Protein AF-A0AA38RCG8-F1 (afdb_monomer)

Structure (mmCIF, N/CA/C/O backbone):
data_AF-A0AA38RCG8-F1
#
_entry.id   AF-A0AA38RCG8-F1
#
loop_
_atom_site.group_PDB
_atom_site.id
_atom_site.type_symbol
_atom_site.label_atom_id
_atom_site.label_alt_id
_atom_site.label_comp_id
_atom_site.label_asym_id
_atom_site.label_entity_id
_atom_site.label_seq_id
_atom_site.pdbx_PDB_ins_code
_atom_site.Cartn_x
_atom_site.Cartn_y
_atom_site.Cartn_z
_atom_site.occupancy
_atom_site.B_iso_or_equiv
_atom_site.auth_seq_id
_atom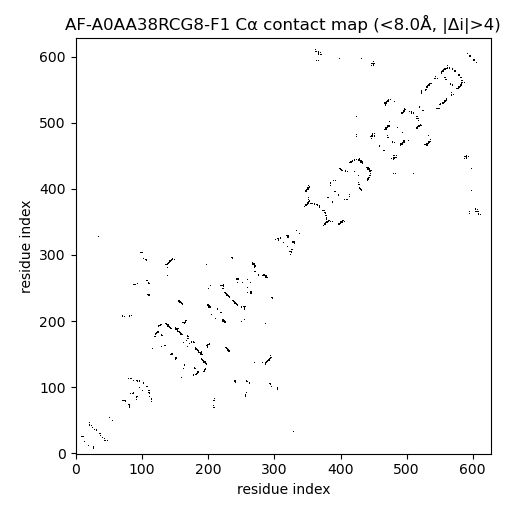_site.auth_comp_id
_atom_site.auth_asym_id
_atom_site.auth_atom_id
_atom_site.pdbx_PDB_model_num
ATOM 1 N N . MET A 1 1 ? -0.235 30.396 35.900 1.00 42.25 1 MET A N 1
ATOM 2 C CA . MET A 1 1 ? 0.448 29.088 35.897 1.00 42.25 1 MET A CA 1
ATOM 3 C C . MET A 1 1 ? -0.382 28.148 36.750 1.00 42.25 1 MET A C 1
ATOM 5 O O . MET A 1 1 ? -0.223 28.149 37.961 1.00 42.25 1 MET A O 1
ATOM 9 N N . SER A 1 2 ? -1.341 27.451 36.145 1.00 35.22 2 SER A N 1
ATOM 10 C CA . SER A 1 2 ? -2.060 26.354 36.795 1.00 35.22 2 SER A CA 1
ATOM 11 C C . SER A 1 2 ? -1.621 25.054 36.136 1.00 35.22 2 SER A C 1
ATOM 13 O O . SER A 1 2 ? -1.646 24.921 34.915 1.00 35.22 2 SER A O 1
ATOM 15 N N . ASP A 1 3 ? -1.138 24.159 36.983 1.00 39.47 3 ASP A N 1
ATOM 16 C CA . ASP A 1 3 ? -0.552 22.864 36.682 1.00 39.47 3 ASP A CA 1
ATOM 17 C C . ASP A 1 3 ? -1.581 21.938 36.012 1.00 39.47 3 ASP A C 1
ATOM 19 O O . ASP A 1 3 ? -2.589 21.563 36.610 1.00 39.47 3 ASP A O 1
ATOM 23 N N . GLN A 1 4 ? -1.356 21.615 34.738 1.00 43.41 4 GLN A N 1
ATOM 24 C CA . GLN A 1 4 ? -2.084 20.580 34.009 1.00 43.41 4 GLN A CA 1
ATOM 25 C C . GLN A 1 4 ? -1.295 19.268 34.108 1.00 43.41 4 GLN A C 1
ATOM 27 O O . GLN A 1 4 ? -0.488 19.004 33.221 1.00 43.41 4 GLN A O 1
ATOM 32 N N . SER A 1 5 ? -1.508 18.424 35.129 1.00 42.16 5 SER A N 1
ATOM 33 C CA . SER A 1 5 ? -1.132 16.995 35.036 1.00 42.16 5 SER A CA 1
ATOM 34 C C . SER A 1 5 ? -1.597 16.090 36.192 1.00 42.16 5 SER A C 1
ATOM 36 O O . SER A 1 5 ? -0.804 15.338 36.753 1.00 42.16 5 SER A O 1
ATOM 38 N N . THR A 1 6 ? -2.895 15.987 36.484 1.00 45.72 6 THR A N 1
ATOM 39 C CA . THR A 1 6 ? -3.391 14.708 37.041 1.00 45.72 6 THR A CA 1
ATOM 40 C C . THR A 1 6 ? -3.474 13.697 35.898 1.00 45.72 6 THR A C 1
ATOM 42 O O . THR A 1 6 ? -4.519 13.511 35.281 1.00 45.72 6 THR A O 1
ATOM 45 N N . ARG A 1 7 ? -2.326 13.119 35.523 1.00 50.59 7 ARG A N 1
ATOM 46 C CA . ARG A 1 7 ? -2.252 12.095 34.477 1.00 50.59 7 ARG A CA 1
ATOM 47 C C . ARG A 1 7 ? -2.812 10.785 35.029 1.00 50.59 7 ARG A C 1
ATOM 49 O O . ARG A 1 7 ? -2.231 10.181 35.923 1.00 50.59 7 ARG A O 1
ATOM 56 N N . ASP A 1 8 ? -3.928 10.370 34.452 1.00 63.81 8 ASP A N 1
ATOM 57 C CA . ASP A 1 8 ? -4.703 9.153 34.710 1.00 63.81 8 ASP A CA 1
ATOM 58 C C . ASP A 1 8 ? -3.917 7.851 34.416 1.00 63.81 8 ASP A C 1
ATOM 60 O O . ASP A 1 8 ? -4.312 7.083 33.556 1.00 63.81 8 ASP A O 1
ATOM 64 N N . PHE A 1 9 ? -2.721 7.612 34.959 1.00 65.44 9 PHE A N 1
ATOM 65 C CA . PHE A 1 9 ? -1.943 6.400 34.643 1.00 65.44 9 PHE A CA 1
ATOM 66 C C . PHE A 1 9 ? -2.406 5.180 35.447 1.00 65.44 9 PHE A C 1
ATOM 68 O O . PHE A 1 9 ? -2.701 5.319 36.634 1.00 65.44 9 PHE A O 1
ATOM 75 N N . PRO A 1 10 ? -2.423 3.975 34.842 1.00 73.88 10 PRO A N 1
ATOM 76 C CA . PRO A 1 10 ? -2.744 2.769 35.585 1.00 73.88 10 PRO A CA 1
ATOM 77 C C . PRO A 1 10 ? -1.673 2.519 36.663 1.00 73.88 10 PRO A C 1
ATOM 79 O O . PRO A 1 10 ? -0.481 2.713 36.399 1.00 73.88 10 PRO A O 1
ATOM 82 N N . PRO A 1 11 ? -2.073 2.103 37.876 1.00 75.12 11 PRO A N 1
ATOM 83 C CA . PRO A 1 11 ? -1.133 1.858 38.959 1.00 75.12 11 PRO A CA 1
ATOM 84 C C . PRO A 1 11 ? -0.222 0.675 38.612 1.00 75.12 11 PRO A C 1
ATOM 86 O O . PRO A 1 11 ? -0.695 -0.401 38.241 1.00 75.12 11 PRO A O 1
ATOM 89 N N . MET A 1 12 ? 1.091 0.875 38.736 1.00 79.06 12 MET A N 1
ATOM 90 C CA . MET A 1 12 ? 2.076 -0.201 38.606 1.00 79.06 12 MET A CA 1
ATOM 91 C C . MET A 1 12 ? 2.104 -1.063 39.870 1.00 79.06 12 MET A C 1
ATOM 93 O O . MET A 1 12 ? 1.775 -0.600 40.962 1.00 79.06 12 MET A O 1
ATOM 97 N N . LYS A 1 13 ? 2.537 -2.315 39.722 1.00 80.00 13 LYS A N 1
ATOM 98 C CA . LYS A 1 13 ? 2.866 -3.193 40.850 1.00 80.00 13 LYS A CA 1
ATOM 99 C C . LYS A 1 13 ? 4.250 -2.848 41.401 1.00 80.00 13 LYS A C 1
ATOM 101 O O . LYS A 1 13 ? 5.092 -2.334 40.662 1.00 80.00 13 LYS A O 1
ATOM 106 N N . ASP A 1 14 ? 4.514 -3.215 42.654 1.00 83.25 14 ASP A N 1
ATOM 107 C CA . ASP A 1 14 ? 5.857 -3.126 43.238 1.00 83.25 14 ASP A CA 1
ATOM 108 C C . ASP A 1 14 ? 6.867 -3.894 42.384 1.00 83.25 14 ASP A C 1
ATOM 110 O O . ASP A 1 14 ? 6.683 -5.079 42.115 1.00 83.25 14 ASP A O 1
ATOM 114 N N . LEU A 1 15 ? 7.914 -3.212 41.924 1.00 80.75 15 LEU A N 1
ATOM 115 C CA . LEU A 1 15 ? 8.840 -3.724 40.915 1.00 80.75 15 LEU A CA 1
ATOM 116 C C . LEU A 1 15 ? 9.694 -4.883 41.444 1.00 80.75 15 LEU A C 1
ATOM 118 O O . LEU A 1 15 ? 10.415 -4.754 42.430 1.00 80.75 15 LEU A O 1
ATOM 122 N N . THR A 1 16 ? 9.658 -5.996 40.719 1.00 81.19 16 THR A N 1
ATOM 123 C CA . THR A 1 16 ? 10.504 -7.179 40.905 1.00 81.19 16 THR A CA 1
ATOM 124 C C . THR A 1 16 ? 11.057 -7.629 39.553 1.00 81.19 16 THR A C 1
ATOM 126 O O . THR A 1 16 ? 10.572 -7.210 38.496 1.00 81.19 16 THR A O 1
ATOM 129 N N . ILE A 1 17 ? 12.069 -8.500 39.565 1.00 73.50 17 ILE A N 1
ATOM 130 C CA . ILE A 1 17 ? 12.626 -9.089 38.335 1.00 73.50 17 ILE A CA 1
ATOM 131 C C . ILE A 1 17 ? 11.545 -9.894 37.591 1.00 73.50 17 ILE A C 1
ATOM 133 O O . ILE A 1 17 ? 11.536 -9.959 36.363 1.00 73.50 17 ILE A O 1
ATOM 137 N N . GLU A 1 18 ? 10.598 -10.465 38.329 1.00 76.38 18 GLU A N 1
ATOM 138 C CA . GLU A 1 18 ? 9.542 -11.331 37.821 1.00 76.38 18 GLU A CA 1
ATOM 139 C C . GLU A 1 18 ? 8.373 -10.548 37.203 1.00 76.38 18 GLU A C 1
ATOM 141 O O . GLU A 1 18 ? 7.721 -11.059 36.293 1.00 76.38 18 GLU A O 1
ATOM 146 N N . ASN A 1 19 ? 8.105 -9.314 37.652 1.00 83.38 19 ASN A N 1
ATOM 147 C CA . ASN A 1 19 ? 6.934 -8.539 37.213 1.00 83.38 19 ASN A CA 1
ATOM 148 C C . ASN A 1 19 ? 7.245 -7.284 36.382 1.00 83.38 19 ASN A C 1
ATOM 150 O O . ASN A 1 19 ? 6.311 -6.614 35.938 1.00 83.38 19 ASN A O 1
ATOM 154 N N . ILE A 1 20 ? 8.520 -6.980 36.107 1.00 88.69 20 ILE A N 1
ATOM 155 C CA . ILE A 1 20 ? 8.903 -5.838 35.260 1.00 88.69 20 ILE A CA 1
ATOM 156 C C . ILE A 1 20 ? 8.221 -5.888 33.884 1.00 88.69 20 ILE A C 1
ATOM 158 O O . ILE A 1 20 ? 7.722 -4.872 33.407 1.00 88.69 20 ILE A O 1
ATOM 162 N N . THR A 1 21 ? 8.118 -7.073 33.275 1.00 89.69 21 THR A N 1
ATOM 163 C CA . THR A 1 21 ? 7.417 -7.282 31.997 1.00 89.69 21 THR A CA 1
ATOM 164 C C . THR A 1 21 ? 5.945 -6.880 32.094 1.00 89.69 21 THR A C 1
ATOM 166 O O . THR A 1 21 ? 5.422 -6.199 31.217 1.00 89.69 21 THR A O 1
ATOM 169 N N . GLU A 1 22 ? 5.277 -7.258 33.185 1.00 85.81 22 GLU A N 1
ATOM 170 C CA . GLU A 1 22 ? 3.871 -6.928 33.414 1.00 85.81 22 GLU A CA 1
ATOM 171 C C . GLU A 1 22 ? 3.673 -5.422 33.620 1.00 85.81 22 GLU A C 1
ATOM 173 O O . GLU A 1 22 ? 2.743 -4.847 33.060 1.00 85.81 22 GLU A O 1
ATOM 178 N N . ASN A 1 23 ? 4.574 -4.763 34.352 1.00 86.12 23 ASN A N 1
ATOM 179 C CA . ASN A 1 23 ? 4.529 -3.313 34.543 1.00 86.12 23 ASN A CA 1
ATOM 180 C C . ASN A 1 23 ? 4.708 -2.538 33.226 1.00 86.12 23 ASN A C 1
ATOM 182 O O . ASN A 1 23 ? 4.005 -1.549 33.009 1.00 86.12 23 ASN A O 1
ATOM 186 N N . VAL A 1 24 ? 5.576 -3.001 32.317 1.00 88.50 24 VAL A N 1
ATOM 187 C CA . VAL A 1 24 ? 5.703 -2.402 30.974 1.00 88.50 24 VAL A CA 1
ATOM 188 C C . VAL A 1 24 ? 4.386 -2.525 30.196 1.00 88.50 24 VAL A C 1
ATOM 190 O O . VAL A 1 24 ? 3.930 -1.545 29.605 1.00 88.50 24 VAL A O 1
ATOM 193 N N . HIS A 1 25 ? 3.717 -3.681 30.254 1.00 87.19 25 HIS A N 1
ATOM 194 C CA . HIS A 1 25 ? 2.402 -3.865 29.620 1.00 87.19 25 HIS A CA 1
ATOM 195 C C . HIS A 1 25 ? 1.319 -2.984 30.244 1.00 87.19 25 HIS A C 1
ATOM 197 O O . HIS A 1 25 ? 0.519 -2.396 29.519 1.00 87.19 25 HIS A O 1
ATOM 203 N N . ILE A 1 26 ? 1.303 -2.846 31.575 1.00 83.38 26 ILE A N 1
ATOM 204 C CA . ILE A 1 26 ? 0.356 -1.980 32.293 1.00 83.38 26 ILE A CA 1
ATOM 205 C C . ILE A 1 26 ? 0.478 -0.539 31.796 1.00 83.38 26 ILE A C 1
ATOM 207 O O . ILE A 1 26 ? -0.527 0.062 31.420 1.00 83.38 26 ILE A O 1
ATOM 211 N N . ILE A 1 27 ? 1.691 0.006 31.723 1.00 85.75 27 ILE A N 1
ATOM 212 C CA . ILE A 1 27 ? 1.907 1.381 31.257 1.00 85.75 27 ILE A CA 1
ATOM 213 C C . ILE A 1 27 ? 1.534 1.543 29.777 1.00 85.75 27 ILE A C 1
ATOM 215 O O . ILE A 1 27 ? 0.875 2.521 29.413 1.00 85.75 27 ILE A O 1
ATOM 219 N N . ASN A 1 28 ? 1.867 0.561 28.938 1.00 85.56 28 ASN A N 1
ATOM 220 C CA . ASN A 1 28 ? 1.551 0.588 27.508 1.00 85.56 28 ASN A CA 1
ATOM 221 C C . ASN A 1 28 ? 0.065 0.324 27.198 1.00 85.56 28 ASN A C 1
ATOM 223 O O . ASN A 1 28 ? -0.386 0.597 26.083 1.00 85.56 28 ASN A O 1
ATOM 227 N N . SER A 1 29 ? -0.727 -0.149 28.168 1.00 80.44 29 SER A N 1
ATOM 228 C CA . SER A 1 29 ? -2.141 -0.515 27.975 1.00 80.44 29 SER A CA 1
ATOM 229 C C . SER A 1 29 ? -3.033 0.641 27.504 1.00 80.44 29 SER A C 1
ATOM 231 O O . SER A 1 29 ? -4.055 0.398 26.858 1.00 80.44 29 SER A O 1
ATOM 233 N N . LYS A 1 30 ? -2.606 1.884 27.776 1.00 80.25 30 LYS A N 1
ATOM 234 C CA . LYS A 1 30 ? -3.204 3.153 27.331 1.00 80.25 30 LYS A CA 1
ATOM 235 C C . LYS A 1 30 ? -3.181 3.358 25.813 1.00 80.25 30 LYS A C 1
ATOM 237 O O . LYS A 1 30 ? -3.893 4.232 25.323 1.00 80.25 30 LYS A O 1
ATOM 242 N N . CYS A 1 31 ? -2.343 2.624 25.076 1.00 79.75 31 CYS A N 1
ATOM 243 C CA . CYS A 1 31 ? -2.276 2.724 23.623 1.00 79.75 31 CYS A CA 1
ATOM 244 C C . CYS A 1 31 ? -3.634 2.341 23.014 1.00 79.75 31 CYS A C 1
ATOM 246 O O . CYS A 1 31 ? -4.097 1.209 23.171 1.00 79.75 31 CYS A O 1
ATOM 248 N N . SER A 1 32 ? -4.279 3.298 22.342 1.00 77.75 32 SER A N 1
ATOM 249 C CA . SER A 1 32 ? -5.592 3.109 21.715 1.00 77.75 32 SER A CA 1
ATOM 250 C C . SER A 1 32 ? -5.530 2.277 20.435 1.00 77.75 32 SER A C 1
ATOM 252 O O . SER A 1 32 ? -6.550 1.724 20.033 1.00 77.75 32 SER A O 1
ATOM 254 N N . ASP A 1 33 ? -4.352 2.156 19.815 1.00 79.31 33 ASP A N 1
ATOM 255 C CA . ASP A 1 33 ? -4.129 1.284 18.665 1.00 79.31 33 ASP A CA 1
ATOM 256 C C . ASP A 1 33 ? -3.930 -0.172 19.142 1.00 79.31 33 ASP A C 1
ATOM 258 O O . ASP A 1 33 ? -2.891 -0.508 19.728 1.00 79.31 33 ASP A O 1
ATOM 262 N N . PRO A 1 34 ? -4.900 -1.073 18.888 1.00 76.25 34 PRO A N 1
ATOM 263 C CA . PRO A 1 34 ? -4.836 -2.448 19.364 1.00 76.25 34 PRO A CA 1
ATOM 264 C C . PRO A 1 34 ? -3.725 -3.262 18.689 1.00 76.25 34 PRO A C 1
ATOM 266 O O . PRO A 1 34 ? -3.210 -4.195 19.308 1.00 76.25 34 PRO A O 1
ATOM 269 N N . ARG A 1 35 ? -3.341 -2.929 17.447 1.00 82.50 35 ARG A N 1
ATOM 270 C CA . ARG A 1 35 ? -2.268 -3.615 16.719 1.00 82.50 35 ARG A CA 1
ATOM 271 C C . ARG A 1 35 ? -0.912 -3.173 17.246 1.00 82.50 35 ARG A C 1
ATOM 273 O O . ARG A 1 35 ? -0.085 -4.033 17.536 1.00 82.50 35 ARG A O 1
ATOM 280 N N . MET A 1 36 ? -0.703 -1.871 17.434 1.00 85.50 36 MET A N 1
ATOM 281 C CA . MET A 1 36 ? 0.526 -1.352 18.044 1.00 85.50 36 MET A CA 1
ATOM 282 C C . MET A 1 36 ? 0.727 -1.929 19.447 1.00 85.50 36 MET A C 1
ATOM 284 O O . MET A 1 36 ? 1.799 -2.447 19.760 1.00 85.50 36 MET A O 1
ATOM 288 N N . ARG A 1 37 ? -0.329 -1.915 20.271 1.00 84.94 37 ARG A N 1
ATOM 289 C CA . ARG A 1 37 ? -0.294 -2.495 21.617 1.00 84.94 37 ARG A CA 1
ATOM 290 C C . ARG A 1 37 ? 0.103 -3.969 21.586 1.00 84.94 37 ARG A C 1
ATOM 292 O O . ARG A 1 37 ? 1.003 -4.362 22.313 1.00 84.94 37 ARG A O 1
ATOM 299 N N . PHE A 1 38 ? -0.502 -4.765 20.706 1.00 83.81 38 PHE A N 1
ATOM 300 C CA . PHE A 1 38 ? -0.158 -6.181 20.546 1.00 83.81 38 PHE A CA 1
ATOM 301 C C . PHE A 1 38 ? 1.295 -6.420 20.151 1.00 83.81 38 PHE A C 1
ATOM 303 O O . PHE A 1 38 ? 1.960 -7.278 20.729 1.00 83.81 38 PHE A O 1
ATOM 310 N N . LEU A 1 39 ? 1.778 -5.673 19.155 1.00 90.25 39 LEU A N 1
ATOM 311 C CA . LEU A 1 39 ? 3.146 -5.795 18.665 1.00 90.25 39 LEU A CA 1
ATOM 312 C C . LEU A 1 39 ? 4.149 -5.469 19.773 1.00 90.25 39 LEU A C 1
ATOM 314 O O . LEU A 1 39 ? 5.076 -6.245 19.991 1.00 90.25 39 LEU A O 1
ATOM 318 N N . LEU A 1 40 ? 3.928 -4.380 20.514 1.00 91.44 40 LEU A N 1
ATOM 319 C CA . LEU A 1 40 ? 4.785 -3.999 21.636 1.00 91.44 40 LEU A CA 1
ATOM 320 C C . LEU A 1 40 ? 4.687 -4.983 22.803 1.00 91.44 40 LEU A C 1
ATOM 322 O O . LEU A 1 40 ? 5.716 -5.338 23.370 1.00 91.44 40 LEU A O 1
ATOM 326 N N . GLU A 1 41 ? 3.493 -5.476 23.136 1.00 88.38 41 GLU A N 1
ATOM 327 C CA . GLU A 1 41 ? 3.324 -6.508 24.163 1.00 88.38 41 GLU A CA 1
ATOM 328 C C . GLU A 1 41 ? 4.123 -7.771 23.810 1.00 88.38 41 GLU A C 1
ATOM 330 O O . GLU A 1 41 ? 4.855 -8.308 24.644 1.00 88.38 41 GLU A O 1
ATOM 335 N N . ARG A 1 42 ? 4.028 -8.256 22.565 1.00 90.81 42 ARG A N 1
ATOM 336 C CA . ARG A 1 42 ? 4.794 -9.425 22.109 1.00 90.81 42 ARG A CA 1
ATOM 337 C C . ARG A 1 42 ? 6.292 -9.148 22.081 1.00 90.81 42 ARG A C 1
ATOM 339 O O . ARG A 1 42 ? 7.045 -9.959 22.612 1.00 90.81 42 ARG A O 1
ATOM 346 N N . LEU A 1 43 ? 6.717 -8.008 21.544 1.00 95.06 43 LEU A N 1
ATOM 347 C CA . LEU A 1 43 ? 8.127 -7.624 21.491 1.00 95.06 43 LEU A CA 1
ATOM 348 C C . LEU A 1 43 ? 8.752 -7.557 22.889 1.00 95.06 43 LEU A C 1
ATOM 350 O O . LEU A 1 43 ? 9.790 -8.168 23.120 1.00 95.06 43 LEU A O 1
ATOM 354 N N . VAL A 1 44 ? 8.104 -6.866 23.831 1.00 94.44 44 VAL A N 1
ATOM 355 C CA . VAL A 1 44 ? 8.582 -6.740 25.217 1.00 94.44 44 VAL A CA 1
ATOM 356 C C . VAL A 1 44 ? 8.652 -8.105 25.898 1.00 94.44 44 VAL A C 1
ATOM 358 O O . VAL A 1 44 ? 9.637 -8.385 26.576 1.00 94.44 44 VAL A O 1
ATOM 361 N N . ASN A 1 45 ? 7.653 -8.973 25.689 1.00 91.81 45 ASN A N 1
ATOM 362 C CA . ASN A 1 45 ? 7.694 -10.341 26.213 1.00 91.81 45 ASN A CA 1
ATOM 363 C C . ASN A 1 45 ? 8.915 -11.102 25.682 1.00 91.81 45 ASN A C 1
ATOM 365 O O . ASN A 1 45 ? 9.718 -11.568 26.482 1.00 91.81 45 ASN A O 1
ATOM 369 N N . HIS A 1 46 ? 9.099 -11.166 24.359 1.00 94.81 46 HIS A N 1
ATOM 370 C CA . HIS A 1 46 ? 10.224 -11.883 23.752 1.00 94.81 46 HIS A CA 1
ATOM 371 C C . HIS A 1 46 ? 11.583 -11.305 24.169 1.00 94.81 46 HIS A C 1
ATOM 373 O O . HIS A 1 46 ? 12.501 -12.067 24.460 1.00 94.81 46 HIS A O 1
ATOM 379 N N . LEU A 1 47 ? 11.706 -9.978 24.263 1.00 96.19 47 LEU A N 1
ATOM 380 C CA . LEU A 1 47 ? 12.939 -9.315 24.687 1.00 96.19 47 LEU A CA 1
ATOM 381 C C . LEU A 1 47 ? 13.282 -9.619 26.155 1.00 96.19 47 LEU A C 1
ATOM 383 O O . LEU A 1 47 ? 14.421 -9.959 26.471 1.00 96.19 47 LEU A O 1
ATOM 387 N N . HIS A 1 48 ? 12.304 -9.518 27.060 1.00 94.50 48 HIS A N 1
ATOM 388 C CA . HIS A 1 48 ? 12.513 -9.816 28.479 1.00 94.50 48 HIS A CA 1
ATOM 389 C C . HIS A 1 48 ? 12.728 -11.315 28.731 1.00 94.50 48 HIS A C 1
ATOM 391 O O . HIS A 1 48 ? 13.526 -11.674 29.596 1.00 94.50 48 HIS A O 1
ATOM 397 N N . ASP A 1 49 ? 12.020 -12.186 28.006 1.00 92.88 49 ASP A N 1
ATOM 398 C CA . ASP A 1 49 ? 12.207 -13.636 28.080 1.00 92.88 49 ASP A CA 1
ATOM 399 C C . ASP A 1 49 ? 13.606 -14.022 27.593 1.00 92.88 49 ASP A C 1
ATOM 401 O O . ASP A 1 49 ? 14.290 -14.742 28.312 1.00 92.88 49 ASP A O 1
ATOM 405 N N . PHE A 1 50 ? 14.087 -13.460 26.476 1.00 95.62 50 PHE A N 1
ATOM 406 C CA . PHE A 1 50 ? 15.462 -13.651 25.999 1.00 95.62 50 PHE A CA 1
ATOM 407 C C . PHE A 1 50 ? 16.496 -13.258 27.062 1.00 95.62 50 PHE A C 1
ATOM 409 O O . PHE A 1 50 ? 17.411 -14.029 27.358 1.00 95.62 50 PHE A O 1
ATOM 416 N N . ALA A 1 51 ? 16.337 -12.090 27.695 1.00 94.50 51 ALA A N 1
ATOM 417 C CA . ALA A 1 51 ? 17.253 -11.641 28.743 1.00 94.50 51 ALA A CA 1
ATOM 418 C C . ALA A 1 51 ? 17.237 -12.572 29.972 1.00 94.50 51 ALA A C 1
ATOM 420 O O . ALA A 1 51 ? 18.289 -12.880 30.536 1.00 94.50 51 ALA A O 1
ATOM 421 N N . ARG A 1 52 ? 16.054 -13.056 30.381 1.00 92.31 52 ARG A N 1
ATOM 422 C CA . ARG A 1 52 ? 15.906 -13.999 31.503 1.00 92.31 52 ARG A CA 1
ATOM 423 C C . ARG A 1 52 ? 16.466 -15.384 31.181 1.00 92.31 52 ARG A C 1
ATOM 425 O O . ARG A 1 52 ? 17.160 -15.953 32.022 1.00 92.31 52 ARG A O 1
ATOM 432 N N . GLU A 1 53 ? 16.174 -15.904 29.993 1.00 95.00 53 GLU A N 1
ATOM 433 C CA . GLU A 1 53 ? 16.615 -17.214 29.504 1.00 95.00 53 GLU A CA 1
ATOM 434 C C . GLU A 1 53 ? 18.140 -17.287 29.418 1.00 95.00 53 GLU A C 1
ATOM 436 O O . GLU A 1 53 ? 18.747 -18.234 29.912 1.00 95.00 53 GLU A O 1
ATOM 441 N N . THR A 1 54 ? 18.761 -16.251 28.854 1.00 95.62 54 THR A N 1
ATOM 442 C CA . THR A 1 54 ? 20.218 -16.182 28.669 1.00 95.62 54 THR A CA 1
ATOM 443 C C . THR A 1 54 ? 20.974 -15.706 29.904 1.00 95.62 54 THR A C 1
ATOM 445 O O . THR A 1 54 ? 22.195 -15.829 29.945 1.00 95.62 54 THR A O 1
ATOM 448 N N . ARG A 1 55 ? 20.269 -15.187 30.922 1.00 92.75 55 ARG A N 1
ATOM 449 C CA . ARG A 1 55 ? 20.868 -14.492 32.077 1.00 92.75 55 ARG A CA 1
ATOM 450 C C . ARG A 1 55 ? 21.787 -13.349 31.632 1.00 92.75 55 ARG A C 1
ATOM 452 O O . ARG A 1 55 ? 22.895 -13.219 32.148 1.00 92.75 55 ARG A O 1
ATOM 459 N N . LEU A 1 56 ? 21.298 -12.532 30.695 1.00 96.31 56 LEU A N 1
ATOM 460 C CA . LEU A 1 56 ? 22.058 -11.460 30.054 1.00 96.31 56 LEU A CA 1
ATOM 461 C C . LEU A 1 56 ? 22.772 -10.580 31.089 1.00 96.31 56 LEU A C 1
ATOM 463 O O . LEU A 1 56 ? 22.139 -9.979 31.963 1.00 96.31 56 LEU A O 1
ATOM 467 N N . SER A 1 57 ? 24.096 -10.519 30.995 1.00 97.44 57 SER A N 1
ATOM 468 C CA . SER A 1 57 ? 24.921 -9.719 31.896 1.00 97.44 57 SER A CA 1
ATOM 469 C C . SER A 1 57 ? 24.964 -8.249 31.470 1.00 97.44 57 SER A C 1
ATOM 471 O O . SER A 1 57 ? 24.697 -7.907 30.318 1.00 97.44 57 SER A O 1
ATOM 473 N N . ILE A 1 58 ? 25.339 -7.361 32.398 1.00 97.00 58 ILE A N 1
ATOM 474 C CA . ILE A 1 58 ? 25.512 -5.930 32.093 1.00 97.00 58 ILE A CA 1
ATOM 475 C C . ILE A 1 58 ? 26.528 -5.717 30.955 1.00 97.00 58 ILE A C 1
ATOM 477 O O . ILE A 1 58 ? 26.167 -5.023 30.011 1.00 97.00 58 ILE A O 1
ATOM 481 N N . PRO A 1 59 ? 27.725 -6.344 30.949 1.00 98.12 59 PRO A N 1
ATOM 482 C CA . PRO A 1 59 ? 28.674 -6.160 29.849 1.00 98.12 59 PRO A CA 1
ATOM 483 C C . PRO A 1 59 ? 28.154 -6.644 28.487 1.00 98.12 59 PRO A C 1
ATOM 485 O O . PRO A 1 59 ? 28.427 -6.019 27.467 1.00 98.12 59 PRO A O 1
ATOM 488 N N . GLU A 1 60 ? 27.395 -7.746 28.444 1.00 97.69 60 GLU A N 1
ATOM 489 C CA . GLU A 1 60 ? 26.780 -8.229 27.197 1.00 97.69 60 GLU A CA 1
ATOM 490 C C . GLU A 1 60 ? 25.688 -7.276 26.703 1.00 97.69 60 GLU A C 1
ATOM 492 O O . GLU A 1 60 ? 25.605 -6.997 25.507 1.00 97.69 60 GLU A O 1
ATOM 497 N N . TRP A 1 61 ? 24.872 -6.749 27.620 1.00 97.81 61 TRP A N 1
ATOM 498 C CA . TRP A 1 61 ? 23.868 -5.739 27.305 1.00 97.81 61 TRP A CA 1
ATOM 499 C C . TRP A 1 61 ? 24.510 -4.440 26.797 1.00 97.81 61 TRP A C 1
ATOM 501 O O . TRP A 1 61 ? 24.091 -3.931 25.760 1.00 97.81 61 TRP A O 1
ATOM 511 N N . GLU A 1 62 ? 25.556 -3.936 27.459 1.00 97.94 62 GLU A N 1
ATOM 512 C CA . GLU A 1 62 ? 26.305 -2.747 27.025 1.00 97.94 62 GLU A CA 1
ATOM 513 C C . GLU A 1 62 ? 26.895 -2.940 25.623 1.00 97.94 62 GLU A C 1
ATOM 515 O O . GLU A 1 62 ? 26.716 -2.080 24.760 1.00 97.94 62 GLU A O 1
ATOM 520 N N . ALA A 1 63 ? 27.508 -4.100 25.356 1.00 97.38 63 ALA A N 1
ATOM 521 C CA . ALA A 1 63 ? 28.045 -4.432 24.039 1.00 97.38 63 ALA A CA 1
ATOM 522 C C . ALA A 1 63 ? 26.955 -4.497 22.952 1.00 97.38 63 ALA A C 1
ATOM 524 O O . ALA A 1 63 ? 27.179 -4.060 21.823 1.00 97.38 63 ALA A O 1
ATOM 525 N N . ALA A 1 64 ? 25.765 -5.017 23.273 1.00 96.81 64 ALA A N 1
ATOM 526 C CA . ALA A 1 64 ? 24.635 -5.044 22.344 1.00 96.81 64 ALA A CA 1
ATOM 527 C C . ALA A 1 64 ? 24.090 -3.635 22.051 1.00 96.81 64 ALA A C 1
ATOM 529 O O . ALA A 1 64 ? 23.772 -3.326 20.901 1.00 96.81 64 ALA A O 1
ATOM 530 N N . ILE A 1 65 ? 24.009 -2.765 23.063 1.00 98.06 65 ILE A N 1
ATOM 531 C CA . ILE A 1 65 ? 23.613 -1.362 22.876 1.00 98.06 65 ILE A CA 1
ATOM 532 C C . ILE A 1 65 ? 24.640 -0.623 22.016 1.00 98.06 65 ILE A C 1
ATOM 534 O O . ILE A 1 65 ? 24.248 0.052 21.066 1.00 98.06 65 ILE A O 1
ATOM 538 N N . GLU A 1 66 ? 25.937 -0.778 22.293 1.00 98.00 66 GLU A N 1
ATOM 539 C CA . GLU A 1 66 ? 27.002 -0.178 21.483 1.00 98.00 66 GLU A CA 1
ATOM 540 C C . GLU A 1 66 ? 26.934 -0.662 20.030 1.00 98.00 66 GLU A C 1
ATOM 542 O O . GLU A 1 66 ? 26.947 0.153 19.109 1.00 98.00 66 GLU A O 1
ATOM 547 N N . PHE A 1 67 ? 26.740 -1.965 19.810 1.00 98.31 67 PHE A N 1
ATOM 548 C CA . PHE A 1 67 ? 26.536 -2.527 18.476 1.00 98.31 67 PHE A CA 1
ATOM 549 C C . PHE A 1 67 ? 25.374 -1.854 17.725 1.00 98.31 67 PHE A C 1
ATOM 551 O O . PHE A 1 67 ? 25.548 -1.427 16.584 1.00 98.31 67 PHE A O 1
ATOM 558 N N . LEU A 1 68 ? 24.202 -1.706 18.356 1.00 98.19 68 LEU A N 1
ATOM 559 C CA . LEU A 1 68 ? 23.040 -1.048 17.742 1.00 98.19 68 LEU A CA 1
ATOM 560 C C . LEU A 1 68 ? 23.286 0.442 17.468 1.00 98.19 68 LEU A C 1
ATOM 562 O O . LEU A 1 68 ? 22.824 0.968 16.453 1.00 98.19 68 LEU A O 1
ATOM 566 N N . VAL A 1 69 ? 24.028 1.121 18.346 1.00 97.94 69 VAL A N 1
ATOM 567 C CA . VAL A 1 69 ? 24.449 2.512 18.139 1.00 97.94 69 VAL A CA 1
ATOM 568 C C . VAL A 1 69 ? 25.347 2.626 16.907 1.00 97.94 69 VAL A C 1
ATOM 570 O O . VAL A 1 69 ? 25.112 3.501 16.073 1.00 97.94 69 VAL A O 1
ATOM 573 N N . GLU A 1 70 ? 26.331 1.742 16.745 1.00 98.00 70 GLU A N 1
ATOM 574 C CA . GLU A 1 70 ? 27.221 1.754 15.580 1.00 98.00 70 GLU A CA 1
ATOM 575 C C . GLU A 1 70 ? 26.481 1.408 14.277 1.00 98.00 70 GLU A C 1
ATOM 577 O O . GLU A 1 70 ? 26.716 2.052 13.252 1.00 98.00 70 GLU A O 1
ATOM 582 N N . VAL A 1 71 ? 25.522 0.470 14.313 1.00 97.06 71 VAL A N 1
ATOM 583 C CA . VAL A 1 71 ? 24.628 0.180 13.171 1.00 97.06 71 VAL A CA 1
ATOM 584 C C . VAL A 1 71 ? 23.846 1.436 12.765 1.00 97.06 71 VAL A C 1
ATOM 586 O O . VAL A 1 71 ? 23.727 1.750 11.578 1.00 97.06 71 VAL A O 1
ATOM 589 N N . GLY A 1 72 ? 23.351 2.200 13.742 1.00 94.81 72 GLY A N 1
ATOM 590 C CA . GLY A 1 72 ? 22.684 3.476 13.493 1.00 94.81 72 GLY A CA 1
ATOM 591 C C . GLY A 1 72 ? 23.609 4.536 12.892 1.00 94.81 72 GLY A C 1
ATOM 592 O O . GLY A 1 72 ? 23.231 5.182 11.919 1.00 94.81 72 GLY A O 1
ATOM 593 N N . LYS A 1 73 ? 24.826 4.700 13.427 1.00 96.88 73 LYS A N 1
ATOM 594 C CA . LYS A 1 73 ? 25.785 5.733 12.987 1.00 96.88 73 LYS A CA 1
ATOM 595 C C . LYS A 1 73 ? 26.272 5.554 11.552 1.00 96.88 73 LYS A C 1
ATOM 597 O O . LYS A 1 73 ? 26.493 6.550 10.871 1.00 96.88 73 LYS A O 1
ATOM 602 N N . ILE A 1 74 ? 26.477 4.313 11.109 1.00 94.00 74 ILE A N 1
ATOM 603 C CA . ILE A 1 74 ? 26.960 4.031 9.748 1.00 94.00 74 ILE A CA 1
ATOM 604 C C . ILE A 1 74 ? 25.833 4.062 8.702 1.00 94.00 74 ILE A C 1
ATOM 606 O O . ILE A 1 74 ? 26.099 4.121 7.500 1.00 94.00 74 ILE A O 1
ATOM 610 N N . SER A 1 75 ? 24.571 4.029 9.143 1.00 89.62 75 SER A N 1
ATOM 611 C CA . SER A 1 75 ? 23.420 4.083 8.246 1.00 89.62 75 SER A CA 1
ATOM 612 C C . SER A 1 75 ? 23.260 5.478 7.620 1.00 89.62 75 SER A C 1
ATOM 614 O O . SER A 1 75 ? 23.318 6.500 8.297 1.00 89.62 75 SER A O 1
ATOM 616 N N . THR A 1 76 ? 23.021 5.520 6.311 1.00 84.25 76 THR A N 1
ATOM 617 C CA . THR A 1 76 ? 22.795 6.719 5.489 1.00 84.25 76 THR A CA 1
ATOM 618 C C . THR A 1 76 ? 21.606 6.496 4.539 1.00 84.25 76 THR A C 1
ATOM 620 O O . THR A 1 76 ? 20.987 5.436 4.556 1.00 84.25 76 THR A O 1
ATOM 623 N N . ASN A 1 77 ? 21.298 7.466 3.669 1.00 71.88 77 ASN A N 1
ATOM 624 C CA . ASN A 1 77 ? 20.241 7.326 2.652 1.00 71.88 77 ASN A CA 1
ATOM 625 C C . ASN A 1 77 ? 20.570 6.316 1.535 1.00 71.88 77 ASN A C 1
ATOM 627 O O . ASN A 1 77 ? 19.683 5.971 0.765 1.00 71.88 77 ASN A O 1
ATOM 631 N N . VAL A 1 78 ? 21.833 5.893 1.411 1.00 71.00 78 VAL A N 1
ATOM 632 C CA . VAL A 1 78 ? 22.283 4.905 0.408 1.00 71.00 78 VAL A CA 1
ATOM 633 C C . VAL A 1 78 ? 22.824 3.624 1.045 1.00 71.00 78 VAL A C 1
ATOM 635 O O . VAL A 1 78 ? 23.021 2.623 0.365 1.00 71.00 78 VAL A O 1
ATOM 638 N N . ARG A 1 79 ? 23.060 3.634 2.363 1.00 82.94 79 ARG A N 1
ATOM 639 C CA . ARG A 1 79 ? 23.519 2.479 3.140 1.00 82.94 79 ARG A CA 1
ATOM 640 C C . ARG A 1 79 ? 22.588 2.255 4.321 1.00 82.94 79 ARG A C 1
ATOM 642 O O . ARG A 1 79 ? 22.646 2.996 5.292 1.00 82.94 79 ARG A O 1
ATOM 649 N N . HIS A 1 80 ? 21.789 1.198 4.287 1.00 86.31 80 HIS A N 1
ATOM 650 C CA . HIS A 1 80 ? 20.845 0.883 5.359 1.00 86.31 80 HIS A CA 1
ATOM 651 C C . HIS A 1 80 ? 21.336 -0.296 6.211 1.00 86.31 80 HIS A C 1
ATOM 653 O O . HIS A 1 80 ? 20.892 -1.427 6.035 1.00 86.31 80 HIS A O 1
ATOM 659 N N . GLU A 1 81 ? 22.242 -0.047 7.162 1.00 92.62 81 GLU A N 1
ATOM 660 C CA . GLU A 1 81 ? 22.857 -1.114 7.974 1.00 92.62 81 GLU A CA 1
ATOM 661 C C . GLU A 1 81 ? 21.835 -1.822 8.889 1.00 92.62 81 GLU A C 1
ATOM 663 O O . GLU A 1 81 ? 21.971 -3.011 9.154 1.00 92.62 81 GLU A O 1
ATOM 668 N N . PHE A 1 82 ? 20.761 -1.143 9.318 1.00 93.81 82 PHE A N 1
ATOM 669 C CA . PHE A 1 82 ? 19.646 -1.792 10.031 1.00 93.81 82 PHE A CA 1
ATOM 670 C C . PHE A 1 82 ? 18.863 -2.782 9.158 1.00 93.81 82 PHE A C 1
ATOM 672 O O . PHE A 1 82 ? 18.431 -3.823 9.655 1.00 93.81 82 PHE A O 1
ATOM 679 N N . VAL A 1 83 ? 18.693 -2.479 7.867 1.00 89.81 83 VAL A N 1
ATOM 680 C CA . VAL A 1 83 ? 18.081 -3.417 6.911 1.00 89.81 83 VAL A CA 1
ATOM 681 C C . VAL A 1 83 ? 19.022 -4.597 6.705 1.00 89.81 83 VAL A C 1
ATOM 683 O O . VAL A 1 83 ? 18.592 -5.737 6.826 1.00 89.81 83 VAL A O 1
ATOM 686 N N . LEU A 1 84 ? 20.323 -4.338 6.545 1.00 92.00 84 LEU A N 1
ATOM 687 C CA . LEU A 1 84 ? 21.313 -5.405 6.431 1.00 92.00 84 LEU A CA 1
ATOM 688 C C . LEU A 1 84 ? 21.359 -6.302 7.678 1.00 92.00 84 LEU A C 1
ATOM 690 O O . LEU A 1 84 ? 21.472 -7.520 7.562 1.00 92.00 84 LEU A O 1
ATOM 694 N N . LEU A 1 85 ? 21.237 -5.722 8.875 1.00 95.44 85 LEU A N 1
ATOM 695 C CA . LEU A 1 85 ? 21.129 -6.479 10.121 1.00 95.44 85 LEU A CA 1
ATOM 696 C C . LEU A 1 85 ? 19.884 -7.379 10.116 1.00 95.44 85 LEU A C 1
ATOM 698 O O . LEU A 1 85 ? 19.974 -8.546 10.491 1.00 95.44 85 LEU A O 1
ATOM 702 N N . SER A 1 86 ? 18.739 -6.857 9.664 1.00 94.12 86 SER A N 1
ATOM 703 C CA . SER A 1 86 ? 17.507 -7.635 9.480 1.00 94.12 86 SER A CA 1
ATOM 704 C C . SER A 1 86 ? 17.704 -8.786 8.483 1.00 94.12 86 SER A C 1
ATOM 706 O O . SER A 1 86 ? 17.284 -9.912 8.756 1.00 94.12 86 SER A O 1
ATOM 708 N N . ASP A 1 87 ? 18.406 -8.536 7.376 1.00 92.31 87 ASP A N 1
ATOM 709 C CA . ASP A 1 87 ? 18.697 -9.524 6.334 1.00 92.31 87 ASP A CA 1
ATOM 710 C C . ASP A 1 87 ? 19.564 -10.674 6.869 1.00 92.31 87 ASP A C 1
ATOM 712 O O . ASP A 1 87 ? 19.199 -11.845 6.750 1.00 92.31 87 ASP A O 1
ATOM 716 N N . VAL A 1 88 ? 20.686 -10.369 7.533 1.00 94.88 88 VAL A N 1
ATOM 717 C CA . VAL A 1 88 ? 21.607 -11.408 8.034 1.00 94.88 88 VAL A CA 1
ATOM 718 C C . VAL A 1 88 ? 21.072 -12.171 9.246 1.00 94.88 88 VAL A C 1
ATOM 720 O O . VAL A 1 88 ? 21.628 -13.218 9.593 1.00 94.88 88 VAL A O 1
ATOM 723 N N . LEU A 1 89 ? 20.032 -11.655 9.906 1.00 95.56 89 LEU A N 1
ATOM 724 C CA . LEU A 1 89 ? 19.274 -12.350 10.950 1.00 95.56 89 LEU A CA 1
ATOM 725 C C . LEU A 1 89 ? 18.075 -13.132 10.381 1.00 95.56 89 LEU A C 1
ATOM 727 O O . LEU A 1 89 ? 17.404 -13.833 11.134 1.00 95.56 89 LEU A O 1
ATOM 731 N N . GLY A 1 90 ? 17.811 -13.033 9.073 1.00 92.31 90 GLY A N 1
ATOM 732 C CA . GLY A 1 90 ? 16.709 -13.713 8.387 1.00 92.31 90 GLY A CA 1
ATOM 733 C C . GLY A 1 90 ? 15.330 -13.085 8.615 1.00 92.31 90 GLY A C 1
ATOM 734 O O . GLY A 1 90 ? 14.324 -13.644 8.179 1.00 92.31 90 GLY A O 1
ATOM 735 N N . LEU A 1 91 ? 15.254 -11.928 9.280 1.00 92.88 91 LEU A N 1
ATOM 736 C CA . LEU A 1 91 ? 13.987 -11.276 9.606 1.00 92.88 91 LEU A CA 1
ATOM 737 C C . LEU A 1 91 ? 13.304 -10.712 8.356 1.00 92.88 91 LEU A C 1
ATOM 739 O O . LEU A 1 91 ? 12.096 -10.874 8.212 1.00 92.88 91 LEU A O 1
ATOM 743 N N . SER A 1 92 ? 14.058 -10.099 7.439 1.00 87.94 92 SER A N 1
ATOM 744 C CA . SER A 1 92 ? 13.492 -9.494 6.222 1.00 87.94 92 SER A CA 1
ATOM 745 C C . SER A 1 92 ? 12.749 -10.522 5.369 1.00 87.94 92 SER A C 1
ATOM 747 O O . SER A 1 92 ? 11.608 -10.291 4.975 1.00 87.94 92 SER A O 1
ATOM 749 N N . LEU A 1 93 ? 13.365 -11.687 5.150 1.00 87.94 93 LEU A N 1
ATOM 750 C CA . LEU A 1 93 ? 12.752 -12.783 4.401 1.00 87.94 93 LEU A CA 1
ATOM 751 C C . LEU A 1 93 ? 11.534 -13.362 5.127 1.00 87.94 93 LEU A C 1
ATOM 753 O O . LEU A 1 93 ? 10.531 -13.679 4.495 1.00 87.94 93 LEU A O 1
ATOM 757 N N . LEU A 1 94 ? 11.614 -13.504 6.453 1.00 89.69 94 LEU A N 1
ATOM 758 C CA . LEU A 1 94 ? 10.496 -14.000 7.249 1.00 89.69 94 LEU A CA 1
ATOM 759 C C . LEU A 1 94 ? 9.287 -13.060 7.161 1.00 89.69 94 LEU A C 1
ATOM 761 O O . LEU A 1 94 ? 8.164 -13.528 6.997 1.00 89.69 94 LEU A O 1
ATOM 765 N N . VAL A 1 95 ? 9.507 -11.747 7.258 1.00 88.75 95 VAL A N 1
ATOM 766 C CA . VAL A 1 95 ? 8.443 -10.742 7.136 1.00 88.75 95 VAL A CA 1
ATOM 767 C C . VAL A 1 95 ? 7.832 -10.764 5.736 1.00 88.75 95 VAL A C 1
ATOM 769 O O . VAL A 1 95 ? 6.608 -10.792 5.631 1.00 88.75 95 VAL A O 1
ATOM 772 N N . ASP A 1 96 ? 8.657 -10.822 4.686 1.00 84.62 96 ASP A N 1
ATOM 773 C CA . ASP A 1 96 ? 8.188 -10.937 3.299 1.00 84.62 96 ASP A CA 1
ATOM 774 C C . ASP A 1 96 ? 7.316 -12.186 3.097 1.00 84.62 96 ASP A C 1
ATOM 776 O O . ASP A 1 96 ? 6.198 -12.091 2.600 1.00 84.62 96 ASP A O 1
ATOM 780 N N . ALA A 1 97 ? 7.757 -13.346 3.589 1.00 84.69 97 ALA A N 1
ATOM 781 C CA . ALA A 1 97 ? 6.997 -14.590 3.483 1.00 84.69 97 ALA A CA 1
ATOM 782 C C . ALA A 1 97 ? 5.659 -14.560 4.250 1.00 84.69 97 ALA A C 1
ATOM 784 O O . ALA A 1 97 ? 4.700 -15.211 3.833 1.00 84.69 97 ALA A O 1
ATOM 785 N N . ILE A 1 98 ? 5.587 -13.824 5.366 1.00 84.94 98 ILE A N 1
ATOM 786 C CA . ILE A 1 98 ? 4.348 -13.638 6.138 1.00 84.94 98 ILE A CA 1
ATOM 787 C C . ILE A 1 98 ? 3.383 -12.693 5.410 1.00 84.94 98 ILE A C 1
ATOM 789 O O . ILE A 1 98 ? 2.178 -12.948 5.411 1.00 84.94 98 ILE A O 1
ATOM 793 N N . ASP A 1 99 ? 3.884 -11.604 4.818 1.00 81.12 99 ASP A N 1
ATOM 794 C CA . ASP A 1 99 ? 3.040 -10.587 4.177 1.00 81.12 99 ASP A CA 1
ATOM 795 C C . ASP A 1 99 ? 2.654 -10.935 2.729 1.00 81.12 99 ASP A C 1
ATOM 797 O O . ASP A 1 99 ? 1.581 -10.557 2.262 1.00 81.12 99 ASP A O 1
ATOM 801 N N . HIS A 1 100 ? 3.468 -11.736 2.043 1.00 81.75 100 HIS A N 1
ATOM 802 C CA . HIS A 1 100 ? 3.231 -12.211 0.680 1.00 81.75 100 HIS A CA 1
ATOM 803 C C . HIS A 1 100 ? 3.274 -13.746 0.600 1.00 81.75 100 HIS A C 1
ATOM 805 O O . HIS A 1 100 ? 4.099 -14.310 -0.129 1.00 81.75 100 HIS A O 1
ATOM 811 N N . PRO A 1 101 ? 2.396 -14.468 1.322 1.00 80.62 101 PRO A N 1
ATOM 812 C CA . PRO A 1 101 ? 2.385 -15.918 1.277 1.00 80.62 101 PRO A CA 1
ATOM 813 C C . PRO A 1 101 ? 1.963 -16.388 -0.115 1.00 80.62 101 PRO A C 1
ATOM 815 O O . PRO A 1 101 ? 1.050 -15.840 -0.737 1.00 80.62 101 PRO A O 1
ATOM 818 N N . LYS A 1 102 ? 2.638 -17.421 -0.615 1.00 80.25 102 LYS A N 1
ATOM 819 C CA . LYS A 1 102 ? 2.456 -17.904 -1.983 1.00 80.25 102 LYS A CA 1
ATOM 820 C C . LYS A 1 102 ? 1.762 -19.260 -1.995 1.00 80.25 102 LYS A C 1
ATOM 822 O O . LYS A 1 102 ? 2.004 -20.114 -1.142 1.00 80.25 102 LYS A O 1
ATOM 827 N N . LEU A 1 103 ? 0.889 -19.452 -2.982 1.00 86.12 103 LEU A N 1
ATOM 828 C CA . LEU A 1 103 ? 0.365 -20.775 -3.312 1.00 86.12 103 LEU A CA 1
ATOM 829 C C . LEU A 1 103 ? 1.514 -21.658 -3.829 1.00 86.12 103 LEU A C 1
ATOM 831 O O . LEU A 1 103 ? 2.429 -21.128 -4.454 1.00 86.12 103 LEU A O 1
ATOM 835 N N . PRO A 1 104 ? 1.462 -22.991 -3.658 1.00 85.44 104 PRO A N 1
ATOM 836 C CA . PRO A 1 104 ? 2.528 -23.881 -4.131 1.00 85.44 104 PRO A CA 1
ATOM 837 C C . PRO A 1 104 ? 2.847 -23.769 -5.630 1.00 85.44 104 PRO A C 1
ATOM 839 O O . PRO A 1 104 ? 3.947 -24.104 -6.049 1.00 85.44 104 PRO A O 1
ATOM 842 N N . SER A 1 105 ? 1.880 -23.332 -6.440 1.00 86.31 105 SER A N 1
ATOM 843 C CA . SER A 1 105 ? 2.033 -23.126 -7.883 1.00 86.31 105 SER A CA 1
ATOM 844 C C . SER A 1 105 ? 2.574 -21.746 -8.265 1.00 86.31 105 SER A C 1
ATOM 846 O O . SER A 1 105 ? 2.841 -21.520 -9.440 1.00 86.31 105 SER A O 1
ATOM 848 N N . ALA A 1 106 ? 2.670 -20.811 -7.319 1.00 94.31 106 ALA A N 1
ATOM 849 C CA . ALA A 1 106 ? 3.105 -19.442 -7.565 1.00 94.31 106 ALA A CA 1
ATOM 850 C C . ALA A 1 106 ? 4.617 -19.294 -7.384 1.00 94.31 106 ALA A C 1
ATOM 852 O O . ALA A 1 106 ? 5.226 -20.008 -6.586 1.00 94.31 106 ALA A O 1
ATOM 853 N N . THR A 1 107 ? 5.222 -18.334 -8.085 1.00 96.50 107 THR A N 1
ATOM 854 C CA . THR A 1 107 ? 6.644 -18.048 -7.894 1.00 96.50 107 THR A CA 1
ATOM 855 C C . THR A 1 107 ? 6.883 -17.491 -6.497 1.00 96.50 107 THR A C 1
ATOM 857 O O . THR A 1 107 ? 6.176 -16.597 -6.023 1.00 96.50 107 THR A O 1
ATOM 860 N N . GLU A 1 108 ? 7.900 -18.029 -5.831 1.00 93.56 108 GLU A N 1
ATOM 861 C CA . GLU A 1 108 ? 8.257 -17.616 -4.486 1.00 93.56 108 GLU A CA 1
ATOM 862 C C . GLU A 1 108 ? 8.904 -16.230 -4.459 1.00 93.56 108 GLU A C 1
ATOM 864 O O . GLU A 1 108 ? 9.720 -15.884 -5.317 1.00 93.56 108 GLU A O 1
ATOM 869 N N . GLY A 1 109 ? 8.565 -15.448 -3.433 1.00 91.56 109 GLY A N 1
ATOM 870 C CA . GLY A 1 109 ? 9.261 -14.202 -3.129 1.00 91.56 109 GLY A CA 1
ATOM 871 C C . GLY A 1 109 ? 10.602 -14.436 -2.430 1.00 91.56 109 GLY A C 1
ATOM 872 O O . GLY A 1 109 ? 10.820 -15.493 -1.821 1.00 91.56 109 GLY A O 1
ATOM 873 N N . THR A 1 110 ? 11.491 -13.451 -2.518 1.00 90.81 110 THR A N 1
ATOM 874 C CA . THR A 1 110 ? 12.719 -13.361 -1.718 1.00 90.81 110 THR A CA 1
ATOM 875 C C . THR A 1 110 ? 13.078 -11.896 -1.449 1.00 90.81 110 THR A C 1
ATOM 877 O O . THR A 1 110 ? 12.403 -10.979 -1.913 1.00 90.81 110 THR A O 1
ATOM 880 N N . VAL A 1 111 ? 14.138 -11.668 -0.672 1.00 86.69 111 VAL A N 1
ATOM 881 C CA . VAL A 1 111 ? 14.546 -10.341 -0.203 1.00 86.69 111 VAL A CA 1
ATOM 882 C C . VAL A 1 111 ? 14.773 -9.356 -1.355 1.00 86.69 111 VAL A C 1
ATOM 884 O O . VAL A 1 111 ? 15.459 -9.655 -2.333 1.00 86.69 111 VAL A O 1
ATOM 887 N N . LEU A 1 112 ? 14.249 -8.137 -1.193 1.00 84.81 112 LEU A N 1
ATOM 888 C CA . LEU A 1 112 ? 14.480 -7.022 -2.117 1.00 84.81 112 LEU A CA 1
ATOM 889 C C . LEU A 1 112 ? 15.964 -6.642 -2.207 1.00 84.81 112 LEU A C 1
ATOM 891 O O . LEU A 1 112 ? 16.466 -6.311 -3.276 1.00 84.81 112 LEU A O 1
ATOM 895 N N . GLY A 1 113 ? 16.661 -6.691 -1.072 1.00 77.94 113 GLY A N 1
ATOM 896 C CA . GLY A 1 113 ? 18.011 -6.159 -0.939 1.00 77.94 113 GLY A CA 1
ATOM 897 C C . GLY A 1 113 ? 18.055 -4.619 -0.953 1.00 77.94 113 GLY A C 1
ATOM 898 O O . GLY A 1 113 ? 17.069 -3.952 -1.272 1.00 77.94 113 GLY A O 1
ATOM 899 N N . PRO A 1 114 ? 19.200 -4.021 -0.592 1.00 80.56 114 PRO A N 1
ATOM 900 C CA . PRO A 1 114 ? 19.310 -2.576 -0.381 1.00 80.56 114 PRO A CA 1
ATOM 901 C C . PRO A 1 114 ? 19.581 -1.761 -1.659 1.00 80.56 114 PRO A C 1
ATOM 903 O O . PRO A 1 114 ? 19.724 -0.546 -1.571 1.00 80.56 114 PRO A O 1
ATOM 906 N N . PHE A 1 115 ? 19.697 -2.400 -2.828 1.00 84.62 115 PHE A N 1
ATOM 907 C CA . PHE A 1 115 ? 20.221 -1.771 -4.053 1.00 84.62 115 PHE A CA 1
ATOM 908 C C . PHE A 1 115 ? 19.169 -1.505 -5.145 1.00 84.62 115 PHE A C 1
ATOM 910 O O . PHE A 1 115 ? 19.516 -1.091 -6.256 1.00 84.62 115 PHE A O 1
ATOM 917 N N . HIS A 1 116 ? 17.882 -1.710 -4.845 1.00 87.44 116 HIS A N 1
ATOM 918 C CA . HIS A 1 116 ? 16.787 -1.274 -5.719 1.00 87.44 116 HIS A CA 1
ATOM 919 C C . HIS A 1 116 ? 16.636 0.255 -5.670 1.00 87.44 116 HIS A C 1
ATOM 921 O O . HIS A 1 116 ? 16.740 0.864 -4.606 1.00 87.44 116 HIS A O 1
ATOM 927 N N . THR A 1 117 ? 16.391 0.881 -6.821 1.00 83.25 117 THR A N 1
ATOM 928 C CA . THR A 1 117 ? 16.186 2.333 -6.942 1.00 83.25 117 THR A CA 1
ATOM 929 C C . THR A 1 117 ? 15.038 2.641 -7.893 1.00 83.25 117 THR A C 1
ATOM 931 O O . THR A 1 117 ? 14.716 1.855 -8.780 1.00 83.25 117 THR A O 1
ATOM 934 N N . SER A 1 118 ? 14.415 3.809 -7.725 1.00 83.69 118 SER A N 1
ATOM 935 C CA . SER A 1 118 ? 13.275 4.246 -8.542 1.00 83.69 118 SER A CA 1
ATOM 936 C C . SER A 1 118 ? 13.663 4.939 -9.853 1.00 83.69 118 SER A C 1
ATOM 938 O O . SER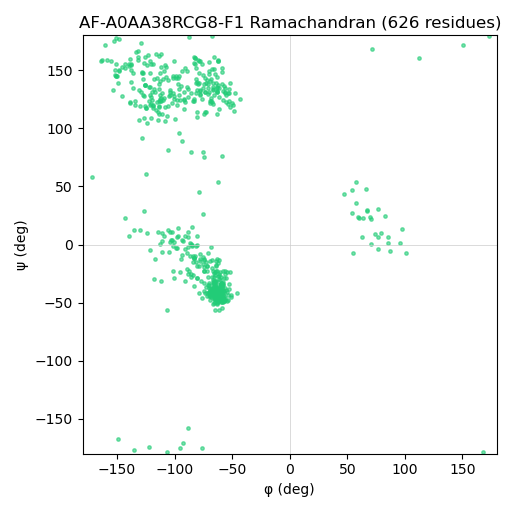 A 1 118 ? 12.781 5.398 -10.569 1.00 83.69 118 SER A O 1
ATOM 940 N N . ASP A 1 119 ? 14.957 5.081 -10.147 1.00 86.06 119 ASP A N 1
ATOM 941 C CA . ASP A 1 119 ? 15.474 5.794 -11.321 1.00 86.06 119 ASP A CA 1
ATOM 942 C C . ASP A 1 119 ? 15.818 4.873 -12.503 1.00 86.06 119 ASP A C 1
ATOM 944 O O . ASP A 1 119 ? 16.366 5.339 -13.498 1.00 86.06 119 ASP A O 1
ATOM 948 N N . ALA A 1 120 ? 15.491 3.578 -12.419 1.00 88.88 120 ALA A N 1
ATOM 949 C CA . ALA A 1 120 ? 15.659 2.643 -13.527 1.00 88.88 120 ALA A CA 1
ATOM 950 C C . ALA A 1 120 ? 14.856 3.092 -14.764 1.00 88.88 120 ALA A C 1
ATOM 952 O O . ALA A 1 120 ? 13.711 3.535 -14.665 1.00 88.88 120 ALA A O 1
ATOM 953 N N . HIS A 1 121 ? 15.458 2.967 -15.947 1.00 91.44 121 HIS A N 1
ATOM 954 C CA . HIS A 1 121 ? 14.827 3.393 -17.193 1.00 91.44 121 HIS A CA 1
ATOM 955 C C . HIS A 1 121 ? 13.829 2.357 -17.713 1.00 91.44 121 HIS A C 1
ATOM 957 O O . HIS A 1 121 ? 14.123 1.160 -17.723 1.00 91.44 121 HIS A O 1
ATOM 963 N N . HIS A 1 122 ? 12.696 2.838 -18.230 1.00 94.94 122 HIS A N 1
ATOM 964 C CA . HIS A 1 122 ? 11.777 2.019 -19.016 1.00 94.94 122 HIS A CA 1
ATOM 965 C C . HIS A 1 122 ? 12.385 1.698 -20.382 1.00 94.94 122 HIS A C 1
ATOM 967 O O . HIS A 1 122 ? 12.812 2.605 -21.102 1.00 94.94 122 HIS A O 1
ATOM 973 N N . VAL A 1 123 ? 12.385 0.420 -20.753 1.00 93.69 123 VAL A N 1
ATOM 974 C CA . VAL A 1 123 ? 12.866 -0.045 -22.057 1.00 93.69 123 VAL A CA 1
ATOM 975 C C . VAL A 1 123 ? 11.871 -1.002 -22.698 1.00 93.69 123 VAL A C 1
ATOM 977 O O . VAL A 1 123 ? 11.039 -1.620 -22.039 1.00 93.69 123 VAL A O 1
ATOM 980 N N . VAL A 1 124 ? 11.982 -1.134 -24.016 1.00 92.06 124 VAL A N 1
ATOM 981 C CA . VAL A 1 124 ? 11.277 -2.173 -24.768 1.00 92.06 124 VAL A CA 1
ATOM 982 C C . VAL A 1 124 ? 12.033 -3.497 -24.678 1.00 92.06 124 VAL A C 1
ATOM 984 O O . VAL A 1 124 ? 13.265 -3.516 -24.573 1.00 92.06 124 VAL A O 1
ATOM 987 N N . SER A 1 125 ? 11.306 -4.610 -24.774 1.00 92.06 125 SER A N 1
ATOM 988 C CA . SER A 1 125 ? 11.912 -5.940 -24.821 1.00 92.06 125 SER A CA 1
ATOM 989 C C . SER A 1 125 ? 12.977 -6.040 -25.923 1.00 92.06 125 SER A C 1
ATOM 991 O O . SER A 1 125 ? 12.786 -5.608 -27.061 1.00 92.06 125 SER A O 1
ATOM 993 N N . GLY A 1 126 ? 14.128 -6.609 -25.569 1.00 93.38 126 GLY A N 1
ATOM 994 C CA . GLY A 1 126 ? 15.312 -6.749 -26.418 1.00 93.38 126 GLY A CA 1
ATOM 995 C C . GLY A 1 126 ? 16.419 -5.737 -26.164 1.00 93.38 126 GLY A C 1
ATOM 996 O O . GLY A 1 126 ? 17.505 -5.900 -26.726 1.00 93.38 126 GLY A O 1
ATOM 997 N N . ALA A 1 127 ? 16.174 -4.734 -25.318 1.00 94.56 127 ALA A N 1
ATOM 998 C CA . ALA A 1 127 ? 17.202 -3.805 -24.870 1.00 94.56 127 ALA A CA 1
ATOM 999 C C . ALA A 1 127 ? 18.360 -4.528 -24.162 1.00 94.56 127 ALA A C 1
ATOM 1001 O O . ALA A 1 127 ? 18.178 -5.599 -23.578 1.00 94.56 127 ALA A O 1
ATOM 1002 N N . ASN A 1 128 ? 19.550 -3.929 -24.227 1.00 95.94 128 ASN A N 1
ATOM 1003 C CA . ASN A 1 128 ? 20.689 -4.335 -23.414 1.00 95.94 128 ASN A CA 1
ATOM 1004 C C . ASN A 1 128 ? 20.702 -3.513 -22.125 1.00 95.94 128 ASN A C 1
ATOM 1006 O O . ASN A 1 128 ? 20.682 -2.285 -22.198 1.00 95.94 128 ASN A O 1
ATOM 1010 N N . ILE A 1 129 ? 20.706 -4.190 -20.979 1.00 95.38 129 ILE A N 1
ATOM 1011 C CA . ILE A 1 129 ? 20.618 -3.547 -19.665 1.00 95.38 129 ILE A CA 1
ATOM 1012 C C . ILE A 1 129 ? 21.988 -3.302 -19.035 1.00 95.38 129 ILE A C 1
ATOM 1014 O O . ILE A 1 129 ? 22.050 -2.568 -18.058 1.00 95.38 129 ILE A O 1
ATOM 1018 N N . SER A 1 130 ? 23.058 -3.898 -19.574 1.00 93.94 130 SER A N 1
ATOM 1019 C CA . SER A 1 130 ? 24.427 -3.773 -19.063 1.00 93.94 130 SER A CA 1
ATOM 1020 C C . SER A 1 130 ? 25.365 -3.204 -20.125 1.00 93.94 130 SER A C 1
ATOM 1022 O O . SER A 1 130 ? 25.349 -3.632 -21.284 1.00 93.94 130 SER A O 1
ATOM 1024 N N . HIS A 1 131 ? 26.214 -2.261 -19.720 1.00 92.50 131 HIS A N 1
ATOM 1025 C CA . HIS A 1 131 ? 27.293 -1.718 -20.547 1.00 92.50 131 HIS A CA 1
ATOM 1026 C C . HIS A 1 131 ? 28.677 -2.221 -20.117 1.00 92.50 131 HIS A C 1
ATOM 1028 O O . HIS A 1 131 ? 29.688 -1.687 -20.579 1.00 92.50 131 HIS A O 1
ATOM 1034 N N . ASP A 1 132 ? 28.733 -3.245 -19.261 1.00 93.69 132 ASP A N 1
ATOM 1035 C CA . ASP A 1 132 ? 29.980 -3.841 -18.796 1.00 93.69 132 ASP A CA 1
ATOM 1036 C C . ASP A 1 132 ? 30.647 -4.666 -19.917 1.00 93.69 132 ASP A C 1
ATOM 1038 O O . ASP A 1 132 ? 30.099 -5.689 -20.340 1.00 93.69 132 ASP A O 1
ATOM 1042 N N . PRO A 1 133 ? 31.826 -4.253 -20.423 1.00 93.44 133 PRO A N 1
ATOM 1043 C CA . PRO A 1 133 ? 32.508 -4.970 -21.495 1.00 93.44 133 PRO A CA 1
ATOM 1044 C C . PRO A 1 133 ? 33.116 -6.307 -21.046 1.00 93.44 133 PRO A C 1
ATOM 1046 O O . PRO A 1 133 ? 33.433 -7.130 -21.906 1.00 93.44 133 PRO A O 1
ATOM 1049 N N . ASP A 1 134 ? 33.302 -6.512 -19.739 1.00 96.31 134 ASP A N 1
ATOM 1050 C CA . ASP A 1 134 ? 33.951 -7.697 -19.174 1.00 96.31 134 ASP A CA 1
ATOM 1051 C C . ASP A 1 134 ? 32.935 -8.795 -18.792 1.00 96.31 134 ASP A C 1
ATOM 1053 O O . ASP A 1 134 ? 33.322 -9.926 -18.484 1.00 96.31 134 ASP A O 1
ATOM 1057 N N . GLY A 1 135 ? 31.633 -8.489 -18.827 1.00 96.31 135 GLY A N 1
ATOM 1058 C CA . GLY A 1 135 ? 30.570 -9.428 -18.475 1.00 96.31 135 GLY A CA 1
ATOM 1059 C C . GLY A 1 135 ? 30.315 -10.495 -19.543 1.00 96.31 135 GLY A C 1
ATOM 1060 O O . GLY A 1 135 ? 30.269 -10.218 -20.743 1.00 96.31 135 GLY A O 1
ATOM 1061 N N . GLU A 1 136 ? 30.103 -11.741 -19.109 1.00 97.88 136 GLU A N 1
ATOM 1062 C CA . GLU A 1 136 ? 29.702 -12.825 -20.011 1.00 97.88 136 GLU A CA 1
ATOM 1063 C C . GLU A 1 136 ? 28.274 -12.562 -20.529 1.00 97.88 136 GLU A C 1
ATOM 1065 O O . GLU A 1 136 ? 27.362 -12.440 -19.713 1.00 97.88 136 GLU A O 1
ATOM 1070 N N . PRO A 1 137 ? 28.029 -12.482 -21.851 1.00 98.06 137 PRO A N 1
ATOM 1071 C CA . PRO A 1 137 ? 26.712 -12.115 -22.368 1.00 98.06 137 PRO A CA 1
ATOM 1072 C C . PRO A 1 137 ? 25.605 -13.115 -22.013 1.00 98.06 137 PRO A C 1
ATOM 1074 O O . PRO A 1 137 ? 25.736 -14.321 -22.250 1.00 98.06 137 PRO A O 1
ATOM 1077 N N . LEU A 1 138 ? 24.464 -12.585 -21.571 1.00 98.56 138 LEU A N 1
ATOM 1078 C CA . LEU A 1 138 ? 23.253 -13.324 -21.223 1.00 98.56 138 LEU A CA 1
ATOM 1079 C C . LEU A 1 138 ? 22.043 -12.783 -22.001 1.00 98.56 138 LEU A C 1
ATOM 1081 O O . LEU A 1 138 ? 21.839 -11.578 -22.121 1.00 98.56 138 LEU A O 1
ATOM 1085 N N . LEU A 1 139 ? 21.204 -13.678 -22.515 1.00 98.56 139 LEU A N 1
ATOM 1086 C CA . LEU A 1 139 ? 19.855 -13.374 -22.982 1.00 98.56 139 LEU A CA 1
ATOM 1087 C C . LEU A 1 139 ? 18.862 -13.928 -21.957 1.00 98.56 139 LEU A C 1
ATOM 1089 O O . LEU A 1 139 ? 18.816 -15.138 -21.737 1.00 98.56 139 LEU A O 1
ATOM 1093 N N . ALA A 1 140 ? 18.047 -13.061 -21.364 1.00 98.38 140 ALA A N 1
ATOM 1094 C CA . ALA A 1 140 ? 16.934 -13.465 -20.516 1.00 98.38 140 ALA A CA 1
ATOM 1095 C C . ALA A 1 140 ? 15.638 -13.477 -21.331 1.00 98.38 140 ALA A C 1
ATOM 1097 O O . ALA A 1 140 ? 15.313 -12.495 -21.999 1.00 98.38 140 ALA A O 1
ATOM 1098 N N . VAL A 1 141 ? 14.902 -14.588 -21.281 1.00 97.81 141 VAL A N 1
ATOM 1099 C CA . VAL A 1 141 ? 13.581 -14.749 -21.901 1.00 97.81 141 VAL A CA 1
ATOM 1100 C C . VAL A 1 141 ? 12.632 -15.336 -20.866 1.00 97.81 141 VAL A C 1
ATOM 1102 O O . VAL A 1 141 ? 12.716 -16.521 -20.539 1.00 97.81 141 VAL A O 1
ATOM 1105 N N . CYS A 1 142 ? 11.713 -14.517 -20.369 1.00 98.31 142 CYS A N 1
ATOM 1106 C CA . CYS A 1 142 ? 10.822 -14.895 -19.280 1.00 98.31 142 CYS A CA 1
ATOM 1107 C C . CYS A 1 142 ? 9.358 -14.783 -19.704 1.00 98.31 142 CYS A C 1
ATOM 1109 O O . CYS A 1 142 ? 9.006 -13.906 -20.493 1.00 98.31 142 CYS A O 1
ATOM 1111 N N . SER A 1 143 ? 8.510 -15.656 -19.162 1.00 98.19 143 SER A N 1
ATOM 1112 C CA . SER A 1 143 ? 7.055 -15.551 -19.303 1.00 98.19 143 SER A CA 1
ATOM 1113 C C . SER A 1 143 ? 6.412 -15.232 -17.959 1.00 98.19 143 SER A C 1
ATOM 1115 O O . SER A 1 143 ? 6.921 -15.639 -16.917 1.00 98.19 143 SER A O 1
ATOM 1117 N N . ILE A 1 144 ? 5.311 -14.490 -17.974 1.00 98.62 144 ILE A N 1
ATOM 1118 C CA . ILE A 1 144 ? 4.532 -14.118 -16.798 1.00 98.62 144 ILE A CA 1
ATOM 1119 C C . ILE A 1 144 ? 3.109 -14.631 -16.982 1.00 98.62 144 ILE A C 1
ATOM 1121 O O . ILE A 1 144 ? 2.411 -14.280 -17.937 1.00 98.62 144 ILE A O 1
ATOM 1125 N N . LYS A 1 145 ? 2.693 -15.494 -16.059 1.00 98.06 145 LYS A N 1
ATOM 1126 C CA . LYS A 1 145 ? 1.437 -16.239 -16.111 1.00 98.06 145 LYS A CA 1
ATOM 1127 C C . LYS A 1 145 ? 0.694 -16.146 -14.786 1.00 98.06 145 LYS A C 1
ATOM 1129 O O . LYS A 1 145 ? 1.280 -15.835 -13.751 1.00 98.06 145 LYS A O 1
ATOM 1134 N N . ASP A 1 146 ? -0.597 -16.438 -14.813 1.00 95.94 146 ASP A N 1
ATOM 1135 C CA . ASP A 1 146 ? -1.383 -16.649 -13.600 1.00 95.94 146 ASP A CA 1
ATOM 1136 C C . ASP A 1 146 ? -1.339 -18.113 -13.127 1.00 95.94 146 ASP A C 1
ATOM 1138 O O . ASP A 1 146 ? -0.744 -18.988 -13.763 1.00 95.94 146 ASP A O 1
ATOM 1142 N N . THR A 1 147 ? -2.007 -18.400 -12.009 1.00 93.81 147 THR A N 1
ATOM 1143 C CA . THR A 1 147 ? -2.101 -19.742 -11.406 1.00 93.81 147 THR A CA 1
ATOM 1144 C C . THR A 1 147 ? -2.781 -20.789 -12.296 1.00 93.81 147 THR A C 1
ATOM 1146 O O . THR A 1 147 ? -2.676 -21.984 -12.021 1.00 93.81 147 THR A O 1
ATOM 1149 N N . GLN A 1 148 ? -3.450 -20.369 -13.374 1.00 93.50 148 GLN A N 1
ATOM 1150 C CA . GLN A 1 148 ? -4.089 -21.235 -14.369 1.00 93.50 148 GLN A CA 1
ATOM 1151 C C . GLN A 1 148 ? -3.232 -21.392 -15.637 1.00 93.50 148 GLN A C 1
ATOM 1153 O O . GLN A 1 148 ? -3.651 -22.058 -16.584 1.00 93.50 148 GLN A O 1
ATOM 1158 N N . GLY A 1 149 ? -2.036 -20.796 -15.665 1.00 95.06 149 GLY A N 1
ATOM 1159 C CA . GLY A 1 149 ? -1.110 -20.830 -16.794 1.00 95.06 149 GLY A CA 1
ATOM 1160 C C . GLY A 1 149 ? -1.459 -19.857 -17.922 1.00 95.06 149 GLY A C 1
ATOM 1161 O O . GLY A 1 149 ? -0.855 -19.944 -18.992 1.00 95.06 149 GLY A O 1
ATOM 1162 N N . ARG A 1 150 ? -2.418 -18.944 -17.715 1.00 97.38 150 ARG A N 1
ATOM 1163 C CA . ARG A 1 150 ? -2.791 -17.935 -18.715 1.00 97.38 150 ARG A CA 1
ATOM 1164 C C . ARG A 1 150 ? -1.769 -16.795 -18.698 1.00 97.38 150 ARG A C 1
ATOM 1166 O O . ARG A 1 150 ? -1.353 -16.402 -17.607 1.00 97.38 150 ARG A O 1
ATOM 1173 N N . PRO A 1 151 ? -1.364 -16.261 -19.862 1.00 98.19 151 PRO A N 1
ATOM 1174 C CA . PRO A 1 151 ? -0.424 -15.147 -19.923 1.00 98.19 151 PRO A CA 1
ATOM 1175 C C . PRO A 1 151 ? -1.018 -13.880 -19.300 1.00 98.19 151 PRO A C 1
ATOM 1177 O O . PRO A 1 151 ? -2.226 -13.647 -19.393 1.00 98.19 151 PRO A O 1
ATOM 1180 N N . ILE A 1 152 ? -0.169 -13.063 -18.672 1.00 98.00 152 ILE A N 1
ATOM 1181 C CA . ILE A 1 152 ? -0.569 -11.778 -18.087 1.00 98.00 152 ILE A CA 1
ATOM 1182 C C . ILE A 1 152 ? 0.117 -10.639 -18.856 1.00 98.00 152 ILE A C 1
ATOM 1184 O O . ILE A 1 152 ? 1.321 -10.422 -18.672 1.00 98.00 152 ILE A O 1
ATOM 1188 N N . PRO A 1 153 ? -0.626 -9.882 -19.681 1.00 97.81 153 PRO A N 1
ATOM 1189 C CA . PRO A 1 153 ? -0.070 -8.757 -20.418 1.00 97.81 153 PRO A CA 1
ATOM 1190 C C . PRO A 1 153 ? 0.023 -7.479 -19.581 1.00 97.81 153 PRO A C 1
ATOM 1192 O O . PRO A 1 153 ? -0.739 -7.246 -18.628 1.00 97.81 153 PRO A O 1
ATOM 1195 N N . GLY A 1 154 ? 0.946 -6.605 -19.973 1.00 97.38 154 GLY A N 1
ATOM 1196 C CA . GLY A 1 154 ? 1.104 -5.280 -19.391 1.00 97.38 154 GLY A CA 1
ATOM 1197 C C . GLY A 1 154 ? 1.585 -5.291 -17.939 1.00 97.38 154 GLY A C 1
ATOM 1198 O O . GLY A 1 154 ? 1.148 -4.439 -17.161 1.00 97.38 154 GLY A O 1
ATOM 1199 N N . VAL A 1 155 ? 2.365 -6.295 -17.526 1.00 98.12 155 VAL A N 1
ATOM 1200 C CA . VAL A 1 155 ? 2.992 -6.374 -16.196 1.00 98.12 155 VAL A CA 1
ATOM 1201 C C . VAL A 1 155 ? 4.287 -5.579 -16.224 1.00 98.12 155 VAL A C 1
ATOM 1203 O O . VAL A 1 155 ? 5.167 -5.881 -17.023 1.00 98.12 155 VAL A O 1
ATOM 1206 N N . SER A 1 156 ? 4.423 -4.604 -15.326 1.00 97.94 156 SER A N 1
ATOM 1207 C CA . SER A 1 156 ? 5.674 -3.865 -15.148 1.00 97.94 156 SER A CA 1
ATOM 1208 C C . SER A 1 156 ? 6.669 -4.736 -14.385 1.00 97.94 156 SER A C 1
ATOM 1210 O O . SER A 1 156 ? 6.354 -5.202 -13.286 1.00 97.94 156 SER A O 1
ATOM 1212 N N . VAL A 1 157 ? 7.861 -4.937 -14.946 1.00 98.19 157 VAL A N 1
ATOM 1213 C CA . VAL A 1 157 ? 8.923 -5.778 -14.383 1.00 98.19 157 VAL A CA 1
ATOM 1214 C C . VAL A 1 157 ? 10.197 -4.960 -14.218 1.00 98.19 157 VAL A C 1
ATOM 1216 O O . VAL A 1 157 ? 10.885 -4.685 -15.200 1.00 98.19 157 VAL A O 1
ATOM 1219 N N . ASP A 1 158 ? 10.520 -4.583 -12.981 1.00 97.94 158 ASP A N 1
ATOM 1220 C CA . ASP A 1 158 ? 11.832 -4.016 -12.664 1.00 97.94 158 ASP A CA 1
ATOM 1221 C C . ASP A 1 158 ? 12.847 -5.169 -12.589 1.00 97.94 158 ASP A C 1
ATOM 1223 O O . ASP A 1 158 ? 12.600 -6.172 -11.914 1.00 97.94 158 ASP A O 1
ATOM 1227 N N . VAL A 1 159 ? 13.996 -5.012 -13.241 1.00 97.75 159 VAL A N 1
ATOM 1228 C CA . VAL A 1 159 ? 15.116 -5.964 -13.232 1.00 97.75 159 VAL A CA 1
ATOM 1229 C C . VAL A 1 159 ? 16.374 -5.232 -12.799 1.00 97.75 159 VAL A C 1
ATOM 1231 O O . VAL A 1 159 ? 16.605 -4.109 -13.247 1.00 97.75 159 VAL A O 1
ATOM 1234 N N . TRP A 1 160 ? 17.180 -5.845 -11.934 1.00 97.19 160 TRP A N 1
ATOM 1235 C CA . TRP A 1 160 ? 18.499 -5.323 -11.576 1.00 97.19 160 TRP A CA 1
ATOM 1236 C C . TRP A 1 160 ? 19.465 -6.438 -11.164 1.00 97.19 160 TRP A C 1
ATOM 1238 O O . TRP A 1 160 ? 19.061 -7.470 -10.626 1.00 97.19 160 TRP A O 1
ATOM 1248 N N . GLU A 1 161 ? 20.752 -6.222 -11.411 1.00 97.00 161 GLU A N 1
ATOM 1249 C CA . GLU A 1 161 ? 21.844 -7.133 -11.055 1.00 97.00 161 GLU A CA 1
ATOM 1250 C C . GLU A 1 161 ? 23.156 -6.361 -10.836 1.00 97.00 161 GLU A C 1
ATOM 1252 O O . GLU A 1 161 ? 23.207 -5.139 -11.008 1.00 97.00 161 GLU A O 1
ATOM 1257 N N . THR A 1 162 ? 24.207 -7.065 -10.417 1.00 96.44 162 THR A N 1
ATOM 1258 C CA . THR A 1 162 ? 25.563 -6.509 -10.338 1.00 96.44 162 THR A CA 1
ATOM 1259 C C . THR A 1 162 ? 26.267 -6.542 -11.689 1.00 96.44 162 THR A C 1
ATOM 1261 O O . THR A 1 162 ? 25.945 -7.361 -12.545 1.00 96.44 162 THR A O 1
ATOM 1264 N N . ASP A 1 163 ? 27.306 -5.728 -11.832 1.00 96.50 163 ASP A N 1
ATOM 1265 C CA . ASP A 1 163 ? 28.291 -5.873 -12.900 1.00 96.50 163 ASP A CA 1
ATOM 1266 C C . ASP A 1 163 ? 29.149 -7.153 -12.738 1.00 96.50 163 ASP A C 1
ATOM 1268 O O . ASP A 1 163 ? 29.017 -7.906 -11.764 1.00 96.50 163 ASP A O 1
ATOM 1272 N N . SER A 1 164 ? 30.074 -7.397 -13.673 1.00 96.75 164 SER A N 1
ATOM 1273 C CA . SER A 1 164 ? 30.987 -8.556 -13.655 1.00 96.75 164 SER A CA 1
ATOM 1274 C C . SER A 1 164 ? 31.953 -8.580 -12.462 1.00 96.75 164 SER A C 1
ATOM 1276 O O . SER A 1 164 ? 32.592 -9.600 -12.195 1.00 96.75 164 SER A O 1
ATOM 1278 N N . LYS A 1 165 ? 32.066 -7.470 -11.723 1.00 95.31 165 LYS A N 1
ATOM 1279 C CA . LYS A 1 165 ? 32.911 -7.321 -10.529 1.00 95.31 165 LYS A CA 1
ATOM 1280 C C . LYS A 1 165 ? 32.116 -7.500 -9.236 1.00 95.31 165 LYS A C 1
ATOM 1282 O O . LYS A 1 165 ? 32.719 -7.479 -8.162 1.00 95.31 165 LYS A O 1
ATOM 1287 N N . GLY A 1 166 ? 30.801 -7.701 -9.324 1.00 94.94 166 GLY A N 1
ATOM 1288 C CA . GLY A 1 166 ? 29.928 -7.905 -8.175 1.00 94.94 166 GLY A CA 1
ATOM 1289 C C . GLY A 1 166 ? 29.477 -6.606 -7.504 1.00 94.94 166 GLY A C 1
ATOM 1290 O O . GLY A 1 166 ? 29.157 -6.621 -6.315 1.00 94.94 166 GLY A O 1
ATOM 1291 N N . PHE A 1 167 ? 29.454 -5.484 -8.228 1.00 93.19 167 PHE A N 1
ATOM 1292 C CA . PHE A 1 167 ? 28.948 -4.208 -7.724 1.00 93.19 167 PHE A CA 1
ATOM 1293 C C . PHE A 1 167 ? 27.677 -3.788 -8.457 1.00 93.19 167 PHE A C 1
ATOM 1295 O O . PHE A 1 167 ? 27.581 -3.869 -9.678 1.00 93.19 167 PHE A O 1
ATOM 1302 N N . TYR A 1 168 ? 26.699 -3.279 -7.714 1.00 92.81 168 TYR A N 1
ATOM 1303 C CA . TYR A 1 168 ? 25.603 -2.521 -8.308 1.00 92.81 168 TYR A CA 1
ATOM 1304 C C . TYR A 1 168 ? 26.094 -1.128 -8.702 1.00 92.81 168 TYR A C 1
ATOM 1306 O O . TYR A 1 168 ? 26.874 -0.512 -7.974 1.00 92.81 168 TYR A O 1
ATOM 1314 N N . ASP A 1 169 ? 25.560 -0.588 -9.795 1.00 91.06 169 ASP A N 1
ATOM 1315 C CA . ASP A 1 169 ? 25.828 0.774 -10.275 1.00 91.06 169 ASP A CA 1
ATOM 1316 C C . ASP A 1 169 ? 25.774 1.837 -9.153 1.00 91.06 169 ASP A C 1
ATOM 1318 O O . ASP A 1 169 ? 26.644 2.698 -9.064 1.00 91.06 169 ASP A O 1
ATOM 1322 N N . VAL A 1 170 ? 24.795 1.748 -8.243 1.00 87.38 170 VAL A N 1
ATOM 1323 C CA . VAL A 1 170 ? 24.592 2.663 -7.095 1.00 87.38 170 VAL A CA 1
ATOM 1324 C C . VAL A 1 170 ? 25.732 2.681 -6.079 1.00 87.38 170 VAL A C 1
ATOM 1326 O O . VAL A 1 170 ? 25.796 3.588 -5.251 1.00 87.38 170 VAL A O 1
ATOM 1329 N N . GLN A 1 171 ? 26.623 1.694 -6.119 1.00 87.31 171 GLN A N 1
ATOM 1330 C CA . GLN A 1 171 ? 27.790 1.630 -5.243 1.00 87.31 171 GLN A CA 1
ATOM 1331 C C . GLN A 1 171 ? 28.965 2.458 -5.781 1.00 87.31 171 GLN A C 1
ATOM 1333 O O . GLN A 1 171 ? 29.888 2.762 -5.023 1.00 87.31 171 GLN A O 1
ATOM 1338 N N . TYR A 1 172 ? 28.933 2.856 -7.056 1.00 89.31 172 TYR A N 1
ATOM 1339 C CA . TYR A 1 172 ? 29.953 3.704 -7.660 1.00 89.31 172 TYR A CA 1
ATOM 1340 C C . TYR A 1 172 ? 29.696 5.182 -7.356 1.00 89.31 172 TYR A C 1
ATOM 1342 O O . TYR A 1 172 ? 28.629 5.729 -7.637 1.00 89.31 172 TYR A O 1
ATOM 1350 N N . ALA A 1 173 ? 30.698 5.854 -6.784 1.00 86.12 173 ALA A N 1
ATOM 1351 C CA . ALA A 1 173 ? 30.601 7.265 -6.400 1.00 86.12 173 ALA A CA 1
ATOM 1352 C C . ALA A 1 173 ? 30.438 8.212 -7.605 1.00 86.12 173 ALA A C 1
ATOM 1354 O O . ALA A 1 173 ? 29.913 9.314 -7.464 1.00 86.12 173 ALA A O 1
ATOM 1355 N N . ASP A 1 174 ? 30.893 7.784 -8.780 1.00 87.38 174 ASP A N 1
ATOM 1356 C CA . ASP A 1 174 ? 30.836 8.488 -10.059 1.00 87.38 174 ASP A CA 1
ATOM 1357 C C . ASP A 1 174 ? 29.649 8.060 -10.938 1.00 87.38 174 ASP A C 1
ATOM 1359 O O . ASP A 1 174 ? 29.596 8.405 -12.120 1.00 87.38 174 ASP A O 1
ATOM 1363 N N . ARG A 1 175 ? 28.665 7.348 -10.371 1.00 86.38 175 ARG A N 1
ATOM 1364 C CA . ARG A 1 175 ? 27.435 6.970 -11.072 1.00 86.38 175 ARG A CA 1
ATOM 1365 C C . ARG A 1 175 ? 26.739 8.193 -11.672 1.00 86.38 175 ARG A C 1
ATOM 1367 O O . ARG A 1 175 ? 26.300 9.095 -10.960 1.00 86.38 175 ARG A O 1
ATOM 1374 N N . THR A 1 176 ? 26.562 8.175 -12.990 1.00 84.12 176 THR A N 1
ATOM 1375 C CA . THR A 1 176 ? 25.852 9.224 -13.746 1.00 84.12 176 THR A CA 1
ATOM 1376 C C . THR A 1 176 ? 24.536 8.743 -14.341 1.00 84.12 176 THR A C 1
ATOM 1378 O O . THR A 1 176 ? 23.595 9.526 -14.455 1.00 84.12 176 THR A O 1
ATOM 1381 N N . THR A 1 177 ? 24.458 7.463 -14.703 1.00 87.88 177 THR A N 1
ATOM 1382 C CA . THR A 1 177 ? 23.278 6.843 -15.308 1.00 87.88 177 THR A CA 1
ATOM 1383 C C . THR A 1 177 ? 23.040 5.459 -14.704 1.00 87.88 177 THR A C 1
ATOM 1385 O O . THR A 1 177 ? 24.011 4.827 -14.284 1.00 87.88 177 THR A O 1
ATOM 1388 N N . PRO A 1 178 ? 21.779 4.999 -14.635 1.00 90.81 178 PRO A N 1
ATOM 1389 C CA . PRO A 1 178 ? 21.449 3.618 -14.305 1.00 90.81 178 PRO A CA 1
ATOM 1390 C C . PRO A 1 178 ? 22.128 2.626 -15.255 1.00 90.81 178 PRO A C 1
ATOM 1392 O O . PRO A 1 178 ? 22.009 2.780 -16.470 1.00 90.81 178 PRO A O 1
ATOM 1395 N N . ASP A 1 179 ? 22.771 1.599 -14.704 1.00 94.44 179 ASP A N 1
ATOM 1396 C CA . ASP A 1 179 ? 23.330 0.473 -15.464 1.00 94.44 179 ASP A CA 1
ATOM 1397 C C . ASP A 1 179 ? 23.039 -0.854 -14.752 1.00 94.44 179 ASP A C 1
ATOM 1399 O O . ASP A 1 179 ? 22.800 -0.873 -13.541 1.00 94.44 179 ASP A O 1
ATOM 1403 N N . CYS A 1 180 ? 22.995 -1.949 -15.513 1.00 95.88 180 CYS A N 1
ATOM 1404 C CA . CYS A 1 180 ? 22.566 -3.277 -15.054 1.00 95.88 180 CYS A CA 1
ATOM 1405 C C . CYS A 1 180 ? 21.172 -3.275 -14.391 1.00 95.88 180 CYS A C 1
ATOM 1407 O O . CYS A 1 180 ? 20.875 -4.106 -13.532 1.00 95.88 180 CYS A O 1
ATOM 1409 N N . ARG A 1 181 ? 20.301 -2.325 -14.771 1.00 96.25 181 ARG A N 1
ATOM 1410 C CA . ARG A 1 181 ? 18.927 -2.200 -14.262 1.00 96.25 181 ARG A CA 1
ATOM 1411 C C . ARG A 1 181 ? 17.967 -1.592 -15.279 1.00 96.25 181 ARG A C 1
ATOM 1413 O O . ARG A 1 181 ? 18.333 -0.686 -16.026 1.00 96.25 181 ARG A O 1
ATOM 1420 N N . THR A 1 182 ? 16.716 -2.041 -15.283 1.00 96.44 182 THR A N 1
ATOM 1421 C CA . THR A 1 182 ? 15.681 -1.527 -16.191 1.00 96.44 182 THR A CA 1
ATOM 1422 C C . THR A 1 182 ? 14.261 -1.836 -15.709 1.00 96.44 182 THR A C 1
ATOM 1424 O O . THR A 1 182 ? 14.079 -2.600 -14.765 1.00 96.44 182 THR A O 1
ATOM 1427 N N . ILE A 1 183 ? 13.256 -1.263 -16.376 1.00 97.56 183 ILE A N 1
ATOM 1428 C CA . ILE A 1 183 ? 11.844 -1.618 -16.236 1.00 97.56 183 ILE A CA 1
ATOM 1429 C C . ILE A 1 183 ? 11.308 -2.027 -17.612 1.00 97.56 183 ILE A C 1
ATOM 1431 O O . ILE A 1 183 ? 11.377 -1.247 -18.564 1.00 97.56 183 ILE A O 1
ATOM 1435 N N . LEU A 1 184 ? 10.766 -3.238 -17.714 1.00 97.25 184 LEU A N 1
ATOM 1436 C CA . LEU A 1 184 ? 10.110 -3.757 -18.919 1.00 97.25 184 LEU A CA 1
ATOM 1437 C C . LEU A 1 184 ? 8.606 -3.915 -18.686 1.00 97.25 184 LEU A C 1
ATOM 1439 O O . LEU A 1 184 ? 8.147 -3.948 -17.546 1.00 97.25 184 LEU A O 1
ATOM 1443 N N . GLU A 1 185 ? 7.847 -4.061 -19.767 1.00 98.00 185 GLU A N 1
ATOM 1444 C CA . GLU A 1 185 ? 6.430 -4.414 -19.720 1.00 98.00 185 GLU A CA 1
ATOM 1445 C C . GLU A 1 185 ? 6.189 -5.704 -20.516 1.00 98.00 185 GLU A C 1
ATOM 1447 O O . GLU A 1 185 ? 6.747 -5.861 -21.605 1.00 98.00 185 GLU A O 1
ATOM 1452 N N . SER A 1 186 ? 5.407 -6.640 -19.965 1.00 98.19 186 SER A N 1
ATOM 1453 C CA . SER A 1 186 ? 5.067 -7.886 -20.664 1.00 98.19 186 SER A CA 1
ATOM 1454 C C . SER A 1 186 ? 4.137 -7.658 -21.854 1.00 98.19 186 SER A C 1
ATOM 1456 O O . SER A 1 186 ? 3.202 -6.859 -21.775 1.00 98.19 186 SER A O 1
ATOM 1458 N N . ASP A 1 187 ? 4.379 -8.384 -22.946 1.00 97.56 187 ASP A N 1
ATOM 1459 C CA . ASP A 1 187 ? 3.536 -8.344 -24.147 1.00 97.56 187 ASP A CA 1
ATOM 1460 C C . ASP A 1 187 ? 2.212 -9.122 -23.985 1.00 97.56 187 ASP A C 1
ATOM 1462 O O . ASP A 1 187 ? 1.881 -9.603 -22.899 1.00 97.56 187 ASP A O 1
ATOM 1466 N N . GLU A 1 188 ? 1.430 -9.223 -25.064 1.00 97.62 188 GLU A N 1
ATOM 1467 C CA . GLU A 1 188 ? 0.124 -9.906 -25.093 1.00 97.62 188 GLU A CA 1
ATOM 1468 C C . GLU A 1 188 ? 0.219 -11.397 -24.722 1.00 97.62 188 GLU A C 1
ATOM 1470 O O . GLU A 1 188 ? -0.708 -11.974 -24.148 1.00 97.62 188 GLU A O 1
ATOM 1475 N N . GLU A 1 189 ? 1.366 -12.020 -24.988 1.00 97.31 189 GLU A N 1
ATOM 1476 C CA . GLU A 1 189 ? 1.683 -13.394 -24.614 1.00 97.31 189 GLU A CA 1
ATOM 1477 C C . GLU A 1 189 ? 2.318 -13.500 -23.216 1.00 97.31 189 GLU A C 1
ATOM 1479 O O . GLU A 1 189 ? 2.713 -14.590 -22.788 1.00 97.31 189 GLU A O 1
ATOM 1484 N N . GLY A 1 190 ? 2.390 -12.391 -22.475 1.00 97.62 190 GLY A N 1
ATOM 1485 C CA . GLY A 1 190 ? 2.979 -12.321 -21.144 1.00 97.62 190 GLY A CA 1
ATOM 1486 C C . GLY A 1 190 ? 4.501 -12.460 -21.159 1.00 97.62 190 GLY A C 1
ATOM 1487 O O . GLY A 1 190 ? 5.078 -12.855 -20.151 1.00 97.62 190 GLY A O 1
ATOM 1488 N N . MET A 1 191 ? 5.170 -12.186 -22.275 1.00 98.12 191 MET A N 1
ATOM 1489 C CA . MET A 1 191 ? 6.609 -12.372 -22.425 1.00 98.12 191 MET A CA 1
ATOM 1490 C C . MET A 1 191 ? 7.381 -11.078 -22.167 1.00 98.12 191 MET A C 1
ATOM 1492 O O . MET A 1 191 ? 6.966 -9.984 -22.547 1.00 98.12 191 MET A O 1
ATOM 1496 N N . ILE A 1 192 ? 8.565 -11.226 -21.574 1.00 98.06 192 ILE A N 1
ATOM 1497 C CA . ILE A 1 192 ? 9.618 -10.207 -21.563 1.00 98.06 192 ILE A CA 1
ATOM 1498 C C . ILE A 1 192 ? 10.928 -10.836 -22.030 1.00 98.06 192 ILE A C 1
ATOM 1500 O O . ILE A 1 192 ? 11.196 -12.017 -21.786 1.00 98.06 192 ILE A O 1
ATOM 1504 N N . TYR A 1 193 ? 11.776 -10.048 -22.683 1.00 97.94 193 TYR A N 1
ATOM 1505 C CA . TYR A 1 193 ? 13.149 -10.463 -22.945 1.00 97.94 193 TYR A CA 1
ATOM 1506 C C . TYR A 1 193 ? 14.096 -9.272 -22.967 1.00 97.94 193 TYR A C 1
ATOM 1508 O O . TYR A 1 193 ? 13.707 -8.169 -23.338 1.00 97.94 193 TYR A O 1
ATOM 1516 N N . PHE A 1 194 ? 15.348 -9.491 -22.584 1.00 98.00 194 PHE A N 1
ATOM 1517 C CA . PHE A 1 194 ? 16.384 -8.460 -22.547 1.00 98.00 194 PHE A CA 1
ATOM 1518 C C . PHE A 1 194 ? 17.775 -9.098 -22.577 1.00 98.00 194 PHE A C 1
ATOM 1520 O O . PHE A 1 194 ? 17.940 -10.285 -22.287 1.00 98.00 194 PHE A O 1
ATOM 1527 N N . LYS A 1 195 ? 18.772 -8.311 -22.981 1.00 98.06 195 LYS A N 1
ATOM 1528 C CA . LYS A 1 195 ? 20.186 -8.697 -22.974 1.00 98.06 195 LYS A CA 1
ATOM 1529 C C . LYS A 1 195 ? 20.818 -8.157 -21.700 1.00 98.06 195 LYS A C 1
ATOM 1531 O O . LYS A 1 195 ? 20.514 -7.038 -21.296 1.00 98.06 195 LYS A O 1
ATOM 1536 N N . ALA A 1 196 ? 21.653 -8.970 -21.087 1.00 97.75 196 ALA A N 1
ATOM 1537 C CA . ALA A 1 196 ? 22.234 -8.753 -19.779 1.00 97.75 196 ALA A CA 1
ATOM 1538 C C . ALA A 1 196 ? 23.624 -9.406 -19.733 1.00 97.75 196 ALA A C 1
ATOM 1540 O O . ALA A 1 196 ? 24.146 -9.834 -20.771 1.00 97.75 196 ALA A O 1
ATOM 1541 N N . ILE A 1 197 ? 24.199 -9.527 -18.542 1.00 98.25 197 ILE A N 1
ATOM 1542 C CA . ILE A 1 197 ? 25.404 -10.329 -18.317 1.00 98.25 197 ILE A CA 1
ATOM 1543 C C . ILE A 1 197 ? 25.085 -11.483 -17.366 1.00 98.25 197 ILE A C 1
ATOM 1545 O O . ILE A 1 197 ? 24.029 -11.512 -16.747 1.00 98.25 197 ILE A O 1
ATOM 1549 N N . VAL A 1 198 ? 25.946 -12.495 -17.301 1.00 98.31 198 VAL A N 1
ATOM 1550 C CA . VAL A 1 198 ? 25.800 -13.575 -16.321 1.00 98.31 198 VAL A CA 1
ATOM 1551 C C . VAL A 1 198 ? 26.093 -13.006 -14.927 1.00 98.31 198 VAL A C 1
ATOM 1553 O O . VAL A 1 198 ? 27.199 -12.496 -14.727 1.00 98.31 198 VAL A O 1
ATOM 1556 N N . PRO A 1 199 ? 25.159 -13.114 -13.959 1.00 97.50 199 PRO A N 1
ATOM 1557 C CA . PRO A 1 199 ? 25.409 -12.659 -12.599 1.00 97.50 199 PRO A CA 1
ATOM 1558 C C . PRO A 1 199 ? 26.612 -13.365 -11.969 1.00 97.50 199 PRO A C 1
ATOM 1560 O O . PRO A 1 199 ? 26.849 -14.547 -12.224 1.00 97.50 199 PRO A O 1
ATOM 1563 N N . VAL A 1 200 ? 27.319 -12.662 -11.087 1.00 97.56 200 VAL A N 1
ATOM 1564 C CA . VAL A 1 200 ? 28.466 -13.185 -10.327 1.00 97.56 200 VAL A CA 1
ATOM 1565 C C . VAL A 1 200 ? 28.187 -13.131 -8.820 1.00 97.56 200 VAL A C 1
ATOM 1567 O O . VAL A 1 200 ? 27.376 -12.308 -8.379 1.00 97.56 200 VAL A O 1
ATOM 1570 N N . PRO A 1 201 ? 28.829 -13.975 -7.988 1.00 97.62 201 PRO A N 1
ATOM 1571 C CA . PRO A 1 201 ? 28.635 -13.901 -6.549 1.00 97.62 201 PRO A CA 1
ATOM 1572 C C . PRO A 1 201 ? 29.358 -12.677 -5.993 1.00 97.62 201 PRO A C 1
ATOM 1574 O O . PRO A 1 201 ? 30.471 -12.348 -6.408 1.00 97.62 201 PRO A O 1
ATOM 1577 N N . TYR A 1 202 ? 28.762 -12.033 -4.995 1.00 96.75 202 TYR A N 1
ATOM 1578 C CA . TYR A 1 202 ? 29.309 -10.808 -4.423 1.00 96.75 202 TYR A CA 1
ATOM 1579 C C . TYR A 1 202 ? 29.099 -10.743 -2.908 1.00 96.75 202 TYR A C 1
ATOM 1581 O O . TYR A 1 202 ? 28.144 -11.321 -2.379 1.00 96.75 202 TYR A O 1
ATOM 1589 N N . PRO A 1 203 ? 29.978 -10.052 -2.167 1.00 95.19 203 PRO A N 1
ATOM 1590 C CA . PRO A 1 203 ? 29.795 -9.860 -0.741 1.00 95.19 203 PRO A CA 1
ATOM 1591 C C . PRO A 1 203 ? 28.816 -8.712 -0.448 1.00 95.19 203 PRO A C 1
ATOM 1593 O O . PRO A 1 203 ? 28.882 -7.647 -1.058 1.00 95.19 203 PRO A O 1
ATOM 1596 N N . ILE A 1 204 ? 27.940 -8.888 0.544 1.00 92.62 204 ILE A N 1
ATOM 1597 C CA . ILE A 1 204 ? 27.219 -7.754 1.146 1.00 92.62 204 ILE A CA 1
ATOM 1598 C C . ILE A 1 204 ? 28.213 -6.775 1.797 1.00 92.62 204 ILE A C 1
ATOM 1600 O O . ILE A 1 204 ? 29.312 -7.202 2.170 1.00 92.62 204 ILE A O 1
ATOM 1604 N N . PRO A 1 205 ? 27.849 -5.493 2.009 1.00 90.00 205 PRO A N 1
ATOM 1605 C CA . PRO A 1 205 ? 28.685 -4.568 2.772 1.00 90.00 205 PRO A CA 1
ATOM 1606 C C . PRO A 1 205 ? 29.106 -5.175 4.118 1.00 90.00 205 PRO A C 1
ATOM 1608 O O . PRO A 1 205 ? 28.269 -5.577 4.921 1.00 90.00 205 PRO A O 1
ATOM 1611 N N . HIS A 1 206 ? 30.413 -5.287 4.353 1.00 92.38 206 HIS A N 1
ATOM 1612 C CA . HIS A 1 206 ? 30.963 -6.023 5.500 1.00 92.38 206 HIS A CA 1
ATOM 1613 C C . HIS A 1 206 ? 32.091 -5.273 6.226 1.00 92.38 206 HIS A C 1
ATOM 1615 O O . HIS A 1 206 ? 32.816 -5.847 7.037 1.00 92.38 206 HIS A O 1
ATOM 1621 N N . ASP A 1 207 ? 32.258 -3.991 5.924 1.00 93.81 207 ASP A N 1
ATOM 1622 C CA . ASP A 1 207 ? 33.136 -3.037 6.610 1.00 93.81 207 ASP A CA 1
ATOM 1623 C C . ASP A 1 207 ? 32.485 -2.431 7.872 1.00 93.81 207 ASP A C 1
ATOM 1625 O O . ASP A 1 207 ? 33.164 -1.801 8.681 1.00 93.81 207 ASP A O 1
ATOM 1629 N N . GLY A 1 208 ? 31.175 -2.633 8.049 1.00 94.81 208 GLY A N 1
ATOM 1630 C CA . GLY A 1 208 ? 30.388 -2.133 9.176 1.00 94.81 208 GLY A CA 1
ATOM 1631 C C . GLY A 1 208 ? 30.211 -3.133 10.326 1.00 94.81 208 GLY A C 1
ATOM 1632 O O . GLY A 1 208 ? 30.758 -4.243 10.300 1.00 94.81 208 GLY A O 1
ATOM 1633 N N . PRO A 1 209 ? 29.417 -2.766 11.350 1.00 97.50 209 PRO A N 1
ATOM 1634 C CA . PRO A 1 209 ? 29.134 -3.627 12.495 1.00 97.50 209 PRO A CA 1
ATOM 1635 C C . PRO A 1 209 ? 28.533 -4.975 12.091 1.00 97.50 209 PRO A C 1
ATOM 1637 O O . PRO A 1 209 ? 28.909 -5.996 12.665 1.00 97.50 209 PRO A O 1
ATOM 1640 N N . VAL A 1 210 ? 27.664 -5.024 11.072 1.00 96.94 210 VAL A N 1
ATOM 1641 C CA . VAL A 1 210 ? 27.088 -6.296 10.604 1.00 96.94 210 VAL A CA 1
ATOM 1642 C C . VAL A 1 210 ? 28.179 -7.233 10.085 1.00 96.94 210 VAL A C 1
ATOM 1644 O O . VAL A 1 210 ? 28.205 -8.409 10.446 1.00 96.94 210 VAL A O 1
ATOM 1647 N N . GLY A 1 211 ? 29.143 -6.711 9.324 1.00 96.81 211 GLY A N 1
ATOM 1648 C CA . GLY A 1 211 ? 30.310 -7.479 8.885 1.00 96.81 211 GLY A CA 1
ATOM 1649 C C . GLY A 1 211 ? 31.150 -8.009 10.050 1.00 96.81 211 GLY A C 1
ATOM 1650 O O . GLY A 1 211 ? 31.532 -9.181 10.060 1.00 96.81 211 GLY A O 1
ATOM 1651 N N . GLN A 1 212 ? 31.370 -7.189 11.082 1.00 97.38 212 GLN A N 1
ATOM 1652 C CA . GLN A 1 212 ? 32.075 -7.606 12.302 1.00 97.38 212 GLN A CA 1
ATOM 1653 C C . GLN A 1 212 ? 31.315 -8.702 13.065 1.00 97.38 212 GLN A C 1
ATOM 1655 O O . GLN A 1 212 ? 31.929 -9.641 13.579 1.00 97.38 212 GLN A O 1
ATOM 1660 N N . LEU A 1 213 ? 29.981 -8.617 13.122 1.00 97.50 213 LEU A N 1
ATOM 1661 C CA . LEU A 1 213 ? 29.133 -9.655 13.706 1.00 97.50 213 LEU A CA 1
ATOM 1662 C C . LEU A 1 213 ? 29.270 -10.970 12.931 1.00 97.50 213 LEU A C 1
ATOM 1664 O O . LEU A 1 213 ? 29.514 -12.010 13.542 1.00 97.50 213 LEU A O 1
ATOM 1668 N N . LEU A 1 214 ? 29.184 -10.933 11.598 1.00 97.75 214 LEU A N 1
ATOM 1669 C CA . LEU A 1 214 ? 29.386 -12.119 10.761 1.00 97.75 214 LEU A CA 1
ATOM 1670 C C . LEU A 1 214 ? 30.765 -12.741 10.986 1.00 97.75 214 LEU A C 1
ATOM 1672 O O . LEU A 1 214 ? 30.861 -13.952 11.182 1.00 97.75 214 LEU A O 1
ATOM 1676 N N . GLN A 1 215 ? 31.816 -11.922 11.058 1.00 97.31 215 GLN A N 1
ATOM 1677 C CA . GLN A 1 215 ? 33.170 -12.390 11.346 1.00 97.31 215 GLN A CA 1
ATOM 1678 C C . GLN A 1 215 ? 33.254 -13.095 12.709 1.00 97.31 215 GLN A C 1
ATOM 1680 O O . GLN A 1 215 ? 33.813 -14.191 12.799 1.00 97.31 215 GLN A O 1
ATOM 1685 N N . LYS A 1 216 ? 32.665 -12.514 13.766 1.00 96.94 216 LYS A N 1
ATOM 1686 C CA . LYS A 1 216 ? 32.600 -13.134 15.104 1.00 96.94 216 LYS A CA 1
ATOM 1687 C C . LYS A 1 216 ? 31.841 -14.464 15.087 1.00 96.94 216 LYS A C 1
ATOM 1689 O O . LYS A 1 216 ? 32.248 -15.403 15.767 1.00 96.94 216 LYS A O 1
ATOM 1694 N N . LEU A 1 217 ? 30.785 -14.560 14.279 1.00 97.38 217 LEU A N 1
ATOM 1695 C CA . LEU A 1 217 ? 29.996 -15.778 14.070 1.00 97.38 217 LEU A CA 1
ATOM 1696 C C . LEU A 1 217 ? 30.630 -16.764 13.073 1.00 97.38 217 LEU A C 1
ATOM 1698 O O . LEU A 1 217 ? 30.064 -17.830 12.841 1.00 97.38 217 LEU A O 1
ATOM 1702 N N . LYS A 1 218 ? 31.794 -16.435 12.493 1.00 97.44 218 LYS A N 1
ATOM 1703 C CA . LYS A 1 218 ? 32.475 -17.221 11.448 1.00 97.44 218 LYS A CA 1
ATOM 1704 C C . LYS A 1 218 ? 31.607 -17.458 10.202 1.00 97.44 218 LYS A C 1
ATOM 1706 O O . LYS A 1 218 ? 31.680 -18.517 9.583 1.00 97.44 218 LYS A O 1
ATOM 1711 N N . ARG A 1 219 ? 30.794 -16.467 9.833 1.00 97.94 219 ARG A N 1
ATOM 1712 C CA . ARG A 1 219 ? 29.978 -16.442 8.610 1.00 97.94 219 ARG A CA 1
ATOM 1713 C C . ARG A 1 219 ? 30.671 -15.624 7.520 1.00 97.94 219 ARG A C 1
ATOM 1715 O O . ARG A 1 219 ? 31.314 -14.619 7.818 1.00 97.94 219 ARG A O 1
ATOM 1722 N N . HIS A 1 220 ? 30.521 -16.037 6.262 1.00 97.38 220 HIS A N 1
ATOM 1723 C CA . HIS A 1 220 ? 30.962 -15.239 5.116 1.00 97.38 220 HIS A CA 1
ATOM 1724 C C . HIS A 1 220 ? 29.904 -14.185 4.730 1.00 97.38 220 HIS A C 1
ATOM 1726 O O . HIS A 1 220 ? 28.722 -14.393 5.001 1.00 97.38 220 HIS A O 1
ATOM 1732 N N . PRO A 1 221 ? 30.295 -13.080 4.066 1.00 96.81 221 PRO A N 1
ATOM 1733 C CA . PRO A 1 221 ? 29.360 -12.052 3.597 1.00 96.81 221 PRO A CA 1
ATOM 1734 C C . PRO A 1 221 ? 28.794 -12.316 2.190 1.00 96.81 221 PRO A C 1
ATOM 1736 O O . PRO A 1 221 ? 28.004 -11.525 1.691 1.00 96.81 221 PRO A O 1
ATOM 1739 N N . TYR A 1 222 ? 29.210 -13.387 1.514 1.00 97.50 222 TYR A N 1
ATOM 1740 C CA . TYR A 1 222 ? 28.823 -13.629 0.122 1.00 97.50 222 TYR A CA 1
ATOM 1741 C C . TYR A 1 222 ? 27.357 -14.013 -0.067 1.00 97.50 222 TYR A C 1
ATOM 1743 O O . TYR A 1 222 ? 26.815 -14.843 0.669 1.00 97.50 222 TYR A O 1
ATOM 1751 N N . ARG A 1 223 ? 26.771 -13.432 -1.113 1.00 97.38 223 ARG A N 1
ATOM 1752 C CA . ARG A 1 223 ? 25.551 -13.888 -1.764 1.00 97.38 223 ARG A CA 1
ATOM 1753 C C . ARG A 1 223 ? 25.917 -14.632 -3.055 1.00 97.38 223 ARG A C 1
ATOM 1755 O O . ARG A 1 223 ? 26.864 -14.212 -3.727 1.00 97.38 223 ARG A O 1
ATOM 1762 N N . PRO A 1 224 ? 25.193 -15.704 -3.410 1.00 97.94 224 PRO A N 1
ATOM 1763 C CA . PRO A 1 224 ? 25.387 -16.394 -4.682 1.00 97.94 224 PRO A CA 1
ATOM 1764 C C . PRO A 1 224 ? 25.000 -15.513 -5.867 1.00 97.94 224 PRO A C 1
ATOM 1766 O O . PRO A 1 224 ? 24.251 -14.555 -5.698 1.00 97.94 224 PRO A O 1
ATOM 1769 N N . SER A 1 225 ? 25.469 -15.853 -7.062 1.00 98.06 225 SER A N 1
ATOM 1770 C CA . SER A 1 225 ? 25.093 -15.208 -8.325 1.00 98.06 225 SER A CA 1
ATOM 1771 C C . SER A 1 225 ? 23.574 -15.173 -8.511 1.00 98.06 225 SER A C 1
ATOM 1773 O O . SER A 1 225 ? 22.928 -16.226 -8.482 1.00 98.06 225 SER A O 1
ATOM 1775 N N . HIS A 1 226 ? 22.995 -13.984 -8.704 1.00 98.00 226 HIS A N 1
ATOM 1776 C CA . HIS A 1 226 ? 21.556 -13.838 -8.924 1.00 98.00 226 HIS A CA 1
ATOM 1777 C C . HIS A 1 226 ? 21.159 -12.583 -9.695 1.00 98.00 226 HIS A C 1
ATOM 1779 O O . HIS A 1 226 ? 21.858 -11.576 -9.677 1.00 98.00 226 HIS A O 1
ATOM 1785 N N . MET A 1 227 ? 19.974 -12.649 -10.296 1.00 98.00 227 MET A N 1
ATOM 1786 C CA . MET A 1 227 ? 19.297 -11.528 -10.944 1.00 98.00 227 MET A CA 1
ATOM 1787 C C . MET A 1 227 ? 17.984 -11.244 -10.223 1.00 98.00 227 MET A C 1
ATOM 1789 O O . MET A 1 227 ? 17.204 -12.168 -9.978 1.00 98.00 227 MET A O 1
ATOM 1793 N N . HIS A 1 228 ? 17.733 -9.984 -9.883 1.00 97.81 228 HIS A N 1
ATOM 1794 C CA . HIS A 1 228 ? 16.518 -9.579 -9.192 1.00 97.81 228 HIS A CA 1
ATOM 1795 C C . HIS A 1 228 ? 15.384 -9.224 -10.152 1.00 97.81 228 HIS A C 1
ATOM 1797 O O . HIS A 1 228 ? 15.607 -8.679 -11.232 1.00 97.81 228 HIS A O 1
ATOM 1803 N N . PHE A 1 229 ? 14.157 -9.469 -9.692 1.00 98.06 229 PHE A N 1
ATOM 1804 C CA . PHE A 1 229 ? 12.928 -9.129 -10.394 1.00 98.06 229 PHE A CA 1
ATOM 1805 C C . PHE A 1 229 ? 11.892 -8.547 -9.430 1.00 98.06 229 PHE A C 1
ATOM 1807 O O . PHE A 1 229 ? 11.697 -9.044 -8.317 1.00 98.06 229 PHE A O 1
ATOM 1814 N N . MET A 1 230 ? 11.166 -7.526 -9.877 1.00 97.31 230 MET A N 1
ATOM 1815 C CA . MET A 1 230 ? 10.006 -6.993 -9.172 1.00 97.31 230 MET A CA 1
ATOM 1816 C C . MET A 1 230 ? 8.844 -6.775 -10.131 1.00 97.31 230 MET A C 1
ATOM 1818 O O . MET A 1 230 ? 8.930 -5.964 -11.045 1.00 97.31 230 MET A O 1
ATOM 1822 N N . PHE A 1 231 ? 7.729 -7.446 -9.865 1.00 97.31 231 PHE A N 1
ATOM 1823 C CA . PHE A 1 231 ? 6.539 -7.433 -10.707 1.00 97.31 231 PHE A CA 1
ATOM 1824 C C . PHE A 1 231 ? 5.455 -6.551 -10.089 1.00 97.31 231 PHE A C 1
ATOM 1826 O O . PHE A 1 231 ? 5.148 -6.669 -8.897 1.00 97.31 231 PHE A O 1
ATOM 1833 N N . LYS A 1 232 ? 4.859 -5.678 -10.905 1.00 95.38 232 LYS A N 1
ATOM 1834 C CA . LYS A 1 232 ? 3.763 -4.782 -10.518 1.00 95.38 232 LYS A CA 1
ATOM 1835 C C . LYS A 1 232 ? 2.665 -4.799 -11.582 1.00 95.38 232 LYS A C 1
ATOM 1837 O O . LYS A 1 232 ? 2.906 -4.474 -12.745 1.00 95.38 232 LYS A O 1
ATOM 1842 N N . LYS A 1 233 ? 1.441 -5.126 -11.165 1.00 94.50 233 LYS A N 1
ATOM 1843 C CA . LYS A 1 233 ? 0.225 -5.034 -11.981 1.00 94.50 233 LYS A CA 1
ATOM 1844 C C . LYS A 1 233 ? -0.980 -4.840 -11.067 1.00 94.50 233 LYS A C 1
ATOM 1846 O O . LYS A 1 233 ? -1.118 -5.561 -10.087 1.00 94.50 233 LYS A O 1
ATOM 1851 N N . LEU A 1 234 ? -1.857 -3.891 -11.392 1.00 90.38 234 LEU A N 1
ATOM 1852 C CA . LEU A 1 234 ? -3.102 -3.689 -10.645 1.00 90.38 234 LEU A CA 1
ATOM 1853 C C . LEU A 1 234 ? -3.930 -4.988 -10.620 1.00 90.38 234 LEU A C 1
ATOM 1855 O O . LEU A 1 234 ? -4.147 -5.591 -11.671 1.00 90.38 234 LEU A O 1
ATOM 1859 N N . GLY A 1 235 ? -4.388 -5.402 -9.434 1.00 88.06 235 GLY A N 1
ATOM 1860 C CA . GLY A 1 235 ? -5.145 -6.642 -9.217 1.00 88.06 235 GLY A CA 1
ATOM 1861 C C . GLY A 1 235 ? -4.289 -7.892 -8.965 1.00 88.06 235 GLY A C 1
ATOM 1862 O O . GLY A 1 235 ? -4.840 -8.945 -8.631 1.00 88.06 235 GLY A O 1
ATOM 1863 N N . TYR A 1 236 ? -2.961 -7.787 -9.073 1.00 92.69 236 TYR A N 1
ATOM 1864 C CA . TYR A 1 236 ? -2.014 -8.856 -8.747 1.00 92.69 236 TYR A CA 1
ATOM 1865 C C . TYR A 1 236 ? -1.167 -8.497 -7.530 1.00 92.69 236 TYR A C 1
ATOM 1867 O O . TYR A 1 236 ? -0.744 -7.353 -7.370 1.00 92.69 236 TYR A O 1
ATOM 1875 N N . ASP A 1 237 ? -0.907 -9.489 -6.679 1.00 91.25 237 ASP A N 1
ATOM 1876 C CA . ASP A 1 237 ? -0.024 -9.321 -5.531 1.00 91.25 237 ASP A CA 1
ATOM 1877 C C . ASP A 1 237 ? 1.388 -9.005 -6.027 1.00 91.25 237 ASP A C 1
ATOM 1879 O O . ASP A 1 237 ? 1.923 -9.681 -6.914 1.00 91.25 237 ASP A O 1
ATOM 1883 N N . ARG A 1 238 ? 2.000 -7.966 -5.454 1.00 90.25 238 ARG A N 1
ATOM 1884 C CA . ARG A 1 238 ? 3.369 -7.581 -5.797 1.00 90.25 238 ARG A CA 1
ATOM 1885 C C . ARG A 1 238 ? 4.298 -8.768 -5.537 1.00 90.25 238 ARG A C 1
ATOM 1887 O O . ARG A 1 238 ? 4.266 -9.376 -4.470 1.00 90.25 238 ARG A O 1
ATOM 1894 N N . LEU A 1 239 ? 5.154 -9.082 -6.506 1.00 93.94 239 LEU A N 1
ATOM 1895 C CA . LEU A 1 239 ? 6.185 -10.105 -6.349 1.00 93.94 239 LEU A CA 1
ATOM 1896 C C . LEU A 1 239 ? 7.556 -9.443 -6.394 1.00 93.94 239 LEU A C 1
ATOM 1898 O O . LEU A 1 239 ? 7.888 -8.780 -7.372 1.00 93.94 239 LEU A O 1
ATOM 1902 N N . ILE A 1 240 ? 8.347 -9.645 -5.346 1.00 93.94 240 ILE A N 1
ATOM 1903 C CA . ILE A 1 240 ? 9.779 -9.354 -5.322 1.00 93.94 240 ILE A CA 1
ATOM 1904 C C . ILE A 1 240 ? 10.481 -10.700 -5.246 1.00 93.94 240 ILE A C 1
ATOM 1906 O O . ILE A 1 240 ? 10.185 -11.499 -4.362 1.00 93.94 240 ILE A O 1
ATOM 1910 N N . THR A 1 241 ? 11.367 -10.985 -6.190 1.00 96.19 241 THR A N 1
ATOM 1911 C CA . THR A 1 241 ? 12.078 -12.261 -6.230 1.00 96.19 241 THR A CA 1
ATOM 1912 C C . THR A 1 241 ? 13.457 -12.110 -6.872 1.00 96.19 241 THR A C 1
ATOM 1914 O O . THR A 1 241 ? 13.853 -11.021 -7.292 1.00 96.19 241 THR A O 1
ATOM 1917 N N . ALA A 1 242 ? 14.206 -13.202 -6.920 1.00 97.25 242 ALA A N 1
ATOM 1918 C CA . ALA A 1 242 ? 15.483 -13.301 -7.598 1.00 97.25 242 ALA A CA 1
ATOM 1919 C C . ALA A 1 242 ? 15.672 -14.725 -8.119 1.00 97.25 242 ALA A C 1
ATOM 1921 O O . ALA A 1 242 ? 15.189 -15.677 -7.507 1.00 97.25 242 ALA A O 1
ATOM 1922 N N . LEU A 1 243 ? 16.384 -14.864 -9.233 1.00 98.31 243 LEU A N 1
ATOM 1923 C CA . LEU A 1 243 ? 16.790 -16.159 -9.773 1.00 98.31 243 LEU A CA 1
ATOM 1924 C C . LEU A 1 243 ? 18.270 -16.381 -9.487 1.00 98.31 243 LEU A C 1
ATOM 1926 O O . LEU A 1 243 ? 19.087 -15.517 -9.796 1.00 98.31 243 LEU A O 1
ATOM 1930 N N . TYR A 1 244 ? 18.592 -17.533 -8.907 1.00 98.25 244 TYR A N 1
ATOM 1931 C CA . TYR A 1 244 ? 19.931 -17.909 -8.458 1.00 98.25 244 TYR A CA 1
ATOM 1932 C C . TYR A 1 244 ? 20.544 -18.942 -9.398 1.00 98.25 244 TYR A C 1
ATOM 1934 O O . TYR A 1 244 ? 19.845 -19.839 -9.868 1.00 98.25 244 TYR A O 1
ATOM 1942 N N . LEU A 1 245 ? 21.844 -18.851 -9.664 1.00 97.81 245 LEU A N 1
ATOM 1943 C CA . LEU A 1 245 ? 22.501 -19.788 -10.576 1.00 97.81 245 LEU A CA 1
ATOM 1944 C C . LEU A 1 245 ? 22.860 -21.101 -9.875 1.00 97.81 245 LEU A C 1
ATOM 1946 O O . LEU A 1 245 ? 23.493 -21.098 -8.818 1.00 97.81 245 LEU A O 1
ATOM 1950 N N . ARG A 1 246 ? 22.492 -22.228 -10.494 1.00 97.69 246 ARG A N 1
ATOM 1951 C CA . ARG A 1 246 ? 22.861 -23.561 -10.013 1.00 97.69 246 ARG A CA 1
ATOM 1952 C C . ARG A 1 246 ? 24.376 -23.762 -10.050 1.00 97.69 246 ARG A C 1
ATOM 1954 O O . ARG A 1 246 ? 25.024 -23.502 -11.062 1.00 97.69 246 ARG A O 1
ATOM 1961 N N . GLY A 1 247 ? 24.920 -24.323 -8.975 1.00 95.56 247 GLY A N 1
ATOM 1962 C CA . GLY A 1 247 ? 26.338 -24.642 -8.832 1.00 95.56 247 GLY A CA 1
ATOM 1963 C C . GLY A 1 247 ? 27.191 -23.477 -8.335 1.00 95.56 247 GLY A C 1
ATOM 1964 O O . GLY A 1 247 ? 28.414 -23.616 -8.281 1.00 95.56 247 GLY A O 1
ATOM 1965 N N . ASP A 1 248 ? 26.577 -22.351 -7.960 1.00 97.75 248 ASP A N 1
ATOM 1966 C CA . ASP A 1 248 ? 27.295 -21.247 -7.329 1.00 97.75 248 ASP A CA 1
ATOM 1967 C C . ASP A 1 248 ? 27.914 -21.698 -5.985 1.00 97.75 248 ASP A C 1
ATOM 1969 O O . ASP A 1 248 ? 27.245 -22.379 -5.199 1.00 97.75 248 ASP A O 1
ATOM 1973 N N . PRO A 1 249 ? 29.169 -21.318 -5.665 1.00 97.06 249 PRO A N 1
ATOM 1974 C CA . PRO A 1 249 ? 29.825 -21.706 -4.413 1.00 97.06 249 PRO A CA 1
ATOM 1975 C C . PRO A 1 249 ? 29.067 -21.326 -3.132 1.00 97.06 249 PRO A C 1
ATOM 1977 O O . PRO A 1 249 ? 29.304 -21.936 -2.089 1.00 97.06 249 PRO A O 1
ATOM 1980 N N . TYR A 1 250 ? 28.183 -20.327 -3.196 1.00 97.75 250 TYR A N 1
ATOM 1981 C CA . TYR A 1 250 ? 27.409 -19.813 -2.066 1.00 97.75 250 TYR A CA 1
ATOM 1982 C C . TYR A 1 250 ? 25.911 -20.133 -2.163 1.00 97.75 250 TYR A C 1
ATOM 1984 O O . TYR A 1 250 ? 25.131 -19.639 -1.347 1.00 97.75 250 TYR A O 1
ATOM 1992 N N . GLU A 1 251 ? 25.495 -20.981 -3.114 1.00 94.69 251 GLU A N 1
ATOM 1993 C CA . GLU A 1 251 ? 24.096 -21.391 -3.321 1.00 94.69 251 GLU A CA 1
ATOM 1994 C C . GLU A 1 251 ? 23.449 -21.892 -2.019 1.00 94.69 251 GLU A C 1
ATOM 1996 O O . GLU A 1 251 ? 22.330 -21.521 -1.676 1.00 94.69 251 GLU A O 1
ATOM 2001 N N . THR A 1 252 ? 24.173 -22.700 -1.241 1.00 95.69 252 THR A N 1
ATOM 2002 C CA . THR A 1 252 ? 23.659 -23.306 -0.002 1.00 95.69 252 THR A CA 1
ATOM 2003 C C . THR A 1 252 ? 23.968 -22.503 1.262 1.00 95.69 252 THR A C 1
ATOM 2005 O O . THR A 1 252 ? 23.706 -22.980 2.366 1.00 95.69 252 THR A O 1
ATOM 2008 N N . SER A 1 253 ? 24.584 -21.325 1.137 1.00 96.50 253 SER A N 1
ATOM 2009 C CA . SER A 1 253 ? 25.094 -20.567 2.284 1.00 96.50 253 SER A CA 1
ATOM 2010 C C . SER A 1 253 ? 24.933 -19.051 2.157 1.00 96.50 253 SER A C 1
ATOM 2012 O O . SER A 1 253 ? 25.647 -18.317 2.836 1.00 96.50 253 SER A O 1
ATOM 2014 N N . ASP A 1 254 ? 23.987 -18.579 1.337 1.00 97.06 254 ASP A N 1
ATOM 2015 C CA . ASP A 1 254 ? 23.684 -17.151 1.159 1.00 97.06 254 ASP A CA 1
ATOM 2016 C C . ASP A 1 254 ? 23.646 -16.393 2.496 1.00 97.06 254 ASP A C 1
ATOM 2018 O O . ASP A 1 254 ? 22.902 -16.746 3.418 1.00 97.06 254 ASP A O 1
ATOM 2022 N N . ALA A 1 255 ? 24.438 -15.322 2.592 1.00 95.75 255 ALA A N 1
ATOM 2023 C CA . ALA A 1 255 ? 24.593 -14.527 3.805 1.00 95.75 255 ALA A CA 1
ATOM 2024 C C . ALA A 1 255 ? 23.273 -13.932 4.329 1.00 95.75 255 ALA A C 1
ATOM 2026 O O . ALA A 1 255 ? 23.178 -13.646 5.524 1.00 95.75 255 ALA A O 1
ATOM 2027 N N . VAL A 1 256 ? 22.267 -13.776 3.463 1.00 94.62 256 VAL A N 1
ATOM 2028 C CA . VAL A 1 256 ? 20.942 -13.218 3.799 1.00 94.62 256 VAL A CA 1
ATOM 2029 C C . VAL A 1 256 ? 19.797 -14.226 3.658 1.00 94.62 256 VAL A C 1
ATOM 2031 O O . VAL A 1 256 ? 18.630 -13.848 3.723 1.00 94.62 256 VAL A O 1
ATOM 2034 N N . PHE A 1 257 ? 20.123 -15.510 3.474 1.00 94.00 257 PHE A N 1
ATOM 2035 C CA . PHE A 1 257 ? 19.160 -16.614 3.389 1.00 94.00 257 PHE A CA 1
ATOM 2036 C C . PHE A 1 257 ? 18.140 -16.516 2.239 1.00 94.00 257 PHE A C 1
ATOM 2038 O O . PHE A 1 257 ? 17.079 -17.124 2.320 1.00 94.00 257 PHE A O 1
ATOM 2045 N N . GLY A 1 258 ? 18.431 -15.777 1.165 1.00 92.69 258 GLY A N 1
ATOM 2046 C CA . GLY A 1 258 ? 17.468 -15.509 0.094 1.00 92.69 258 GLY A CA 1
ATOM 2047 C C . GLY A 1 258 ? 17.215 -16.679 -0.864 1.00 92.69 258 GLY A C 1
ATOM 2048 O O . GLY A 1 258 ? 16.214 -16.665 -1.585 1.00 92.69 258 GLY A O 1
ATOM 2049 N N . VAL A 1 259 ? 18.091 -17.687 -0.885 1.00 95.00 259 VAL A N 1
ATOM 2050 C CA . VAL A 1 259 ? 18.011 -18.810 -1.830 1.00 95.00 259 VAL A CA 1
ATOM 2051 C C . VAL A 1 259 ? 16.882 -19.768 -1.468 1.00 95.00 259 VAL A C 1
ATOM 2053 O O . VAL A 1 259 ? 16.783 -20.260 -0.343 1.00 95.00 259 VAL A O 1
ATOM 2056 N N . LYS A 1 260 ? 16.076 -20.105 -2.475 1.00 93.81 260 LYS A N 1
ATOM 2057 C CA . LYS A 1 260 ? 15.036 -21.132 -2.407 1.00 93.81 260 LYS A CA 1
ATOM 2058 C C . LYS A 1 260 ? 15.190 -22.100 -3.567 1.00 93.81 260 LYS A C 1
ATOM 2060 O O . LYS A 1 260 ? 15.568 -21.698 -4.662 1.00 93.81 260 LYS A O 1
ATOM 2065 N N . GLN A 1 261 ? 14.847 -23.368 -3.346 1.00 94.12 261 GLN A N 1
ATOM 2066 C CA . GLN A 1 261 ? 15.041 -24.421 -4.351 1.00 94.12 261 GLN A CA 1
ATOM 2067 C C . GLN A 1 261 ? 14.287 -24.161 -5.662 1.00 94.12 261 GLN A C 1
ATOM 2069 O O . GLN A 1 261 ? 14.806 -24.469 -6.728 1.00 94.12 261 GLN A O 1
ATOM 2074 N N . SER A 1 262 ? 13.096 -23.557 -5.598 1.00 94.81 262 SER A N 1
ATOM 2075 C CA . SER A 1 262 ? 12.306 -23.202 -6.787 1.00 94.81 262 SER A CA 1
ATOM 2076 C C . SER A 1 262 ? 12.893 -22.031 -7.592 1.00 94.81 262 SER A C 1
ATOM 2078 O O . SER A 1 262 ? 12.555 -21.867 -8.761 1.00 94.81 262 SER A O 1
ATOM 2080 N N . LEU A 1 263 ? 13.783 -21.240 -6.982 1.00 96.69 263 LEU A N 1
ATOM 2081 C CA . LEU A 1 263 ? 14.413 -20.057 -7.570 1.00 96.69 263 LEU A CA 1
ATOM 2082 C C . LEU A 1 263 ? 15.827 -20.332 -8.107 1.00 96.69 263 LEU A C 1
ATOM 2084 O O . LEU A 1 263 ? 16.444 -19.435 -8.680 1.00 96.69 263 LEU A O 1
ATOM 2088 N N . ILE A 1 264 ? 16.347 -21.551 -7.933 1.00 98.00 264 ILE A N 1
ATOM 2089 C CA . ILE A 1 264 ? 17.624 -21.975 -8.516 1.00 98.00 264 ILE A CA 1
ATOM 2090 C C . ILE A 1 264 ? 17.390 -22.432 -9.956 1.00 98.00 264 ILE A C 1
ATOM 2092 O O . ILE A 1 264 ? 16.612 -23.354 -10.213 1.00 98.00 264 ILE A O 1
ATOM 2096 N N . ILE A 1 265 ? 18.103 -21.811 -10.890 1.00 97.88 265 ILE A N 1
ATOM 2097 C CA . ILE A 1 265 ? 17.974 -22.030 -12.329 1.00 97.88 265 ILE A CA 1
ATOM 2098 C C . ILE A 1 265 ? 19.283 -22.509 -12.956 1.00 97.88 265 ILE A C 1
ATOM 2100 O O . ILE A 1 265 ? 20.380 -22.233 -12.470 1.00 97.88 265 ILE A O 1
ATOM 2104 N N . ASP A 1 266 ? 19.149 -23.197 -14.083 1.00 97.50 266 ASP A N 1
ATOM 2105 C CA . ASP A 1 266 ? 20.252 -23.556 -14.965 1.00 97.50 266 ASP A CA 1
ATOM 2106 C C . ASP A 1 266 ? 20.347 -22.546 -16.117 1.00 97.50 266 ASP A C 1
ATOM 2108 O O . ASP A 1 266 ? 19.329 -22.072 -16.630 1.00 97.50 266 ASP A O 1
ATOM 2112 N N . LEU A 1 267 ? 21.573 -22.227 -16.539 1.00 97.25 267 LEU A N 1
ATOM 2113 C CA . LEU A 1 267 ? 21.810 -21.454 -17.757 1.00 97.25 267 LEU A CA 1
ATOM 2114 C C . LEU A 1 267 ? 22.056 -22.390 -18.936 1.00 97.25 267 LEU A C 1
ATOM 2116 O O . LEU A 1 267 ? 22.836 -23.340 -18.850 1.00 97.25 267 LEU A O 1
ATOM 2120 N N . TYR A 1 268 ? 21.439 -22.065 -20.063 1.00 96.94 268 TYR A N 1
ATOM 2121 C CA . TYR A 1 268 ? 21.602 -22.778 -21.329 1.00 96.94 268 TYR A CA 1
ATOM 2122 C C . TYR A 1 268 ? 22.436 -21.942 -22.304 1.00 96.94 268 TYR A C 1
ATOM 2124 O O . TYR A 1 268 ? 22.880 -20.844 -21.962 1.00 96.94 268 TYR A O 1
ATOM 2132 N N . ARG A 1 269 ? 22.655 -22.426 -23.529 1.00 97.56 269 ARG A N 1
ATOM 2133 C CA . ARG A 1 269 ? 23.134 -21.582 -24.632 1.00 97.56 269 ARG A CA 1
ATOM 2134 C C . ARG A 1 269 ? 21.985 -21.214 -25.550 1.00 97.56 269 ARG A C 1
ATOM 2136 O O . ARG A 1 269 ? 21.087 -22.016 -25.792 1.00 97.56 269 ARG A O 1
ATOM 2143 N N . VAL A 1 270 ? 22.024 -20.006 -26.104 1.00 96.94 270 VAL A N 1
ATOM 2144 C CA . VAL A 1 270 ? 21.024 -19.564 -27.083 1.00 96.94 270 VAL A CA 1
ATOM 2145 C C . VAL A 1 270 ? 21.002 -20.492 -28.302 1.00 96.94 270 VAL A C 1
ATOM 2147 O O . VAL A 1 270 ? 19.924 -20.818 -28.789 1.00 96.94 270 VAL A O 1
ATOM 2150 N N . GLY A 1 271 ? 22.166 -20.978 -28.746 1.00 95.38 271 GLY A N 1
ATOM 2151 C CA . GLY A 1 271 ? 22.290 -21.934 -29.851 1.00 95.38 271 GLY A CA 1
ATOM 2152 C C . GLY A 1 271 ? 21.654 -23.306 -29.601 1.00 95.38 271 GLY A C 1
ATOM 2153 O O . GLY A 1 271 ? 21.444 -24.046 -30.558 1.00 95.38 271 GLY A O 1
ATOM 2154 N N . ASP A 1 272 ? 21.302 -23.637 -28.353 1.00 95.00 272 ASP A N 1
ATOM 2155 C CA . ASP A 1 272 ? 20.581 -24.874 -28.028 1.00 95.00 272 ASP A CA 1
ATOM 2156 C C . ASP A 1 272 ? 19.093 -24.798 -28.441 1.00 95.00 272 ASP A C 1
ATOM 2158 O O . ASP A 1 272 ? 18.400 -25.817 -28.467 1.00 95.00 272 ASP A O 1
ATOM 2162 N N . VAL A 1 273 ? 18.583 -23.601 -28.769 1.00 94.56 273 VAL A N 1
ATOM 2163 C CA . VAL A 1 273 ? 17.208 -23.368 -29.231 1.00 94.56 273 VAL A CA 1
ATOM 2164 C C . VAL A 1 273 ? 17.228 -22.874 -30.677 1.00 94.56 273 VAL A C 1
ATOM 2166 O O . VAL A 1 273 ? 17.685 -21.770 -30.973 1.00 94.56 273 VAL A O 1
ATOM 2169 N N . GLU A 1 274 ? 16.689 -23.689 -31.583 1.00 95.12 274 GLU A N 1
ATOM 2170 C CA . GLU A 1 274 ? 16.657 -23.400 -33.019 1.00 95.12 274 GLU A CA 1
ATOM 2171 C C . GLU A 1 274 ? 15.994 -22.041 -33.321 1.00 95.12 274 GLU A C 1
ATOM 2173 O O . GLU A 1 274 ? 14.892 -21.748 -32.851 1.00 95.12 274 GLU A O 1
ATOM 2178 N N . GLY A 1 275 ? 16.681 -21.193 -34.096 1.00 93.62 275 GLY A N 1
ATOM 2179 C CA . GLY A 1 275 ? 16.190 -19.880 -34.530 1.00 93.62 275 GLY A CA 1
ATOM 2180 C C . GLY A 1 275 ? 16.233 -18.765 -33.473 1.00 93.62 275 GLY A C 1
ATOM 2181 O O . GLY A 1 275 ? 15.880 -17.622 -33.776 1.00 93.62 275 GLY A O 1
ATOM 2182 N N . LEU A 1 276 ? 16.627 -19.057 -32.225 1.00 94.88 276 LEU A N 1
ATOM 2183 C CA . LEU A 1 276 ? 16.585 -18.075 -31.136 1.00 94.88 276 LEU A CA 1
ATOM 2184 C C . LEU A 1 276 ? 17.683 -17.007 -31.270 1.00 94.88 276 LEU A C 1
ATOM 2186 O O . LEU A 1 276 ? 17.435 -15.831 -30.989 1.00 94.88 276 LEU A O 1
ATOM 2190 N N . ALA A 1 277 ? 18.871 -17.400 -31.740 1.00 95.19 277 ALA A N 1
ATOM 2191 C CA . ALA A 1 277 ? 19.998 -16.494 -31.966 1.00 95.19 277 ALA A CA 1
ATOM 2192 C C . ALA A 1 277 ? 19.655 -15.426 -33.014 1.00 95.19 277 ALA A C 1
ATOM 2194 O O . ALA A 1 277 ? 19.825 -14.231 -32.758 1.00 95.19 277 ALA A O 1
ATOM 2195 N N . GLU A 1 278 ? 19.100 -15.841 -34.159 1.00 95.31 278 GLU A N 1
ATOM 2196 C CA . GLU A 1 278 ? 18.664 -14.929 -35.216 1.00 95.31 278 GLU A CA 1
ATOM 2197 C C . GLU A 1 278 ? 17.502 -14.051 -34.750 1.00 95.31 278 GLU A C 1
ATOM 2199 O O . GLU A 1 278 ? 17.525 -12.841 -34.975 1.00 95.31 278 GLU A O 1
ATOM 2204 N N . LYS A 1 279 ? 16.515 -14.636 -34.051 1.00 94.62 279 LYS A N 1
ATOM 2205 C CA . LYS A 1 279 ? 15.332 -13.914 -33.555 1.00 94.62 279 LYS A CA 1
ATOM 2206 C C . LYS A 1 279 ? 15.700 -12.739 -32.646 1.00 94.62 279 LYS A C 1
ATOM 2208 O O . LYS A 1 279 ? 15.088 -11.680 -32.752 1.00 94.62 279 LYS A O 1
ATOM 2213 N N . HIS A 1 280 ? 16.672 -12.918 -31.751 1.00 94.81 280 HIS A N 1
ATOM 2214 C CA . HIS A 1 280 ? 17.056 -11.896 -30.768 1.00 94.81 280 HIS A CA 1
ATOM 2215 C C . HIS A 1 280 ? 18.330 -11.119 -31.145 1.00 94.81 280 HIS A C 1
ATOM 2217 O O . HIS A 1 280 ? 18.738 -10.201 -30.421 1.00 94.81 280 HIS A O 1
ATOM 2223 N N . GLY A 1 281 ? 18.953 -11.450 -32.282 1.00 94.88 281 GLY A N 1
ATOM 2224 C CA . GLY A 1 281 ? 20.180 -10.815 -32.760 1.00 94.88 281 GLY A CA 1
ATOM 2225 C C . GLY A 1 281 ? 21.316 -10.930 -31.742 1.00 94.88 281 GLY A C 1
ATOM 2226 O O . GLY A 1 281 ? 21.861 -9.911 -31.307 1.00 94.88 281 GLY A O 1
ATOM 2227 N N . VAL A 1 282 ? 21.607 -12.155 -31.299 1.00 96.25 282 VAL A N 1
ATOM 2228 C CA . VAL A 1 282 ? 22.692 -12.484 -30.357 1.00 96.25 282 VAL A CA 1
ATOM 2229 C C . VAL A 1 282 ? 23.522 -13.661 -30.878 1.00 96.25 282 VAL A C 1
ATOM 2231 O O . VAL A 1 282 ? 23.122 -14.343 -31.819 1.00 96.25 282 VAL A O 1
ATOM 2234 N N . SER A 1 283 ? 24.693 -13.895 -30.284 1.00 96.88 283 SER A N 1
ATOM 2235 C CA . SER A 1 283 ? 25.540 -15.042 -30.631 1.00 96.88 283 SER A CA 1
ATOM 2236 C C . SER A 1 283 ? 24.911 -16.356 -30.156 1.00 96.88 283 SER A C 1
ATOM 2238 O O . SER A 1 283 ? 24.262 -16.396 -29.114 1.00 96.88 283 SER A O 1
ATOM 2240 N N . ALA A 1 284 ? 25.163 -17.458 -30.868 1.00 96.19 284 ALA A N 1
ATOM 2241 C CA . ALA A 1 284 ? 24.766 -18.797 -30.425 1.00 96.19 284 ALA A CA 1
ATOM 2242 C C . ALA A 1 284 ? 25.433 -19.208 -29.093 1.00 96.19 284 ALA A C 1
ATOM 2244 O O . ALA A 1 284 ? 24.854 -19.980 -28.331 1.00 96.19 284 ALA A O 1
ATOM 2245 N N . GLU A 1 285 ? 26.612 -18.654 -28.787 1.00 96.88 285 GLU A N 1
ATOM 2246 C CA . GLU A 1 285 ? 27.334 -18.906 -27.529 1.00 96.88 285 GLU A CA 1
ATOM 2247 C C . GLU A 1 285 ? 26.833 -18.057 -26.351 1.00 96.88 285 GLU A C 1
ATOM 2249 O O . GLU A 1 285 ? 27.229 -18.306 -25.214 1.00 96.88 285 GLU A O 1
ATOM 2254 N N . THR A 1 286 ? 25.966 -17.065 -26.594 1.00 98.06 286 THR A N 1
ATOM 2255 C CA . THR A 1 286 ? 25.348 -16.262 -25.529 1.00 98.06 286 THR A CA 1
ATOM 2256 C C . THR A 1 286 ? 24.607 -17.183 -24.559 1.00 98.06 286 THR A C 1
ATOM 2258 O O . THR A 1 286 ? 23.906 -18.111 -24.981 1.00 98.06 286 THR A O 1
ATOM 2261 N N . LYS A 1 287 ? 24.761 -16.947 -23.252 1.00 98.50 287 LYS A N 1
ATOM 2262 C CA . LYS A 1 287 ? 24.030 -17.703 -22.233 1.00 98.50 287 LYS A CA 1
ATOM 2263 C C . LYS A 1 287 ? 22.545 -17.384 -22.309 1.00 98.50 287 LYS A C 1
ATOM 2265 O O . LYS A 1 287 ? 22.155 -16.291 -22.705 1.00 98.50 287 LYS A O 1
ATOM 2270 N N . LEU A 1 288 ? 21.711 -18.333 -21.919 1.00 98.44 288 LEU A N 1
ATOM 2271 C CA . LEU A 1 288 ? 20.263 -18.219 -21.973 1.00 98.44 288 LEU A CA 1
ATOM 2272 C C . LEU A 1 288 ? 19.667 -18.489 -20.594 1.00 98.44 288 LEU A C 1
ATOM 2274 O O . LEU A 1 288 ? 19.763 -19.606 -20.081 1.00 98.44 288 LEU A O 1
ATOM 2278 N N . LEU A 1 289 ? 19.005 -17.474 -20.042 1.00 98.31 289 LEU A N 1
ATOM 2279 C CA . LEU A 1 289 ? 18.118 -17.587 -18.890 1.00 98.31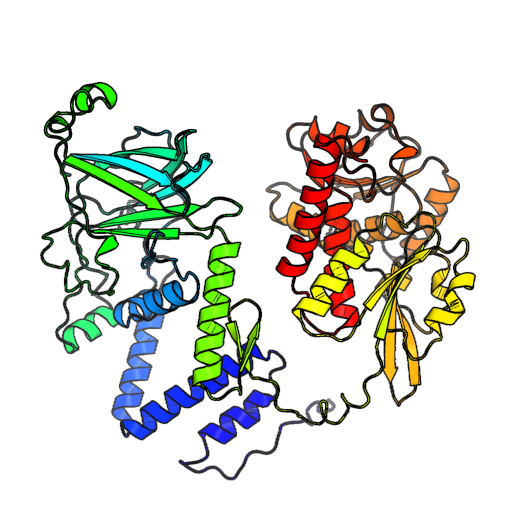 289 LEU A CA 1
ATOM 2280 C C . LEU A 1 289 ? 16.686 -17.730 -19.405 1.00 98.31 289 LEU A C 1
ATOM 2282 O O . LEU A 1 289 ? 16.200 -16.880 -20.152 1.00 98.31 289 LEU A O 1
ATOM 2286 N N . ARG A 1 290 ? 15.999 -18.800 -18.997 1.00 96.69 290 ARG A N 1
ATOM 2287 C CA . ARG A 1 290 ? 14.568 -18.996 -19.258 1.00 96.69 290 ARG A CA 1
ATOM 2288 C C . ARG A 1 290 ? 13.839 -19.298 -17.967 1.00 96.69 290 ARG A C 1
ATOM 2290 O O . ARG A 1 290 ? 14.236 -20.207 -17.243 1.00 96.69 290 ARG A O 1
ATOM 2297 N N . HIS A 1 291 ? 12.765 -18.563 -17.708 1.00 98.06 291 HIS A N 1
ATOM 2298 C CA . HIS A 1 291 ? 11.961 -18.776 -16.513 1.00 98.06 291 HIS A CA 1
ATOM 2299 C C . HIS A 1 291 ? 10.494 -18.400 -16.727 1.00 98.06 291 HIS A C 1
ATOM 2301 O O . HIS A 1 291 ? 10.182 -17.439 -17.431 1.00 98.06 291 HIS A O 1
ATOM 2307 N N . ASP A 1 292 ? 9.606 -19.152 -16.084 1.00 97.69 292 ASP A N 1
ATOM 2308 C CA . ASP A 1 292 ? 8.173 -18.889 -16.061 1.00 97.69 292 ASP A CA 1
ATOM 2309 C C . ASP A 1 292 ? 7.799 -18.360 -14.674 1.00 97.69 292 ASP A C 1
ATOM 2311 O O . ASP A 1 292 ? 7.831 -19.092 -13.686 1.00 97.69 292 ASP A O 1
ATOM 2315 N N . PHE A 1 293 ? 7.442 -17.082 -14.607 1.00 98.38 293 PHE A N 1
ATOM 2316 C CA . PHE A 1 293 ? 6.931 -16.450 -13.402 1.00 98.38 293 PHE A CA 1
ATOM 2317 C C . PHE A 1 293 ? 5.423 -16.658 -13.301 1.00 98.38 293 PHE A C 1
ATOM 2319 O O . PHE A 1 293 ? 4.680 -16.380 -14.242 1.00 98.38 293 PHE A O 1
ATOM 2326 N N . VAL A 1 294 ? 4.963 -17.109 -12.138 1.00 98.06 294 VAL A N 1
ATOM 2327 C CA . VAL A 1 294 ? 3.547 -17.299 -11.832 1.00 98.06 294 VAL A CA 1
ATOM 2328 C C . VAL A 1 294 ? 3.136 -16.311 -10.749 1.00 98.06 294 VAL A C 1
ATOM 2330 O O . VAL A 1 294 ? 3.578 -16.412 -9.602 1.00 98.06 294 VAL A O 1
ATOM 2333 N N . LEU A 1 295 ? 2.281 -15.358 -11.117 1.00 96.62 295 LEU A N 1
ATOM 2334 C CA . LEU A 1 295 ? 1.724 -14.363 -10.207 1.00 96.62 295 LEU A CA 1
ATOM 2335 C C . LEU A 1 295 ? 0.373 -14.825 -9.659 1.00 96.62 295 LEU A C 1
ATOM 2337 O O . LEU A 1 295 ? -0.394 -15.517 -10.332 1.00 96.62 295 LEU A O 1
ATOM 2341 N N . ILE A 1 296 ? 0.073 -14.391 -8.438 1.00 94.25 296 ILE A N 1
ATOM 2342 C CA . ILE A 1 296 ? -1.243 -14.546 -7.815 1.00 94.25 296 ILE A CA 1
ATOM 2343 C C . ILE A 1 296 ? -1.941 -13.196 -7.746 1.00 94.25 296 ILE A C 1
ATOM 2345 O O . ILE A 1 296 ? -1.299 -12.145 -7.710 1.00 94.25 296 ILE A O 1
ATOM 2349 N N . THR A 1 297 ? -3.262 -13.225 -7.713 1.00 91.56 297 THR A N 1
ATOM 2350 C CA . THR A 1 297 ? -4.080 -12.036 -7.483 1.00 91.56 297 THR A CA 1
ATOM 2351 C C . THR A 1 297 ? -3.945 -11.541 -6.040 1.00 91.56 297 THR A C 1
ATOM 2353 O O . THR A 1 297 ? -3.631 -12.310 -5.127 1.00 91.56 297 THR A O 1
ATOM 2356 N N . GLU A 1 298 ? -4.236 -10.261 -5.803 1.00 86.56 298 GLU A N 1
ATOM 2357 C CA . GLU A 1 298 ? -4.262 -9.695 -4.440 1.00 86.56 298 GLU A CA 1
ATOM 2358 C C . GLU A 1 298 ? -5.261 -10.440 -3.533 1.00 86.56 298 GLU A C 1
ATOM 2360 O O . GLU A 1 298 ? -5.022 -10.617 -2.336 1.00 86.56 298 GLU A O 1
ATOM 2365 N N . ASN A 1 299 ? -6.359 -10.935 -4.116 1.00 82.00 299 ASN A N 1
ATOM 2366 C CA . ASN A 1 299 ? -7.372 -11.717 -3.412 1.00 82.00 299 ASN A CA 1
ATOM 2367 C C . ASN A 1 299 ? -6.859 -13.097 -2.990 1.00 82.00 299 ASN A C 1
ATOM 2369 O O . ASN A 1 299 ? -7.012 -13.455 -1.823 1.00 82.00 299 ASN A O 1
ATOM 2373 N N . GLU A 1 300 ? -6.211 -13.841 -3.892 1.00 88.56 300 GLU A N 1
ATOM 2374 C CA . GLU A 1 300 ? -5.590 -15.130 -3.553 1.00 88.56 300 GLU A CA 1
ATOM 2375 C C . GLU A 1 300 ? -4.551 -14.953 -2.431 1.00 88.56 300 GLU A C 1
ATOM 2377 O O . GLU A 1 300 ? -4.583 -15.680 -1.437 1.00 88.56 300 GLU A O 1
ATOM 2382 N N . ALA A 1 301 ? -3.685 -13.936 -2.525 1.00 86.00 301 ALA A N 1
ATOM 2383 C CA . ALA A 1 301 ? -2.698 -13.634 -1.484 1.00 86.00 301 ALA A CA 1
ATOM 2384 C C . ALA A 1 301 ? -3.355 -13.307 -0.130 1.00 86.00 301 ALA A C 1
ATOM 2386 O O . ALA A 1 301 ? -2.919 -13.778 0.924 1.00 86.00 301 ALA A O 1
ATOM 2387 N N . LEU A 1 302 ? -4.425 -12.505 -0.133 1.00 79.94 302 LEU A N 1
ATOM 2388 C CA . LEU A 1 302 ? -5.167 -12.145 1.076 1.00 79.94 302 LEU A CA 1
ATOM 2389 C C . LEU A 1 302 ? -5.860 -13.353 1.721 1.00 79.94 302 LEU A C 1
ATOM 2391 O O . LEU A 1 302 ? -5.917 -13.447 2.951 1.00 79.94 302 LEU A O 1
ATOM 2395 N N . GLU A 1 303 ? -6.404 -14.270 0.924 1.00 81.31 303 GLU A N 1
ATOM 2396 C CA . GLU A 1 303 ? -7.017 -15.499 1.427 1.00 81.31 303 GLU A CA 1
ATOM 2397 C C . GLU A 1 303 ? -5.992 -16.391 2.124 1.00 81.31 303 GLU A C 1
ATOM 2399 O O . GLU A 1 303 ? -6.239 -16.825 3.254 1.00 81.31 303 GLU A O 1
ATOM 2404 N N . VAL A 1 304 ? -4.821 -16.594 1.514 1.00 84.81 304 VAL A N 1
ATOM 2405 C CA . VAL A 1 304 ? -3.737 -17.373 2.127 1.00 84.81 304 VAL A CA 1
ATOM 2406 C C . VAL A 1 304 ? -3.250 -16.698 3.415 1.00 84.81 304 VAL A C 1
ATOM 2408 O O . VAL A 1 304 ? -3.173 -17.361 4.450 1.00 84.81 304 VAL A O 1
ATOM 2411 N N . ARG A 1 305 ? -3.035 -15.371 3.414 1.00 82.00 305 ARG A N 1
ATOM 2412 C CA . ARG A 1 305 ? -2.677 -14.613 4.633 1.00 82.00 305 ARG A CA 1
ATOM 2413 C C . ARG A 1 305 ? -3.665 -14.833 5.767 1.00 82.00 305 ARG A C 1
ATOM 2415 O O . ARG A 1 305 ? -3.269 -15.106 6.898 1.00 82.00 305 ARG A O 1
ATOM 2422 N N . LYS A 1 306 ? -4.966 -14.732 5.481 1.00 75.56 306 LYS A N 1
ATOM 2423 C CA . LYS A 1 306 ? -6.013 -14.961 6.487 1.00 75.56 306 LYS A CA 1
ATOM 2424 C C . LYS A 1 306 ? -5.952 -16.382 7.034 1.00 75.56 306 LYS A C 1
ATOM 2426 O O . LYS A 1 306 ? -6.058 -16.553 8.245 1.00 75.56 306 LYS A O 1
ATOM 2431 N N . GLN A 1 307 ? -5.791 -17.385 6.173 1.00 80.88 307 GLN A N 1
ATOM 2432 C CA . GLN A 1 307 ? -5.708 -18.783 6.596 1.00 80.88 307 GLN A CA 1
ATOM 2433 C C . GLN A 1 307 ? -4.510 -19.024 7.524 1.00 80.88 307 GLN A C 1
ATOM 2435 O O . GLN A 1 307 ? -4.684 -19.615 8.590 1.00 80.88 307 GLN A O 1
ATOM 2440 N N . GLU A 1 308 ? -3.324 -18.526 7.170 1.00 83.69 308 GLU A N 1
ATOM 2441 C CA . GLU A 1 308 ? -2.122 -18.660 8.003 1.00 83.69 308 GLU A CA 1
ATOM 2442 C C . GLU A 1 308 ? -2.243 -17.894 9.325 1.00 83.69 308 GLU A C 1
ATOM 2444 O O . GLU A 1 308 ? -1.937 -18.431 10.392 1.00 83.69 308 GLU A O 1
ATOM 2449 N N . ALA A 1 309 ? -2.796 -16.679 9.299 1.00 77.56 309 ALA A N 1
ATOM 2450 C CA . ALA A 1 309 ? -3.071 -15.926 10.516 1.00 77.56 309 ALA A CA 1
ATOM 2451 C C . ALA A 1 309 ? -4.066 -16.659 11.433 1.00 77.56 309 ALA A C 1
ATOM 2453 O O . ALA A 1 309 ? -3.882 -16.678 12.649 1.00 77.56 309 ALA A O 1
ATOM 2454 N N . TRP A 1 310 ? -5.091 -17.320 10.885 1.00 73.50 310 TRP A N 1
ATOM 2455 C CA . TRP A 1 310 ? -6.030 -18.113 11.686 1.00 73.50 310 TRP A CA 1
ATOM 2456 C C . TRP A 1 310 ? -5.373 -19.352 12.296 1.00 73.50 310 TRP A C 1
ATOM 2458 O O . TRP A 1 310 ? -5.627 -19.659 13.464 1.00 73.50 310 TRP A O 1
ATOM 2468 N N . LYS A 1 311 ? -4.498 -20.038 11.550 1.00 81.44 311 LYS A N 1
ATOM 2469 C CA . LYS A 1 311 ? -3.697 -21.155 12.078 1.00 81.44 311 LYS A CA 1
ATOM 2470 C C . LYS A 1 311 ? -2.827 -20.702 13.249 1.00 81.44 311 LYS A C 1
ATOM 2472 O O . LYS A 1 311 ? -2.807 -21.361 14.289 1.00 81.44 311 LYS A O 1
ATOM 2477 N N . GLU A 1 312 ? -2.165 -19.554 13.121 1.00 79.56 312 GLU A N 1
ATOM 2478 C CA . GLU A 1 312 ? -1.328 -19.012 14.191 1.00 79.56 312 GLU A CA 1
ATOM 2479 C C . GLU A 1 312 ? -2.156 -18.537 15.397 1.00 79.56 312 GLU A C 1
ATOM 2481 O O . GLU A 1 312 ? -1.804 -18.821 16.543 1.00 79.56 312 GLU A O 1
ATOM 2486 N N . ALA A 1 313 ? -3.304 -17.890 15.172 1.00 72.44 313 ALA A N 1
ATOM 2487 C CA . ALA A 1 313 ? -4.233 -17.517 16.241 1.00 72.44 313 ALA A CA 1
ATOM 2488 C C . ALA A 1 313 ? -4.721 -18.745 17.033 1.00 72.44 313 ALA A C 1
ATOM 2490 O O . ALA A 1 313 ? -4.781 -18.711 18.268 1.00 72.44 313 ALA A O 1
ATOM 2491 N N . ALA A 1 314 ? -5.019 -19.848 16.337 1.00 71.19 314 ALA A N 1
ATOM 2492 C CA . ALA A 1 314 ? -5.398 -21.116 16.954 1.00 71.19 314 ALA A CA 1
ATOM 2493 C C . ALA A 1 314 ? -4.244 -21.719 17.773 1.00 71.19 314 ALA A C 1
ATOM 2495 O O . ALA A 1 314 ? -4.462 -22.144 18.911 1.00 71.19 314 ALA A O 1
ATOM 2496 N N . ARG A 1 315 ? -3.007 -21.683 17.255 1.00 78.19 315 ARG A N 1
ATOM 2497 C CA . ARG A 1 315 ? -1.802 -22.135 17.977 1.00 78.19 315 ARG A CA 1
ATOM 2498 C C . ARG A 1 315 ? -1.579 -21.359 19.276 1.00 78.19 315 ARG A C 1
ATOM 2500 O O . ARG A 1 315 ? -1.143 -21.931 20.272 1.00 78.19 315 ARG A O 1
ATOM 2507 N N . GLN A 1 316 ? -1.927 -20.074 19.289 1.00 72.69 316 GLN A N 1
ATOM 2508 C CA . GLN A 1 316 ? -1.840 -19.209 20.469 1.00 72.69 316 GLN A CA 1
ATOM 2509 C C . GLN A 1 316 ? -3.066 -19.298 21.403 1.00 72.69 316 GLN A C 1
ATOM 2511 O O . GLN A 1 316 ? -3.239 -18.453 22.287 1.00 72.69 316 GLN A O 1
ATOM 2516 N N . GLY A 1 317 ? -3.908 -20.328 21.249 1.00 61.12 317 GLY A N 1
ATOM 2517 C CA . GLY A 1 317 ? -4.968 -20.665 22.201 1.00 61.12 317 GLY A CA 1
ATOM 2518 C C . GLY A 1 317 ? -6.205 -19.767 22.129 1.00 61.12 317 GLY A C 1
ATOM 2519 O O . GLY A 1 317 ? -6.837 -19.532 23.157 1.00 61.12 317 GLY A O 1
ATOM 2520 N N . GLY A 1 318 ? -6.537 -19.228 20.948 1.00 53.97 318 GLY A N 1
ATOM 2521 C CA . GLY A 1 318 ? -7.813 -18.535 20.697 1.00 53.97 318 GLY A CA 1
ATOM 2522 C C . GLY A 1 318 ? -7.941 -17.136 21.313 1.00 53.97 318 GLY A C 1
ATOM 2523 O O . GLY A 1 318 ? -9.013 -16.543 21.280 1.00 53.97 318 GLY A O 1
ATOM 2524 N N . ARG A 1 319 ? -6.852 -16.583 21.864 1.00 58.69 319 ARG A N 1
ATOM 2525 C CA . ARG A 1 319 ? -6.797 -15.218 22.428 1.00 58.69 319 ARG A CA 1
ATOM 2526 C C . ARG A 1 319 ? -6.440 -14.144 21.401 1.00 58.69 319 ARG A C 1
ATOM 2528 O O . ARG A 1 319 ? -6.144 -13.018 21.789 1.00 58.69 319 ARG A O 1
ATOM 2535 N N . LEU A 1 320 ? -6.427 -14.483 20.115 1.00 64.81 320 LEU A N 1
ATOM 2536 C CA . LEU A 1 320 ? -6.119 -13.585 19.004 1.00 64.81 320 LEU A CA 1
ATOM 2537 C C . LEU A 1 320 ? -7.235 -13.649 17.960 1.00 64.81 320 LEU A C 1
ATOM 2539 O O . LEU A 1 320 ? -7.834 -14.704 17.770 1.00 64.81 320 LEU A O 1
ATOM 2543 N N . ASN A 1 321 ? -7.494 -12.530 17.290 1.00 63.53 321 ASN A N 1
ATOM 2544 C CA . ASN A 1 321 ? -8.391 -12.440 16.140 1.00 63.53 321 ASN A CA 1
ATOM 2545 C C . ASN A 1 321 ? -7.581 -12.100 14.873 1.00 63.53 321 ASN A C 1
ATOM 2547 O O . ASN A 1 321 ? -6.446 -11.628 14.972 1.00 63.53 321 ASN A O 1
ATOM 2551 N N . VAL A 1 322 ? -8.155 -12.325 13.691 1.00 59.28 322 VAL A N 1
ATOM 2552 C CA . VAL A 1 322 ? -7.517 -12.041 12.395 1.00 59.28 322 VAL A CA 1
ATOM 2553 C C . VAL A 1 322 ? -8.264 -10.916 11.690 1.00 59.28 322 VAL A C 1
ATOM 2555 O O . VAL A 1 322 ? -9.441 -11.052 11.367 1.00 59.28 322 VAL A O 1
ATOM 2558 N N . LEU A 1 323 ? -7.574 -9.808 11.418 1.00 54.19 323 LEU A N 1
ATOM 2559 C CA . LEU A 1 323 ? -8.138 -8.617 10.776 1.00 54.19 323 LEU A CA 1
ATOM 2560 C C . LEU A 1 323 ? -7.228 -8.220 9.613 1.00 54.19 323 LEU A C 1
ATOM 2562 O O . LEU A 1 323 ? -6.041 -7.999 9.818 1.00 54.19 323 LEU A O 1
ATOM 2566 N N . GLY A 1 324 ? -7.746 -8.214 8.381 1.00 52.03 324 GLY A N 1
ATOM 2567 C CA . GLY A 1 324 ? -6.934 -7.907 7.191 1.00 52.03 324 GLY A CA 1
ATOM 2568 C C . GLY A 1 324 ? -5.739 -8.847 6.955 1.00 52.03 324 GLY A C 1
ATOM 2569 O O . GLY A 1 324 ? -4.772 -8.440 6.331 1.00 52.03 324 GLY A O 1
ATOM 2570 N N . GLY A 1 325 ? -5.772 -10.082 7.475 1.00 58.62 325 GLY A N 1
ATOM 2571 C CA . GLY A 1 325 ? -4.653 -11.031 7.365 1.00 58.62 325 GLY A CA 1
ATOM 2572 C C . GLY A 1 325 ? -3.577 -10.891 8.450 1.00 58.62 325 GLY A C 1
ATOM 2573 O O . GLY A 1 325 ? -2.626 -11.662 8.447 1.00 58.62 325 GLY A O 1
ATOM 2574 N N . VAL A 1 326 ? -3.735 -9.974 9.413 1.00 66.56 326 VAL A N 1
ATOM 2575 C CA . VAL A 1 326 ? -2.820 -9.838 10.557 1.00 66.56 326 VAL A CA 1
ATOM 2576 C C . VAL A 1 326 ? -3.481 -10.225 11.877 1.00 66.56 326 VAL A C 1
ATOM 2578 O O . VAL A 1 326 ? -4.692 -10.093 12.062 1.00 66.56 326 VAL A O 1
ATOM 2581 N N . LEU A 1 327 ? -2.658 -10.680 12.823 1.00 72.50 327 LEU A N 1
ATOM 2582 C CA . LEU A 1 327 ? -3.085 -10.988 14.185 1.00 72.50 327 LEU A CA 1
ATOM 2583 C C . LEU A 1 327 ? -3.347 -9.710 14.981 1.00 72.50 327 LEU A C 1
ATOM 2585 O O . LEU A 1 327 ? -2.499 -8.821 15.067 1.00 72.50 327 LEU A O 1
ATOM 2589 N N . VAL A 1 328 ? -4.487 -9.651 15.644 1.00 65.25 328 VAL A N 1
ATOM 2590 C CA . VAL A 1 328 ? -4.789 -8.642 16.658 1.00 65.25 328 VAL A CA 1
ATOM 2591 C C . VAL A 1 328 ? -5.154 -9.353 17.959 1.00 65.25 328 VAL A C 1
ATOM 2593 O O . VAL A 1 328 ? -5.594 -10.505 17.911 1.00 65.25 328 VAL A O 1
ATOM 2596 N N . PRO A 1 329 ? -4.982 -8.725 19.135 1.00 60.62 329 PRO A N 1
ATOM 2597 C CA . PRO A 1 329 ? -5.469 -9.301 20.376 1.00 60.62 329 PRO A CA 1
ATOM 2598 C C . PRO A 1 329 ? -6.950 -9.604 20.198 1.00 60.62 329 PRO A C 1
ATOM 2600 O O . PRO A 1 329 ? -7.702 -8.728 19.758 1.00 60.62 329 PRO A O 1
ATOM 2603 N N . ALA A 1 330 ? -7.382 -10.818 20.547 1.00 52.75 330 ALA A N 1
ATOM 2604 C CA . ALA A 1 330 ? -8.788 -11.001 20.845 1.00 52.75 330 ALA A CA 1
ATOM 2605 C C . ALA A 1 330 ? -9.045 -10.016 21.973 1.00 52.75 330 ALA A C 1
ATOM 2607 O O . ALA A 1 330 ? -8.301 -9.981 22.960 1.00 52.75 330 ALA A O 1
ATOM 2608 N N . GLN A 1 331 ? -10.010 -9.131 21.770 1.00 47.00 331 GLN A N 1
ATOM 2609 C CA . GLN A 1 331 ? -10.383 -8.202 22.814 1.00 47.00 331 GLN A CA 1
ATOM 2610 C C . GLN A 1 331 ? -10.640 -9.057 24.058 1.00 47.00 331 GLN A C 1
ATOM 2612 O O . GLN A 1 331 ? -11.488 -9.948 24.023 1.00 47.00 331 GLN A O 1
ATOM 2617 N N . LYS A 1 332 ? -9.868 -8.841 25.141 1.00 37.38 332 LYS A N 1
ATOM 2618 C CA . LYS A 1 332 ? -10.330 -9.271 26.462 1.00 37.38 332 LYS A CA 1
ATOM 2619 C C . LYS A 1 332 ? -11.759 -8.766 26.532 1.00 37.38 332 LYS A C 1
ATOM 2621 O O . LYS A 1 332 ? -11.981 -7.594 26.220 1.00 37.38 332 LYS A O 1
ATOM 2626 N N . GLU A 1 333 ? -12.687 -9.632 26.906 1.00 33.66 333 GLU A N 1
ATOM 2627 C CA . GLU A 1 333 ? -14.027 -9.246 27.326 1.00 33.66 333 GLU A CA 1
ATOM 2628 C C . GLU A 1 333 ? -13.880 -8.314 28.538 1.00 33.66 333 GLU A C 1
ATOM 2630 O O . GLU A 1 333 ? -13.989 -8.690 29.695 1.00 33.66 333 GLU A O 1
ATOM 2635 N N . SER A 1 334 ? -13.498 -7.073 28.265 1.00 31.81 334 SER A N 1
ATOM 2636 C CA . SER A 1 334 ? -13.343 -5.983 29.200 1.00 31.81 334 SER A CA 1
ATOM 2637 C C . SER A 1 334 ? -14.725 -5.379 29.307 1.00 31.81 334 SER A C 1
ATOM 2639 O O . SER A 1 334 ? -15.016 -4.419 28.602 1.00 31.81 334 SER A O 1
ATOM 2641 N N . ALA A 1 335 ? -15.587 -6.013 30.105 1.00 31.20 335 ALA A N 1
ATOM 2642 C CA . ALA A 1 335 ? -16.911 -5.545 30.533 1.00 31.20 335 ALA A CA 1
ATOM 2643 C C . ALA A 1 335 ? -17.934 -5.154 29.432 1.00 31.20 335 ALA A C 1
ATOM 2645 O O . ALA A 1 335 ? -19.103 -4.939 29.734 1.00 31.20 335 ALA A O 1
ATOM 2646 N N . ALA A 1 336 ? -17.550 -5.111 28.154 1.00 32.16 336 ALA A N 1
ATOM 2647 C CA . ALA A 1 336 ? -18.412 -4.744 27.035 1.00 32.16 336 ALA A CA 1
ATOM 2648 C C . ALA A 1 336 ? -19.169 -5.951 26.453 1.00 32.16 336 ALA A C 1
ATOM 2650 O O . ALA A 1 336 ? -20.251 -5.783 25.896 1.00 32.16 336 ALA A O 1
ATOM 2651 N N . LEU A 1 337 ? -18.642 -7.173 26.616 1.00 33.41 337 LEU A N 1
ATOM 2652 C CA . LEU A 1 337 ? -19.241 -8.398 26.067 1.00 33.41 337 LEU A CA 1
ATOM 2653 C C . LEU A 1 337 ? -20.283 -9.055 26.987 1.00 33.41 337 LEU A C 1
ATOM 2655 O O . LEU A 1 337 ? -21.227 -9.642 26.458 1.00 33.41 337 LEU A O 1
ATOM 2659 N N . GLU A 1 338 ? -20.264 -8.815 28.307 1.00 27.78 338 GLU A N 1
ATOM 2660 C CA . GLU A 1 338 ? -21.444 -9.096 29.153 1.00 27.78 338 GLU A CA 1
ATOM 2661 C C . GLU A 1 338 ? -22.640 -8.198 28.774 1.00 27.78 338 GLU A C 1
ATOM 2663 O O . GLU A 1 338 ? -23.793 -8.625 28.861 1.00 27.78 338 GLU A O 1
ATOM 2668 N N . ASN A 1 339 ? -22.382 -7.014 28.203 1.00 31.12 339 ASN A N 1
ATOM 2669 C CA . ASN A 1 339 ? -23.409 -6.153 27.613 1.00 31.12 339 ASN A CA 1
ATOM 2670 C C . ASN A 1 339 ? -23.768 -6.498 26.154 1.00 31.12 339 ASN A C 1
ATOM 2672 O O . ASN A 1 339 ? -24.676 -5.879 25.600 1.00 31.12 339 ASN A O 1
ATOM 2676 N N . SER A 1 340 ? -23.140 -7.490 25.509 1.00 35.22 340 SER A N 1
ATOM 2677 C CA . SER A 1 340 ? -23.528 -7.906 24.145 1.00 35.22 340 SER A CA 1
ATOM 2678 C C . SER A 1 340 ? -24.743 -8.839 24.125 1.00 35.22 340 SER A C 1
ATOM 2680 O O . SER A 1 340 ? -25.470 -8.874 23.139 1.00 35.22 340 SER A O 1
ATOM 2682 N N . SER A 1 341 ? -25.071 -9.467 25.260 1.00 34.28 341 SER A N 1
ATOM 2683 C CA . SER A 1 341 ? -26.400 -10.060 25.470 1.00 34.28 341 SER A CA 1
ATOM 2684 C C . SER A 1 341 ? -27.512 -8.999 25.589 1.00 34.28 341 SER A C 1
ATOM 2686 O O . SER A 1 341 ? -28.689 -9.338 25.717 1.00 34.28 341 SER A O 1
ATOM 2688 N N . ARG A 1 342 ? -27.147 -7.705 25.534 1.00 39.28 342 ARG A N 1
ATOM 2689 C CA . ARG A 1 342 ? -28.044 -6.546 25.633 1.00 39.28 342 ARG A CA 1
ATOM 2690 C C . ARG A 1 342 ? -27.731 -5.392 24.674 1.00 39.28 342 ARG A C 1
ATOM 2692 O O . ARG A 1 342 ? -28.365 -4.348 24.791 1.00 39.28 342 ARG A O 1
ATOM 2699 N N . SER A 1 343 ? -26.804 -5.535 23.725 1.00 45.00 343 SER A N 1
ATOM 2700 C CA . SER A 1 343 ? -26.557 -4.466 22.749 1.00 45.00 343 SER A CA 1
ATOM 2701 C C . SER A 1 343 ? -27.633 -4.551 21.665 1.00 45.00 343 SER A C 1
ATOM 2703 O O . SER A 1 343 ? -27.694 -5.564 20.967 1.00 45.00 343 SER A O 1
ATOM 2705 N N . PRO A 1 344 ? -28.527 -3.553 21.547 1.00 53.44 344 PRO A N 1
ATOM 2706 C CA . PRO A 1 344 ? -29.651 -3.640 20.628 1.00 53.44 344 PRO A CA 1
ATOM 2707 C C . PRO A 1 344 ? -29.148 -3.719 19.185 1.00 53.44 344 PRO A C 1
ATOM 2709 O O . PRO A 1 344 ? -28.159 -3.076 18.827 1.00 53.44 344 PRO A O 1
ATOM 2712 N N . LEU A 1 345 ? -29.851 -4.493 18.354 1.00 69.81 345 LEU A N 1
ATOM 2713 C CA . LEU A 1 345 ? -29.698 -4.461 16.899 1.00 69.81 345 LEU A CA 1
ATOM 2714 C C . LEU A 1 345 ? -29.750 -2.999 16.436 1.00 69.81 345 LEU A C 1
ATOM 2716 O O . LEU A 1 345 ? -30.779 -2.341 16.608 1.00 69.81 345 LEU A O 1
ATOM 2720 N N . LYS A 1 346 ? -28.645 -2.483 15.882 1.00 87.69 346 LYS A N 1
ATOM 2721 C CA . LYS A 1 346 ? -28.609 -1.127 15.326 1.00 87.69 346 LYS A CA 1
ATOM 2722 C C . LYS A 1 346 ? -28.944 -1.162 13.840 1.00 87.69 346 LYS A C 1
ATOM 2724 O O . LYS A 1 346 ? -28.303 -1.862 13.057 1.00 87.69 346 LYS A O 1
ATOM 2729 N N . ALA A 1 347 ? -29.944 -0.379 13.467 1.00 93.44 347 ALA A N 1
ATOM 2730 C CA . ALA A 1 347 ? -30.403 -0.180 12.107 1.00 93.44 347 ALA A CA 1
ATOM 2731 C C . ALA A 1 347 ? -29.849 1.140 11.563 1.00 93.44 347 ALA A C 1
ATOM 2733 O O . ALA A 1 347 ? -30.037 2.208 12.151 1.00 93.44 347 ALA A O 1
ATOM 2734 N N . PHE A 1 348 ? -29.168 1.049 10.431 1.00 97.94 348 PHE A N 1
ATOM 2735 C CA . PHE A 1 348 ? -28.634 2.161 9.666 1.00 97.94 348 PHE A CA 1
ATOM 2736 C C . PHE A 1 348 ? -29.427 2.319 8.376 1.00 97.94 348 PHE A C 1
ATOM 2738 O O . PHE A 1 348 ? -29.950 1.348 7.820 1.00 97.94 348 PHE A O 1
ATOM 2745 N N . HIS A 1 349 ? -29.535 3.550 7.889 1.00 97.88 349 HIS A N 1
ATOM 2746 C CA . HIS A 1 349 ? -30.374 3.833 6.730 1.00 97.88 349 HIS A CA 1
ATOM 2747 C C . HIS A 1 349 ? -29.733 4.809 5.747 1.00 97.88 349 HIS A C 1
ATOM 2749 O O . HIS A 1 349 ? -28.879 5.612 6.113 1.00 97.88 349 HIS A O 1
ATOM 2755 N N . ILE A 1 350 ? -30.213 4.793 4.506 1.00 97.50 350 ILE A N 1
ATOM 2756 C CA . ILE A 1 350 ? -30.131 5.949 3.611 1.00 97.50 350 ILE A CA 1
ATOM 2757 C C . ILE A 1 350 ? -31.523 6.551 3.410 1.00 97.50 350 ILE A C 1
ATOM 2759 O O . ILE A 1 350 ? -32.452 5.844 3.016 1.00 97.50 350 ILE A O 1
ATOM 2763 N N . PHE A 1 351 ? -31.652 7.857 3.659 1.00 97.25 351 PHE A N 1
ATOM 2764 C CA . PHE A 1 351 ? -32.878 8.636 3.460 1.00 97.25 351 PHE A CA 1
ATOM 2765 C C . PHE A 1 351 ? -32.796 9.493 2.198 1.00 97.25 351 PHE A C 1
ATOM 2767 O O . PHE A 1 351 ? -31.831 10.235 2.004 1.00 97.25 351 PHE A O 1
ATOM 2774 N N . GLY A 1 352 ? -33.827 9.442 1.358 1.00 94.19 352 GLY A N 1
ATOM 2775 C CA . GLY A 1 352 ? -33.905 10.216 0.119 1.00 94.19 352 GLY A CA 1
ATOM 2776 C C . GLY A 1 352 ? -35.114 9.832 -0.726 1.00 94.19 352 GLY A C 1
ATOM 2777 O O . GLY A 1 352 ? -35.873 8.942 -0.355 1.00 94.19 352 GLY A O 1
ATOM 2778 N N . SER A 1 353 ? -35.285 10.489 -1.871 1.00 91.44 353 SER A N 1
ATOM 2779 C CA . SER A 1 353 ? -36.362 10.187 -2.823 1.00 91.44 353 SER A CA 1
ATOM 2780 C C . SER A 1 353 ? -35.785 9.727 -4.160 1.00 91.44 353 SER A C 1
ATOM 2782 O O . SER A 1 353 ? -34.851 10.353 -4.665 1.00 91.44 353 SER A O 1
ATOM 2784 N N . GLY A 1 354 ? -36.322 8.637 -4.720 1.00 86.88 354 GLY A N 1
ATOM 2785 C CA . GLY A 1 354 ? -35.824 8.033 -5.959 1.00 86.88 354 GLY A CA 1
ATOM 2786 C C . GLY A 1 354 ? -34.422 7.447 -5.795 1.00 86.88 354 GLY A C 1
ATOM 2787 O O . GLY A 1 354 ? -33.536 7.744 -6.588 1.00 86.88 354 GLY A O 1
ATOM 2788 N N . ILE A 1 355 ? -34.208 6.665 -4.735 1.00 90.81 355 ILE A N 1
ATOM 2789 C CA . ILE A 1 355 ? -32.898 6.136 -4.321 1.00 90.81 355 ILE A CA 1
ATOM 2790 C C . ILE A 1 355 ? -32.871 4.609 -4.215 1.00 90.81 355 ILE A C 1
ATOM 2792 O O . ILE A 1 355 ? -31.885 4.058 -3.730 1.00 90.81 355 ILE A O 1
ATOM 2796 N N . ALA A 1 356 ? -33.910 3.913 -4.688 1.00 87.75 356 ALA A N 1
ATOM 2797 C CA . ALA A 1 356 ? -33.978 2.448 -4.715 1.00 87.75 356 ALA A CA 1
ATOM 2798 C C . ALA A 1 356 ? -32.755 1.771 -5.369 1.00 87.75 356 ALA A C 1
ATOM 2800 O O . ALA A 1 356 ? -32.439 0.625 -5.072 1.00 87.75 356 ALA A O 1
ATOM 2801 N N . PHE A 1 357 ? -32.040 2.486 -6.240 1.00 85.62 357 PHE A N 1
ATOM 2802 C CA . PHE A 1 357 ? -30.820 2.013 -6.894 1.00 85.62 357 PHE A CA 1
ATOM 2803 C C . PHE A 1 357 ? -29.526 2.248 -6.097 1.00 85.62 357 PHE A C 1
ATOM 2805 O O . PHE A 1 357 ? -28.447 1.990 -6.630 1.00 85.62 357 PHE A O 1
ATOM 2812 N N . SER A 1 358 ? -29.596 2.817 -4.892 1.00 90.69 358 SER A N 1
ATOM 2813 C CA . SER A 1 358 ? -28.407 3.140 -4.104 1.00 90.69 358 SER A CA 1
ATOM 2814 C C . SER A 1 358 ? -27.612 1.882 -3.762 1.00 90.69 358 SER A C 1
ATOM 2816 O O . SER A 1 358 ? -28.166 0.893 -3.290 1.00 90.69 358 SER A O 1
ATOM 2818 N N . ILE A 1 359 ? -26.292 1.949 -3.931 1.00 93.25 359 ILE A N 1
ATOM 2819 C CA . ILE A 1 359 ? -25.372 0.879 -3.522 1.00 93.25 359 ILE A CA 1
ATOM 2820 C C . ILE A 1 359 ? -24.811 1.081 -2.108 1.00 93.25 359 ILE A C 1
ATOM 2822 O O . ILE A 1 359 ? -24.024 0.261 -1.644 1.00 93.25 359 ILE A O 1
ATOM 2826 N N . SER A 1 360 ? -25.229 2.126 -1.381 1.00 95.00 360 SER A N 1
ATOM 2827 C CA . SER A 1 360 ? -24.841 2.330 0.025 1.00 95.00 360 SER A CA 1
ATOM 2828 C C . SER A 1 360 ? -25.109 1.112 0.928 1.00 95.00 360 SER A C 1
ATOM 2830 O O . SER A 1 360 ? -24.241 0.816 1.748 1.00 95.00 360 SER A O 1
ATOM 2832 N N . PRO A 1 361 ? -26.217 0.349 0.773 1.00 96.62 361 PRO A N 1
ATOM 2833 C CA . PRO A 1 361 ? -26.402 -0.903 1.508 1.00 96.62 361 PRO A CA 1
ATOM 2834 C C . PRO A 1 361 ? -25.321 -1.941 1.233 1.00 96.62 361 PRO A C 1
ATOM 2836 O O . PRO A 1 361 ? -24.889 -2.620 2.155 1.00 96.62 361 PRO A O 1
ATOM 2839 N N . ILE A 1 362 ? -24.862 -2.067 -0.013 1.00 95.12 362 ILE A N 1
ATOM 2840 C CA . ILE A 1 362 ? -23.807 -3.022 -0.375 1.00 95.12 362 ILE A CA 1
ATOM 2841 C C . ILE A 1 362 ? -22.503 -2.627 0.315 1.00 95.12 362 ILE A C 1
ATOM 2843 O O . ILE A 1 362 ? -21.851 -3.470 0.922 1.00 95.12 362 ILE A O 1
ATOM 2847 N N . ILE A 1 363 ? -22.174 -1.334 0.273 1.00 96.69 363 ILE A N 1
ATOM 2848 C CA . ILE A 1 363 ? -20.969 -0.773 0.885 1.00 96.69 363 ILE A CA 1
ATOM 2849 C C . ILE A 1 363 ? -20.971 -0.998 2.405 1.00 96.69 363 ILE A C 1
ATOM 2851 O O . ILE A 1 363 ? -20.045 -1.598 2.950 1.00 96.69 363 ILE A O 1
ATOM 2855 N N . HIS A 1 364 ? -22.014 -0.541 3.101 1.00 97.75 364 HIS A N 1
ATOM 2856 C CA . HIS A 1 364 ? -22.043 -0.547 4.566 1.00 97.75 364 HIS A CA 1
ATOM 2857 C C . HIS A 1 364 ? -22.273 -1.939 5.154 1.00 97.75 364 HIS A C 1
ATOM 2859 O O . HIS A 1 364 ? -21.586 -2.302 6.108 1.00 97.75 364 HIS A O 1
ATOM 2865 N N . ASN A 1 365 ? -23.152 -2.760 4.562 1.00 96.25 365 ASN A N 1
ATOM 2866 C CA . ASN A 1 365 ? -23.356 -4.130 5.047 1.00 96.25 365 ASN A CA 1
ATOM 2867 C C . ASN A 1 365 ? -22.112 -5.000 4.840 1.00 96.25 365 ASN A C 1
ATOM 2869 O O . ASN A 1 365 ? -21.817 -5.823 5.702 1.00 96.25 365 ASN A O 1
ATOM 2873 N N . ALA A 1 366 ? -21.344 -4.796 3.762 1.00 92.50 366 ALA A N 1
ATOM 2874 C CA . ALA A 1 366 ? -20.062 -5.479 3.594 1.00 92.50 366 ALA A CA 1
ATOM 2875 C C . ALA A 1 366 ? -19.076 -5.110 4.711 1.00 92.50 366 ALA A C 1
ATOM 2877 O O . ALA A 1 366 ? -18.403 -5.987 5.252 1.00 92.50 366 ALA A O 1
ATOM 2878 N N . GLY A 1 367 ? -19.033 -3.832 5.102 1.00 89.88 367 GLY A N 1
ATOM 2879 C CA . GLY A 1 367 ? -18.225 -3.386 6.233 1.00 89.88 367 GLY A CA 1
ATOM 2880 C C . GLY A 1 367 ? -18.666 -4.015 7.558 1.00 89.88 367 GLY A C 1
ATOM 2881 O O . GLY A 1 367 ? -17.847 -4.614 8.257 1.00 89.88 367 GLY A O 1
ATOM 2882 N N . PHE A 1 368 ? -19.966 -3.963 7.864 1.00 92.00 368 PHE A N 1
ATOM 2883 C CA . PHE A 1 368 ? -20.525 -4.545 9.087 1.00 92.00 368 PHE A CA 1
ATOM 2884 C C . PHE A 1 368 ? -20.294 -6.055 9.163 1.00 92.00 368 PHE A C 1
ATOM 2886 O O . PHE A 1 368 ? -19.828 -6.552 10.188 1.00 92.00 368 PHE A O 1
ATOM 2893 N N . GLN A 1 369 ? -20.534 -6.775 8.063 1.00 88.06 369 GLN A N 1
ATOM 2894 C CA . GLN A 1 369 ? -20.303 -8.213 7.972 1.00 88.06 369 GLN A CA 1
ATOM 2895 C C . GLN A 1 369 ? -18.823 -8.559 8.157 1.00 88.06 369 GLN A C 1
ATOM 2897 O O . GLN A 1 369 ? -18.504 -9.493 8.890 1.00 88.06 369 GLN A O 1
ATOM 2902 N N . HIS A 1 370 ? -17.915 -7.795 7.541 1.00 81.38 370 HIS A N 1
ATOM 2903 C CA . HIS A 1 370 ? -16.474 -8.005 7.680 1.00 81.38 370 HIS A CA 1
ATOM 2904 C C . HIS A 1 370 ? -16.005 -7.885 9.136 1.00 81.38 370 HIS A C 1
ATOM 2906 O O . HIS A 1 370 ? -15.089 -8.591 9.549 1.00 81.38 370 HIS A O 1
ATOM 2912 N N . GLN A 1 371 ? -16.634 -7.006 9.917 1.00 79.69 371 GLN A N 1
ATOM 2913 C CA . GLN A 1 371 ? -16.286 -6.767 11.318 1.00 79.69 371 GLN A CA 1
ATOM 2914 C C . GLN A 1 371 ? -17.177 -7.524 12.315 1.00 79.69 371 GLN A C 1
ATOM 2916 O O . GLN A 1 371 ? -17.042 -7.324 13.519 1.00 79.69 371 GLN A O 1
ATOM 2921 N N . GLY A 1 372 ? -18.071 -8.399 11.838 1.00 79.44 372 GLY A N 1
ATOM 2922 C CA . GLY A 1 372 ? -18.974 -9.175 12.693 1.00 79.44 372 GLY A CA 1
ATOM 2923 C C . GLY A 1 372 ? -19.974 -8.321 13.481 1.00 79.44 372 GLY A C 1
ATOM 2924 O O . GLY A 1 372 ? -20.458 -8.751 14.526 1.00 79.44 372 GLY A O 1
ATOM 2925 N N . LEU A 1 373 ? -20.272 -7.107 13.011 1.00 81.62 373 LEU A N 1
ATOM 2926 C CA . LEU A 1 373 ? -21.220 -6.211 13.662 1.00 81.62 373 LEU A CA 1
ATOM 2927 C C . LEU A 1 373 ? -22.654 -6.662 13.334 1.00 81.62 373 LEU A C 1
ATOM 2929 O O . LEU A 1 373 ? -22.977 -6.802 12.152 1.00 81.62 373 LEU A O 1
ATOM 2933 N N . PRO A 1 374 ? -23.544 -6.853 14.329 1.00 87.62 374 PRO A N 1
ATOM 2934 C CA . PRO A 1 374 ? -24.930 -7.277 14.114 1.00 87.62 374 PRO A CA 1
ATOM 2935 C C . PRO A 1 374 ? -25.810 -6.100 13.653 1.00 87.62 374 PRO A C 1
ATOM 2937 O O . PRO A 1 374 ? -26.886 -5.845 14.195 1.00 87.62 374 PRO A O 1
ATOM 2940 N N . TYR A 1 375 ? -25.307 -5.322 12.698 1.00 93.25 375 TYR A N 1
ATOM 2941 C CA . TYR A 1 375 ? -25.924 -4.110 12.179 1.00 93.25 375 TYR A CA 1
ATOM 2942 C C . TYR A 1 375 ? -26.473 -4.361 10.781 1.00 93.25 375 TYR A C 1
ATOM 2944 O O . TYR A 1 375 ? -25.970 -5.207 10.043 1.00 93.25 375 TYR A O 1
ATOM 2952 N N . GLN A 1 376 ? -27.499 -3.603 10.413 1.00 92.00 376 GLN A N 1
ATOM 2953 C CA . GLN A 1 376 ? -28.086 -3.652 9.077 1.00 92.00 376 GLN A CA 1
ATOM 2954 C C . GLN A 1 376 ? -28.157 -2.254 8.490 1.00 92.00 376 GLN A C 1
ATOM 2956 O O . GLN A 1 376 ? -28.441 -1.299 9.209 1.00 92.00 376 GLN A O 1
ATOM 2961 N N . TYR A 1 377 ? -27.911 -2.144 7.189 1.00 97.69 377 TYR A N 1
ATOM 2962 C CA . TYR A 1 377 ? -28.044 -0.916 6.423 1.00 97.69 377 TYR A CA 1
ATOM 2963 C C . TYR A 1 377 ? -29.089 -1.080 5.318 1.00 97.69 377 TYR A C 1
ATOM 2965 O O . TYR A 1 377 ? -28.882 -1.878 4.403 1.00 97.69 377 TYR A O 1
ATOM 2973 N N . ASP A 1 378 ? -30.151 -0.271 5.348 1.00 95.62 378 ASP A N 1
ATOM 2974 C CA . ASP A 1 378 ? -31.265 -0.350 4.391 1.00 95.62 378 ASP A CA 1
ATOM 2975 C C . ASP A 1 378 ? -31.577 0.974 3.687 1.00 95.62 378 ASP A C 1
ATOM 2977 O O . ASP A 1 378 ? -31.365 2.068 4.213 1.00 95.62 378 ASP A O 1
ATOM 2981 N N . ILE A 1 379 ? -32.198 0.873 2.512 1.00 96.12 379 ILE A N 1
ATOM 2982 C CA . ILE A 1 379 ? -32.780 2.022 1.811 1.00 96.12 379 ILE A CA 1
ATOM 2983 C C . ILE A 1 379 ? -34.142 2.360 2.414 1.00 96.12 379 ILE A C 1
ATOM 2985 O O . ILE A 1 379 ? -34.991 1.488 2.604 1.00 96.12 379 ILE A O 1
ATOM 2989 N N . ARG A 1 380 ? -34.368 3.647 2.680 1.00 95.69 380 ARG A N 1
ATOM 2990 C CA . ARG A 1 380 ? -35.648 4.182 3.145 1.00 95.69 380 ARG A CA 1
ATOM 2991 C C . ARG A 1 380 ? -36.045 5.350 2.249 1.00 95.69 380 ARG A C 1
ATOM 2993 O O . ARG A 1 380 ? -35.646 6.493 2.472 1.00 95.69 380 ARG A O 1
ATOM 3000 N N . GLU A 1 381 ? -36.803 5.028 1.203 1.00 92.81 381 GLU A N 1
ATOM 3001 C CA . GLU A 1 381 ? -37.350 6.038 0.301 1.00 92.81 381 GLU A CA 1
ATOM 3002 C C . GLU A 1 381 ? -38.428 6.854 1.002 1.00 92.81 381 GLU A C 1
ATOM 3004 O O . GLU A 1 381 ? -39.341 6.303 1.620 1.00 92.81 381 GLU A O 1
ATOM 3009 N N . SER A 1 382 ? -38.323 8.174 0.895 1.00 91.06 382 SER A N 1
ATOM 3010 C CA . SER A 1 382 ? -39.275 9.079 1.512 1.00 91.06 382 SER A CA 1
ATOM 3011 C C . SER A 1 382 ? -39.502 10.337 0.668 1.00 91.06 382 SER A C 1
ATOM 3013 O O . SER A 1 382 ? -38.537 11.021 0.303 1.00 91.06 382 SER A O 1
ATOM 3015 N N . PRO A 1 383 ? -40.766 10.682 0.354 1.00 88.88 383 PRO A N 1
ATOM 3016 C CA . PRO A 1 383 ? -41.099 11.947 -0.298 1.00 88.88 383 PRO A CA 1
ATOM 3017 C C . PRO A 1 383 ? -40.681 13.164 0.530 1.00 88.88 383 PRO A C 1
ATOM 3019 O O . PRO A 1 383 ? -40.210 14.155 -0.027 1.00 88.88 383 PRO A O 1
ATOM 3022 N N . THR A 1 384 ? -40.809 13.078 1.856 1.00 92.06 384 THR A N 1
ATOM 3023 C CA . THR A 1 384 ? -40.388 14.116 2.801 1.00 92.06 384 THR A CA 1
ATOM 3024 C C . THR A 1 384 ? -39.449 13.543 3.860 1.00 92.06 384 THR A C 1
ATOM 3026 O O . THR A 1 384 ? -39.381 12.330 4.072 1.00 92.06 384 THR A O 1
ATOM 3029 N N . ILE A 1 385 ? -38.689 14.405 4.537 1.00 92.75 385 ILE 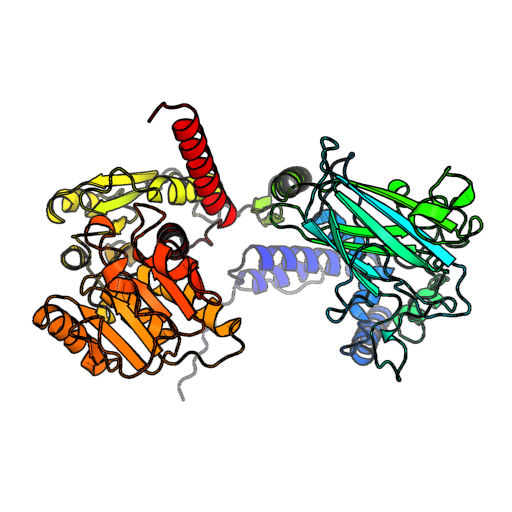A N 1
ATOM 3030 C CA . ILE A 1 385 ? -37.835 13.960 5.645 1.00 92.75 385 ILE A CA 1
ATOM 3031 C C . ILE A 1 385 ? -38.656 13.588 6.891 1.00 92.75 385 ILE A C 1
ATOM 3033 O O . ILE A 1 385 ? -38.212 12.790 7.715 1.00 92.75 385 ILE A O 1
ATOM 3037 N N . ASP A 1 386 ? -39.876 14.115 7.003 1.00 93.50 386 ASP A N 1
ATOM 3038 C CA . ASP A 1 386 ? -40.748 13.874 8.149 1.00 93.50 386 ASP A CA 1
ATOM 3039 C C . ASP A 1 386 ? -41.279 12.424 8.166 1.00 93.50 386 ASP A C 1
ATOM 3041 O O . ASP A 1 386 ? -41.470 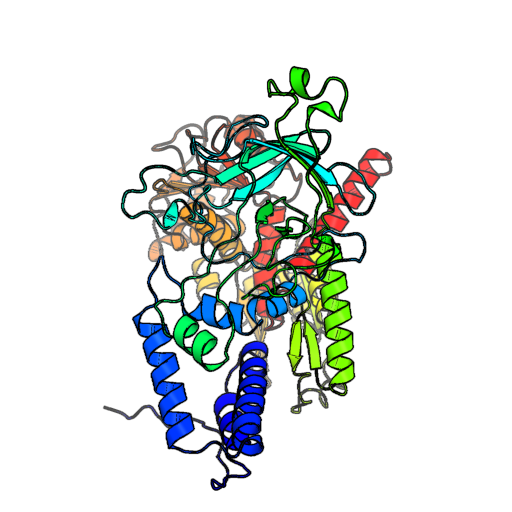11.846 9.239 1.00 93.50 386 ASP A O 1
ATOM 3045 N N . ASP A 1 387 ? -41.401 11.787 6.995 1.00 90.81 387 ASP A N 1
ATOM 3046 C CA . ASP A 1 387 ? -41.860 10.396 6.849 1.00 90.81 387 ASP A CA 1
ATOM 3047 C C . ASP A 1 387 ? -40.929 9.382 7.540 1.00 90.81 387 ASP A C 1
ATOM 3049 O O . ASP A 1 387 ? -41.374 8.329 7.997 1.00 90.81 387 ASP A O 1
ATOM 3053 N N . VAL A 1 388 ? -39.637 9.703 7.679 1.00 93.00 388 VAL A N 1
ATOM 3054 C CA . VAL A 1 388 ? -38.627 8.843 8.330 1.00 93.00 388 VAL A CA 1
ATOM 3055 C C . VAL A 1 388 ? -38.267 9.305 9.744 1.00 93.00 388 VAL A C 1
ATOM 3057 O O . VAL A 1 388 ? -37.431 8.689 10.405 1.00 93.00 388 VAL A O 1
ATOM 3060 N N . ALA A 1 389 ? -38.932 10.341 10.268 1.00 93.38 389 ALA A N 1
ATOM 3061 C CA . ALA A 1 389 ? -38.671 10.866 11.610 1.00 93.38 389 ALA A CA 1
ATOM 3062 C C . ALA A 1 389 ? -38.876 9.816 12.714 1.00 93.38 389 ALA A C 1
ATOM 3064 O O . ALA A 1 389 ? -38.172 9.817 13.723 1.00 93.38 389 ALA A O 1
ATOM 3065 N N . HIS A 1 390 ? -39.835 8.907 12.521 1.00 92.19 390 HIS A N 1
ATOM 3066 C CA . HIS A 1 390 ? -40.088 7.802 13.445 1.00 92.19 390 HIS A CA 1
ATOM 3067 C C . HIS A 1 390 ? -38.904 6.823 13.522 1.00 92.19 390 HIS A C 1
ATOM 3069 O O . HIS A 1 390 ? -38.630 6.306 14.600 1.00 92.19 390 HIS A O 1
ATOM 3075 N N . LEU A 1 391 ? -38.162 6.629 12.421 1.00 94.00 391 LEU A N 1
ATOM 3076 C CA . LEU A 1 391 ? -36.951 5.806 12.402 1.00 94.00 391 LEU A CA 1
ATOM 3077 C C . LEU A 1 391 ? -35.824 6.487 13.175 1.00 94.00 391 LEU A C 1
ATOM 3079 O O . LEU A 1 391 ? -35.201 5.847 14.005 1.00 94.00 391 LEU A O 1
ATOM 3083 N N . ILE A 1 392 ? -35.608 7.792 12.981 1.00 94.44 392 ILE A N 1
ATOM 3084 C CA . ILE A 1 392 ? -34.557 8.552 13.692 1.00 94.44 392 ILE A CA 1
ATOM 3085 C C . ILE A 1 392 ? -34.762 8.509 15.218 1.00 94.44 392 ILE A C 1
ATOM 3087 O O . ILE A 1 392 ? -33.797 8.502 15.990 1.00 94.44 392 ILE A O 1
ATOM 3091 N N . ARG A 1 393 ? -36.024 8.467 15.661 1.00 91.44 393 ARG A N 1
ATOM 3092 C CA . ARG A 1 393 ? -36.418 8.401 17.077 1.00 91.44 393 ARG A CA 1
ATOM 3093 C C . ARG A 1 393 ? -36.398 6.991 17.668 1.00 91.44 393 ARG A C 1
ATOM 3095 O O . ARG A 1 393 ? -36.524 6.877 18.880 1.00 91.44 393 ARG A O 1
ATOM 3102 N N . ALA A 1 394 ? -36.277 5.945 16.853 1.00 90.44 394 ALA A N 1
ATOM 3103 C CA . ALA A 1 394 ? -36.276 4.573 17.344 1.00 90.44 394 ALA A CA 1
ATOM 3104 C C . ALA A 1 394 ? -35.003 4.273 18.151 1.00 90.44 394 ALA A C 1
ATOM 3106 O O . ALA A 1 394 ? -33.904 4.682 17.765 1.00 90.44 394 ALA A O 1
ATOM 3107 N N . ASP A 1 395 ? -35.138 3.490 19.222 1.00 87.56 395 ASP A N 1
ATOM 3108 C CA . ASP A 1 395 ? -34.007 3.072 20.066 1.00 87.56 395 ASP A CA 1
ATOM 3109 C C . ASP A 1 395 ? -32.971 2.252 19.284 1.00 87.56 395 ASP A C 1
ATOM 3111 O O . ASP A 1 395 ? -31.774 2.305 19.564 1.00 87.56 395 ASP A O 1
ATOM 3115 N N . SER A 1 396 ? -33.426 1.526 18.258 1.00 89.50 396 SER A N 1
ATOM 3116 C CA . SER A 1 396 ? -32.582 0.738 17.360 1.00 89.50 396 SER A CA 1
ATOM 3117 C C . SER A 1 396 ? -31.863 1.574 16.302 1.00 89.50 396 SER A C 1
ATOM 3119 O O . SER A 1 396 ? -31.055 1.028 15.562 1.00 89.50 396 SER A O 1
ATOM 3121 N N . PHE A 1 397 ? -32.146 2.867 16.144 1.00 93.81 397 PHE A N 1
ATOM 3122 C CA . PHE A 1 397 ? -31.497 3.663 15.102 1.00 93.81 397 PHE A CA 1
ATOM 3123 C C . PHE A 1 397 ? -30.021 3.873 15.430 1.00 93.81 397 PHE A C 1
ATOM 3125 O O . PHE A 1 397 ? -29.695 4.417 16.485 1.00 93.81 397 PHE A O 1
ATOM 3132 N N . GLY A 1 398 ? -29.147 3.440 14.521 1.00 91.62 398 GLY A N 1
ATOM 3133 C CA . GLY A 1 398 ? -27.692 3.556 14.622 1.00 91.62 398 GLY A CA 1
ATOM 3134 C C . GLY A 1 398 ? -27.115 4.778 13.908 1.00 91.62 398 GLY A C 1
ATOM 3135 O O . GLY A 1 398 ? -26.040 5.244 14.273 1.00 91.62 398 GLY A O 1
ATOM 3136 N N . GLY A 1 399 ? -27.828 5.318 12.919 1.00 96.88 399 GLY A N 1
ATOM 3137 C CA . GLY A 1 399 ? -27.380 6.440 12.097 1.00 96.88 399 GLY A CA 1
ATOM 3138 C C . GLY A 1 399 ? -27.982 6.383 10.696 1.00 96.88 399 GLY A C 1
ATOM 3139 O O . GLY A 1 399 ?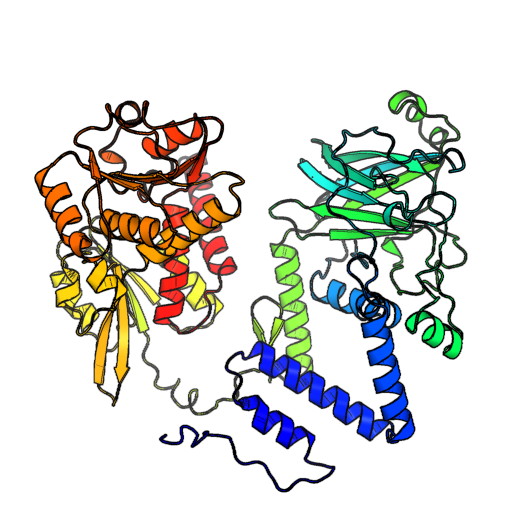 -28.628 5.403 10.320 1.00 96.88 399 GLY A O 1
ATOM 3140 N N . ALA A 1 400 ? -27.785 7.434 9.904 1.00 98.00 400 ALA A N 1
ATOM 3141 C CA . ALA A 1 400 ? -28.221 7.413 8.512 1.00 98.00 400 ALA A CA 1
ATOM 3142 C C . ALA A 1 400 ? -27.387 8.306 7.603 1.00 98.00 400 ALA A C 1
ATOM 3144 O O . ALA A 1 400 ? -26.984 9.399 7.993 1.00 98.00 400 ALA A O 1
ATOM 3145 N N . SER A 1 401 ? -27.209 7.876 6.359 1.00 97.88 401 SER A N 1
ATOM 3146 C CA . SER A 1 401 ? -26.876 8.788 5.270 1.00 97.88 401 SER A CA 1
ATOM 3147 C C . SER A 1 401 ? -28.141 9.509 4.812 1.00 97.88 401 SER A C 1
ATOM 3149 O O . SER A 1 401 ? -29.236 8.947 4.796 1.00 97.88 401 SER A O 1
ATOM 3151 N N . VAL A 1 402 ? -27.998 10.751 4.376 1.00 96.75 402 VAL A N 1
ATOM 3152 C CA . VAL A 1 402 ? -29.091 11.576 3.866 1.00 96.75 402 VAL A CA 1
ATOM 3153 C C . VAL A 1 402 ? -28.689 12.092 2.499 1.00 96.75 402 VAL A C 1
ATOM 3155 O O . VAL A 1 402 ? -27.616 12.671 2.323 1.00 96.75 402 VAL A O 1
ATOM 3158 N N . THR A 1 403 ? -29.552 11.878 1.514 1.00 92.56 403 THR A N 1
ATOM 3159 C CA . THR A 1 403 ? -29.344 12.345 0.148 1.00 92.56 403 THR A CA 1
ATOM 3160 C C . THR A 1 403 ? -30.484 13.246 -0.321 1.00 92.56 403 THR A C 1
ATOM 3162 O O . THR A 1 403 ? -31.322 13.684 0.468 1.00 92.56 403 THR A O 1
ATOM 3165 N N . MET A 1 404 ? -30.453 13.633 -1.594 1.00 87.44 404 MET A N 1
ATOM 3166 C CA . MET A 1 404 ? -31.460 14.490 -2.209 1.00 87.44 404 MET A CA 1
ATOM 3167 C C . MET A 1 404 ? -32.884 13.946 -1.955 1.00 87.44 404 MET A C 1
ATOM 3169 O O . MET A 1 404 ? -33.099 12.735 -2.051 1.00 87.44 404 MET A O 1
ATOM 3173 N N . PRO A 1 405 ? -33.870 14.816 -1.664 1.00 90.69 405 PRO A N 1
ATOM 3174 C CA . PRO A 1 405 ? -33.780 16.274 -1.492 1.00 90.69 405 PRO A CA 1
ATOM 3175 C C . PRO A 1 405 ? -33.523 16.728 -0.039 1.00 90.69 405 PRO A C 1
ATOM 3177 O O . PRO A 1 405 ? -33.537 17.923 0.251 1.00 90.69 405 PRO A O 1
ATOM 3180 N N . HIS A 1 406 ? -33.268 15.801 0.884 1.00 94.62 406 HIS A N 1
ATOM 3181 C CA . HIS A 1 406 ? -33.445 16.032 2.322 1.00 94.62 406 HIS A CA 1
ATOM 3182 C C . HIS A 1 406 ? -32.267 16.713 3.034 1.00 94.62 406 HIS A C 1
ATOM 3184 O O . HIS A 1 406 ? -32.429 17.156 4.172 1.00 94.62 406 HIS A O 1
ATOM 3190 N N . LYS A 1 407 ? -31.103 16.863 2.382 1.00 94.50 407 LYS A N 1
ATOM 3191 C CA . LYS A 1 407 ? -29.855 17.360 3.013 1.00 94.50 407 LYS A CA 1
ATOM 3192 C C . LYS A 1 407 ? -29.971 18.730 3.703 1.00 94.50 407 LYS A C 1
ATOM 3194 O O . LYS A 1 407 ? -29.246 19.002 4.654 1.00 94.50 407 LYS A O 1
ATOM 3199 N N . LEU A 1 408 ? -30.869 19.601 3.237 1.00 92.44 408 LEU A N 1
ATOM 3200 C CA . LEU A 1 408 ? -31.090 20.930 3.835 1.00 92.44 408 LEU A CA 1
ATOM 3201 C C . LEU A 1 408 ? -32.141 20.922 4.956 1.00 92.44 408 LEU A C 1
ATOM 3203 O O . LEU A 1 408 ? -32.190 21.835 5.774 1.00 92.44 408 LEU A O 1
ATOM 3207 N N . GLN A 1 409 ? -33.009 19.909 4.988 1.00 93.81 409 GLN A N 1
ATOM 3208 C CA . GLN A 1 409 ? -34.156 19.859 5.897 1.00 93.81 409 GLN A CA 1
ATOM 3209 C C . GLN A 1 409 ? -33.894 18.978 7.117 1.00 93.81 409 GLN A C 1
ATOM 3211 O O . GLN A 1 409 ? -34.446 19.251 8.182 1.00 93.81 409 GLN A O 1
ATOM 3216 N N . VAL A 1 410 ? -33.043 17.955 6.977 1.00 95.62 410 VAL A N 1
ATOM 3217 C CA . VAL A 1 410 ? -32.819 16.931 8.008 1.00 95.62 410 VAL A CA 1
ATOM 3218 C C . VAL A 1 410 ? -32.230 17.471 9.308 1.00 95.62 410 VAL A C 1
ATOM 3220 O O . VAL A 1 410 ? -32.466 16.886 10.359 1.00 95.62 410 VAL A O 1
ATOM 3223 N N . GLN A 1 411 ? -31.563 18.629 9.273 1.00 94.62 411 GLN A N 1
ATOM 3224 C CA . GLN A 1 411 ? -31.017 19.280 10.468 1.00 94.62 411 GLN A CA 1
ATOM 3225 C C . GLN A 1 411 ? -32.056 19.514 11.579 1.00 94.62 411 GLN A C 1
ATOM 3227 O O . GLN A 1 411 ? -31.684 19.577 12.742 1.00 94.62 411 GLN A O 1
ATOM 3232 N N . ARG A 1 412 ? -33.359 19.590 11.252 1.00 94.88 412 ARG A N 1
ATOM 3233 C CA . ARG A 1 412 ? -34.446 19.713 12.247 1.00 94.88 412 ARG A CA 1
ATOM 3234 C C . ARG A 1 412 ? -34.568 18.502 13.183 1.00 94.88 412 ARG A C 1
ATOM 3236 O O . ARG A 1 412 ? -35.251 18.590 14.196 1.00 94.88 412 ARG A O 1
ATOM 3243 N N . TYR A 1 413 ? -33.970 17.374 12.801 1.00 95.12 413 TYR A N 1
ATOM 3244 C CA . TYR A 1 413 ? -33.925 16.133 13.573 1.00 95.12 413 TYR A CA 1
ATOM 3245 C C . TYR A 1 413 ? -32.578 15.911 14.264 1.00 95.12 413 TYR A C 1
ATOM 3247 O O . TYR A 1 413 ? -32.383 14.866 14.879 1.00 95.12 413 TYR A O 1
ATOM 3255 N N . CYS A 1 414 ? -31.663 16.874 14.153 1.00 95.38 414 CYS A N 1
ATOM 3256 C CA . CYS A 1 414 ? -30.397 16.867 14.860 1.00 95.38 414 CYS A CA 1
ATOM 3257 C C . CYS A 1 414 ? -30.526 17.703 16.133 1.00 95.38 414 CYS A C 1
ATOM 3259 O O . CYS A 1 414 ? -31.009 18.833 16.093 1.00 95.38 414 CYS A O 1
ATOM 3261 N N . ASP A 1 415 ? -30.037 17.174 17.246 1.00 94.38 415 ASP A N 1
ATOM 3262 C CA . ASP A 1 415 ? -29.886 17.927 18.491 1.00 94.38 415 ASP A CA 1
ATOM 3263 C C . ASP A 1 415 ? -28.664 18.850 18.424 1.00 94.38 415 ASP A C 1
ATOM 3265 O O . ASP A 1 415 ? -28.640 19.926 19.020 1.00 94.38 415 ASP A O 1
ATOM 3269 N N . GLN A 1 416 ? -27.637 18.426 17.683 1.00 93.25 416 GLN A N 1
ATOM 3270 C CA . GLN A 1 416 ? -26.404 19.174 17.482 1.00 93.25 416 GLN A CA 1
ATOM 3271 C C . GLN A 1 416 ? -25.925 19.059 16.038 1.00 93.25 416 GLN A C 1
ATOM 3273 O O . GLN A 1 416 ? -26.197 18.086 15.338 1.00 93.25 416 GLN A O 1
ATOM 3278 N N . LEU A 1 417 ? -25.160 20.051 15.598 1.00 94.38 417 LEU A N 1
ATOM 3279 C CA . LEU A 1 417 ? -24.440 20.017 14.329 1.00 94.38 417 LEU A CA 1
ATOM 3280 C C . LEU A 1 417 ? -22.946 20.114 14.603 1.00 94.38 417 LEU A C 1
ATOM 3282 O O . LEU A 1 417 ? -22.541 20.886 15.480 1.00 94.38 417 LEU A O 1
ATOM 3286 N N . THR A 1 418 ? -22.134 19.399 13.832 1.00 91.31 418 THR A N 1
ATOM 3287 C CA . THR A 1 418 ? -20.681 19.612 13.796 1.00 91.31 418 THR A CA 1
ATOM 3288 C C . THR A 1 418 ? -20.356 21.024 13.296 1.00 91.31 418 THR A C 1
ATOM 3290 O O . THR A 1 418 ? -21.173 21.680 12.644 1.00 91.31 418 THR A O 1
ATOM 3293 N N . GLU A 1 419 ? -19.156 21.525 13.598 1.00 88.94 419 GLU A N 1
ATOM 3294 C CA . GLU A 1 419 ? -18.695 22.819 13.072 1.00 88.94 419 GLU A CA 1
ATOM 3295 C C . GLU A 1 419 ? -18.702 22.832 11.534 1.00 88.94 419 GLU A C 1
ATOM 3297 O O . GLU A 1 419 ? -19.151 23.797 10.915 1.00 88.94 419 GLU A O 1
ATOM 3302 N N . THR A 1 420 ? -18.300 21.717 10.923 1.00 90.75 420 THR A N 1
ATOM 3303 C CA . THR A 1 420 ? -18.306 21.490 9.473 1.00 90.75 420 THR A CA 1
ATOM 3304 C C . THR A 1 420 ? -19.713 21.546 8.887 1.00 90.75 420 THR A C 1
ATOM 3306 O O . THR A 1 420 ? -19.940 22.287 7.932 1.00 90.75 420 THR A O 1
ATOM 3309 N N . ALA A 1 421 ? -20.690 20.838 9.462 1.00 93.00 421 ALA A N 1
ATOM 3310 C CA . ALA A 1 421 ? -22.066 20.879 8.966 1.00 93.00 421 ALA A CA 1
ATOM 3311 C C . ALA A 1 421 ? -22.718 22.256 9.129 1.00 93.00 421 ALA A C 1
ATOM 3313 O O . ALA A 1 421 ? -23.477 22.668 8.250 1.00 93.00 421 ALA A O 1
ATOM 3314 N N . ARG A 1 422 ? -22.392 22.994 10.203 1.00 93.94 422 ARG A N 1
ATOM 3315 C CA . ARG A 1 422 ? -22.831 24.391 10.366 1.00 93.94 422 ARG A CA 1
ATOM 3316 C C . ARG A 1 422 ? -22.254 25.289 9.279 1.00 93.94 422 ARG A C 1
ATOM 3318 O O . ARG A 1 422 ? -23.007 26.054 8.690 1.00 93.94 422 ARG A O 1
ATOM 3325 N N . ALA A 1 423 ? -20.957 25.168 8.992 1.00 91.75 423 ALA A N 1
ATOM 3326 C CA . ALA A 1 423 ? -20.301 25.959 7.953 1.00 91.75 423 ALA A CA 1
ATOM 3327 C C . ALA A 1 423 ? -20.844 25.640 6.548 1.00 91.75 423 ALA A C 1
ATOM 3329 O O . ALA A 1 423 ? -21.025 26.532 5.732 1.00 91.75 423 ALA A O 1
ATOM 3330 N N . ILE A 1 424 ? -21.135 24.369 6.262 1.00 94.94 424 ILE A N 1
ATOM 3331 C CA . ILE A 1 424 ? -21.681 23.937 4.967 1.00 94.94 424 ILE A CA 1
ATOM 3332 C C . ILE A 1 424 ? -23.168 24.319 4.829 1.00 94.94 424 ILE A C 1
ATOM 3334 O O . ILE A 1 424 ? -23.657 24.594 3.726 1.00 94.94 424 ILE A O 1
ATOM 3338 N N . GLY A 1 425 ? -23.917 24.315 5.934 1.00 93.88 425 GLY A N 1
ATOM 3339 C CA . GLY A 1 425 ? -25.365 24.537 5.942 1.00 93.88 425 GLY A CA 1
ATOM 3340 C C . GLY A 1 425 ? -26.163 23.380 5.327 1.00 93.88 425 GLY A C 1
ATOM 3341 O O . GLY A 1 425 ? -27.271 23.584 4.831 1.00 93.88 425 GLY A O 1
ATOM 3342 N N . ALA A 1 426 ? -25.594 22.171 5.300 1.00 95.62 426 ALA A N 1
ATOM 3343 C CA . ALA A 1 426 ? -26.243 20.959 4.803 1.00 95.62 426 ALA A CA 1
ATOM 3344 C C . ALA A 1 426 ? -25.727 19.724 5.552 1.00 95.62 426 ALA A C 1
ATOM 3346 O O . ALA A 1 426 ? -24.522 19.588 5.760 1.00 95.62 426 ALA A O 1
ATOM 3347 N N . VAL A 1 427 ? -26.624 18.795 5.882 1.00 97.06 427 VAL A N 1
ATOM 3348 C CA . VAL A 1 427 ? -26.325 17.548 6.603 1.00 97.06 427 VAL A CA 1
ATOM 3349 C C . VAL A 1 427 ? -26.549 16.363 5.670 1.00 97.06 427 VAL A C 1
ATOM 3351 O O . VAL A 1 427 ? -27.604 16.243 5.049 1.00 97.06 427 VAL A O 1
ATOM 3354 N N . ASN A 1 428 ? -25.559 15.479 5.574 1.00 97.06 428 ASN A N 1
ATOM 3355 C CA . ASN A 1 428 ? -25.654 14.233 4.806 1.00 97.06 428 ASN A CA 1
ATOM 3356 C C . ASN A 1 428 ? -25.414 12.982 5.666 1.00 97.06 428 ASN A C 1
ATOM 3358 O O . ASN A 1 428 ? -25.623 11.875 5.179 1.00 97.06 428 ASN A O 1
ATOM 3362 N N . THR A 1 429 ? -25.056 13.149 6.939 1.00 98.19 429 THR A N 1
ATOM 3363 C CA . THR A 1 429 ? -24.760 12.045 7.853 1.00 98.19 429 THR A CA 1
ATOM 3364 C C . THR A 1 429 ? -25.358 12.338 9.223 1.00 98.19 429 THR A C 1
ATOM 3366 O O . THR A 1 429 ? -25.068 13.364 9.830 1.00 98.19 429 THR A O 1
ATOM 3369 N N . LEU A 1 430 ? -26.216 11.442 9.704 1.00 98.00 430 LEU A N 1
ATOM 3370 C CA . LEU A 1 430 ? -26.775 11.449 11.052 1.00 98.00 430 LEU A CA 1
ATOM 3371 C C . LEU A 1 430 ? -26.016 10.444 11.907 1.00 98.00 430 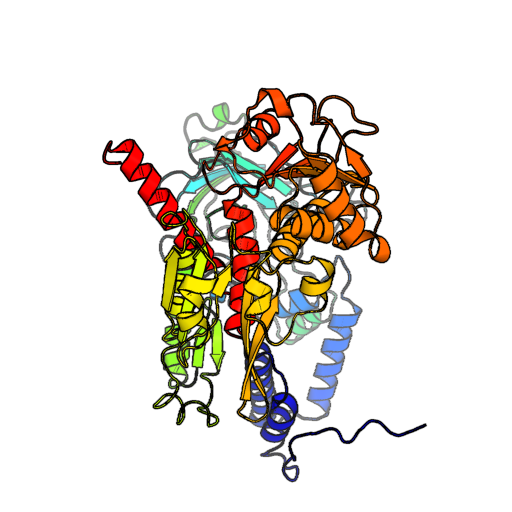LEU A C 1
ATOM 3373 O O . LEU A 1 430 ? -25.887 9.275 11.531 1.00 98.00 430 LEU A O 1
ATOM 3377 N N . ILE A 1 431 ? -25.536 10.908 13.052 1.00 95.31 431 ILE A N 1
ATOM 3378 C CA . ILE A 1 431 ? -24.716 10.148 13.989 1.00 95.31 431 ILE A CA 1
ATOM 3379 C C . ILE A 1 431 ? -25.464 10.097 15.312 1.00 95.31 431 ILE A C 1
ATOM 3381 O O . ILE A 1 431 ? -25.938 11.119 15.807 1.00 95.31 431 ILE A O 1
ATOM 3385 N N . VAL A 1 432 ? -25.577 8.905 15.884 1.00 91.00 432 VAL A N 1
ATOM 3386 C CA . VAL A 1 432 ? -26.157 8.726 17.213 1.00 91.00 432 VAL A CA 1
ATOM 3387 C C . VAL A 1 432 ? -25.037 8.799 18.232 1.00 91.00 432 VAL A C 1
ATOM 3389 O O . VAL A 1 432 ? -24.095 8.012 18.162 1.00 91.00 432 VAL A O 1
ATOM 3392 N N . ASN A 1 433 ? -25.160 9.718 19.182 1.00 82.44 433 ASN A N 1
ATOM 3393 C CA . ASN A 1 433 ? -24.259 9.817 20.319 1.00 82.44 433 ASN A CA 1
ATOM 3394 C C . ASN A 1 433 ? -25.044 9.685 21.635 1.00 82.44 433 ASN A C 1
ATOM 3396 O O . ASN A 1 433 ? -26.264 9.880 21.671 1.00 82.44 433 ASN A O 1
ATOM 3400 N N . ALA A 1 434 ? -24.350 9.307 22.704 1.00 75.81 434 ALA A N 1
ATOM 3401 C CA . ALA A 1 434 ? -24.914 9.187 24.039 1.00 75.81 434 ALA A CA 1
ATOM 3402 C C . ALA A 1 434 ? -23.928 9.744 25.072 1.00 75.81 434 ALA A C 1
ATOM 3404 O O . ALA A 1 434 ? -22.806 9.258 25.188 1.00 75.81 434 ALA A O 1
ATOM 3405 N N . GLU A 1 435 ? -24.374 10.741 25.833 1.00 67.19 435 GLU A N 1
ATOM 3406 C CA . GLU A 1 435 ? -23.664 11.313 26.985 1.00 67.19 435 GLU A CA 1
ATOM 3407 C C . GLU A 1 435 ? -24.612 11.262 28.187 1.00 67.19 435 GLU A C 1
ATOM 3409 O O . GLU A 1 435 ? -25.805 11.523 28.028 1.00 67.19 435 GLU A O 1
ATOM 3414 N N . ASP A 1 436 ? -24.112 10.880 29.368 1.00 59.94 436 ASP A N 1
ATOM 3415 C CA . ASP A 1 436 ? -24.896 10.765 30.611 1.00 59.94 436 ASP A CA 1
ATOM 3416 C C . ASP A 1 436 ? -26.239 10.016 30.440 1.00 59.94 436 ASP A C 1
ATOM 3418 O O . ASP A 1 436 ? -27.286 10.450 30.917 1.00 59.94 436 ASP A O 1
ATOM 3422 N N . GLU A 1 437 ? -26.218 8.902 29.694 1.00 63.94 437 GLU A N 1
ATOM 3423 C CA . GLU A 1 437 ? -27.388 8.068 29.342 1.00 63.94 437 GLU A CA 1
ATOM 3424 C C . GLU A 1 437 ? -28.471 8.762 28.488 1.00 63.94 437 GLU A C 1
ATOM 3426 O O . GLU A 1 437 ? -29.505 8.165 28.178 1.00 63.94 437 GLU A O 1
ATOM 3431 N N . LYS A 1 438 ? -28.234 9.993 28.022 1.00 76.62 438 LYS A N 1
ATOM 3432 C CA . LYS A 1 438 ? -29.132 10.711 27.116 1.00 76.62 438 LYS A CA 1
ATOM 3433 C C . LYS A 1 438 ? -28.665 10.572 25.670 1.00 76.62 438 LYS A C 1
ATOM 3435 O O . LYS A 1 438 ? -27.580 11.009 25.293 1.00 76.62 438 LYS A O 1
ATOM 3440 N N . ARG A 1 439 ? -29.526 9.992 24.833 1.00 85.75 439 ARG A N 1
ATOM 3441 C CA . ARG A 1 439 ? -29.314 9.869 23.386 1.00 85.75 439 ARG A CA 1
ATOM 3442 C C . ARG A 1 439 ? -29.551 11.205 22.684 1.00 85.75 439 ARG A C 1
ATOM 3444 O O . ARG A 1 439 ? -30.579 11.840 22.918 1.00 85.75 439 ARG A O 1
ATOM 3451 N N . PHE A 1 440 ? -28.655 11.571 21.774 1.00 91.12 440 PHE A N 1
ATOM 3452 C CA . PHE A 1 440 ? -28.822 12.723 20.890 1.00 91.12 440 PHE A CA 1
ATOM 3453 C C . PHE A 1 440 ? -28.268 12.456 19.484 1.00 91.12 440 PHE A C 1
ATOM 3455 O O . PHE A 1 440 ? -27.418 11.587 19.276 1.00 91.12 440 PHE A O 1
ATOM 3462 N N . ILE A 1 441 ? -28.790 13.186 18.501 1.00 95.19 441 ILE A N 1
ATOM 3463 C CA . ILE A 1 441 ? -28.437 13.083 17.087 1.00 95.19 441 ILE A CA 1
ATOM 3464 C C . ILE A 1 441 ? -27.516 14.235 16.702 1.00 95.19 441 ILE A C 1
ATOM 3466 O O . ILE A 1 441 ? -27.890 15.406 16.788 1.00 95.19 441 ILE A O 1
ATOM 3470 N N . ILE A 1 442 ? -26.328 13.895 16.215 1.00 95.31 442 ILE A N 1
ATOM 3471 C CA . ILE A 1 442 ? -25.387 14.847 15.631 1.00 95.31 442 ILE A CA 1
ATOM 3472 C C . ILE A 1 442 ? -25.529 14.796 14.110 1.00 95.31 442 ILE A C 1
ATOM 3474 O O . ILE A 1 442 ? -25.405 13.735 13.496 1.00 95.31 442 ILE A O 1
ATOM 3478 N N . GLY A 1 443 ? -25.785 15.948 13.496 1.00 96.19 443 GLY A N 1
ATOM 3479 C CA . GLY A 1 443 ? -25.725 16.116 12.050 1.00 96.19 443 GLY A CA 1
ATOM 3480 C C . GLY A 1 443 ? -24.324 16.499 11.597 1.00 96.19 443 GLY A C 1
ATOM 3481 O O . GLY A 1 443 ? -23.770 17.492 12.072 1.00 96.19 443 GLY A O 1
ATOM 3482 N N . ASP A 1 444 ? -23.791 15.744 10.644 1.00 97.12 444 ASP A N 1
ATOM 3483 C CA . ASP A 1 444 ? -22.540 16.035 9.955 1.00 97.12 444 ASP A CA 1
ATOM 3484 C C . ASP A 1 444 ? -22.707 15.969 8.425 1.00 97.12 444 ASP A C 1
ATOM 3486 O O . ASP A 1 444 ? -23.754 15.590 7.881 1.00 97.12 444 ASP A O 1
ATOM 3490 N N . ASN A 1 445 ? -21.663 16.349 7.704 1.00 97.19 445 ASN A N 1
ATOM 3491 C CA . ASN A 1 445 ? -21.571 16.219 6.263 1.00 97.19 445 ASN A CA 1
ATOM 3492 C C . ASN A 1 445 ? -20.289 15.454 5.928 1.00 97.19 445 ASN A C 1
ATOM 3494 O O . ASN A 1 445 ? -19.203 15.900 6.262 1.00 97.19 445 ASN A O 1
ATOM 3498 N N . THR A 1 446 ? -20.406 14.301 5.285 1.00 96.44 446 THR A N 1
ATOM 3499 C CA . THR A 1 446 ? -19.275 13.485 4.821 1.00 96.44 446 THR A CA 1
ATOM 3500 C C . THR A 1 446 ? -19.065 13.573 3.311 1.00 96.44 446 THR A C 1
ATOM 3502 O O . THR A 1 446 ? -18.065 13.072 2.805 1.00 96.44 446 THR A O 1
ATOM 3505 N N . ASP A 1 447 ? -19.962 14.230 2.565 1.00 96.38 447 ASP A N 1
ATOM 3506 C CA . ASP A 1 447 ? -19.699 14.536 1.155 1.00 96.38 447 ASP A CA 1
ATOM 3507 C C . ASP A 1 447 ? -18.444 15.411 1.024 1.00 96.38 447 ASP A C 1
ATOM 3509 O O . ASP A 1 447 ? -17.614 15.162 0.154 1.00 96.38 447 ASP A O 1
ATOM 3513 N N . TRP A 1 448 ? -18.281 16.427 1.889 1.00 96.31 448 TRP A N 1
ATOM 3514 C CA . TRP A 1 448 ? -17.122 17.322 1.796 1.00 96.31 448 TRP A CA 1
ATOM 3515 C C . TRP A 1 448 ? -15.820 16.584 2.101 1.00 96.31 448 TRP A C 1
ATOM 3517 O O . TRP A 1 448 ? -14.828 16.848 1.433 1.00 96.31 448 TRP A O 1
ATOM 3527 N N . SER A 1 449 ? -15.809 15.666 3.074 1.00 93.56 449 SER A N 1
ATOM 3528 C CA . SER A 1 449 ? -14.599 14.930 3.445 1.00 93.56 449 SER A CA 1
ATOM 3529 C C . SER A 1 449 ? -14.201 13.942 2.351 1.00 93.56 449 SER A C 1
ATOM 3531 O O . SER A 1 449 ? -13.026 13.885 1.996 1.00 93.56 449 SER A O 1
ATOM 3533 N N . GLY A 1 450 ? -15.172 13.251 1.740 1.00 94.00 450 GLY A N 1
ATOM 3534 C CA . GLY A 1 450 ? -14.927 12.390 0.580 1.00 94.00 450 GLY A CA 1
ATOM 3535 C C . GLY A 1 450 ? -14.421 13.161 -0.647 1.00 94.00 450 GLY A C 1
ATOM 3536 O O . GLY A 1 450 ? -13.487 12.727 -1.316 1.00 94.00 450 GLY A O 1
ATOM 3537 N N . LEU A 1 451 ? -14.988 14.338 -0.934 1.00 97.81 451 LEU A N 1
ATOM 3538 C CA . LEU A 1 451 ? -14.495 15.205 -2.013 1.00 97.81 451 LEU A CA 1
ATOM 3539 C C . LEU A 1 451 ? -13.114 15.785 -1.697 1.00 97.81 451 LEU A C 1
ATOM 3541 O O . LEU A 1 451 ? -12.256 15.843 -2.572 1.00 97.81 451 LEU A O 1
ATOM 3545 N N . HIS A 1 452 ? -12.889 16.207 -0.452 1.00 97.44 452 HIS A N 1
ATOM 3546 C CA . HIS A 1 452 ? -11.619 16.771 -0.005 1.00 97.44 452 HIS A CA 1
ATOM 3547 C C . HIS A 1 452 ? -10.492 15.756 -0.148 1.00 97.44 452 HIS A C 1
ATOM 3549 O O . HIS A 1 452 ? -9.453 16.125 -0.682 1.00 97.44 452 HIS A O 1
ATOM 3555 N N . SER A 1 453 ? -10.702 14.486 0.221 1.00 95.56 453 SER A N 1
ATOM 3556 C CA . SER A 1 453 ? -9.676 13.452 0.043 1.00 95.56 453 SER A CA 1
ATOM 3557 C C . SER A 1 453 ? -9.293 13.260 -1.425 1.00 95.56 453 SER A C 1
ATOM 3559 O O . SER A 1 453 ? -8.107 13.229 -1.737 1.00 95.56 453 SER A O 1
ATOM 3561 N N . ILE A 1 454 ? -10.280 13.216 -2.329 1.00 96.88 454 ILE A N 1
ATOM 3562 C CA . ILE A 1 454 ? -10.051 13.059 -3.776 1.00 96.88 454 ILE A CA 1
ATOM 3563 C C . ILE A 1 454 ? -9.282 14.266 -4.334 1.00 96.88 454 ILE A C 1
ATOM 3565 O O . ILE A 1 454 ? -8.285 14.117 -5.037 1.00 96.88 454 ILE A O 1
ATOM 3569 N N . VAL A 1 455 ? -9.720 15.480 -3.991 1.00 97.38 455 VAL A N 1
ATOM 3570 C CA . VAL A 1 455 ? -9.076 16.715 -4.454 1.00 97.38 455 VAL A CA 1
ATOM 3571 C C . VAL A 1 455 ? -7.652 16.841 -3.908 1.00 97.38 455 VAL A C 1
ATOM 3573 O O . VAL A 1 455 ? -6.746 17.234 -4.639 1.00 97.38 455 VAL A O 1
ATOM 3576 N N . ARG A 1 456 ? -7.433 16.515 -2.630 1.00 95.81 456 ARG A N 1
ATOM 3577 C CA . ARG A 1 456 ? -6.109 16.560 -1.997 1.00 95.81 456 ARG A CA 1
ATOM 3578 C C . ARG A 1 456 ? -5.135 15.601 -2.654 1.00 95.81 456 ARG A C 1
ATOM 3580 O O . ARG A 1 456 ? -4.025 16.019 -2.968 1.00 95.81 456 ARG A O 1
ATOM 3587 N N . GLU A 1 457 ? -5.567 14.370 -2.907 1.00 94.44 457 GLU A N 1
ATOM 3588 C CA . GLU A 1 457 ? -4.743 13.376 -3.586 1.00 94.44 457 GLU A CA 1
ATOM 3589 C C . GLU A 1 457 ? -4.331 13.856 -4.983 1.00 94.44 457 GLU A C 1
ATOM 3591 O O . GLU A 1 457 ? -3.155 13.771 -5.337 1.00 94.44 457 GLU A O 1
ATOM 3596 N N . TYR A 1 458 ? -5.268 14.428 -5.750 1.00 95.75 458 TYR A N 1
ATOM 3597 C CA . TYR A 1 458 ? -4.971 15.019 -7.055 1.00 95.75 458 TYR A CA 1
ATOM 3598 C C . TYR A 1 458 ? -3.961 16.173 -6.963 1.00 95.75 458 TYR A C 1
ATOM 3600 O O . TYR A 1 458 ? -3.028 16.240 -7.761 1.00 95.75 458 TYR A O 1
ATOM 3608 N N . ILE A 1 459 ? -4.112 17.078 -5.990 1.00 94.56 459 ILE A N 1
ATOM 3609 C CA . ILE A 1 459 ? -3.181 18.200 -5.789 1.00 94.56 459 ILE A CA 1
ATOM 3610 C C . ILE A 1 459 ? -1.778 17.692 -5.433 1.00 94.56 459 ILE A C 1
ATOM 3612 O O . ILE A 1 459 ? -0.796 18.218 -5.946 1.00 94.56 459 ILE A O 1
ATOM 3616 N N . GLU A 1 460 ? -1.671 16.672 -4.583 1.00 93.00 460 GLU A N 1
ATOM 3617 C CA . GLU A 1 460 ? -0.388 16.126 -4.121 1.00 93.00 460 GLU A CA 1
ATOM 3618 C C . GLU A 1 460 ? 0.385 15.410 -5.235 1.00 93.00 460 GLU A C 1
ATOM 3620 O O . GLU A 1 460 ? 1.604 15.557 -5.325 1.00 93.00 460 GLU A O 1
ATOM 3625 N N . ARG A 1 461 ? -0.312 14.697 -6.130 1.00 93.56 461 ARG A N 1
ATOM 3626 C CA . ARG A 1 461 ? 0.305 14.100 -7.331 1.00 93.56 461 ARG A CA 1
ATOM 3627 C C . ARG A 1 461 ? 0.540 15.104 -8.458 1.00 93.56 461 ARG A C 1
ATOM 3629 O O . ARG A 1 461 ? 1.310 14.841 -9.380 1.00 93.56 461 ARG A O 1
ATOM 3636 N N . SER A 1 462 ? -0.139 16.247 -8.426 1.00 86.50 462 SER A N 1
ATOM 3637 C CA . SER A 1 462 ? -0.027 17.258 -9.468 1.00 86.50 462 SER A CA 1
ATOM 3638 C C . SER A 1 462 ? 1.295 18.010 -9.346 1.00 86.50 462 SER A C 1
ATOM 3640 O O . SER A 1 462 ? 1.488 18.835 -8.462 1.00 86.50 462 SER A O 1
ATOM 3642 N N . HIS A 1 463 ? 2.190 17.835 -10.318 1.00 81.31 463 HIS A N 1
ATOM 3643 C CA . HIS A 1 463 ? 3.425 18.631 -10.432 1.00 81.31 463 HIS A CA 1
ATOM 3644 C C . HIS A 1 463 ? 3.187 20.064 -10.958 1.00 81.31 463 HIS A C 1
ATOM 3646 O O . HIS A 1 463 ? 4.046 20.651 -11.615 1.00 81.31 463 HIS A O 1
ATOM 3652 N N . HIS A 1 464 ? 1.995 20.625 -10.744 1.00 82.69 464 HIS A N 1
ATOM 3653 C CA . HIS A 1 464 ? 1.616 21.964 -11.188 1.00 82.69 464 HIS A CA 1
ATOM 3654 C C . HIS A 1 464 ? 0.673 22.633 -10.177 1.00 82.69 464 HIS A C 1
ATOM 3656 O O . HIS A 1 464 ? -0.050 21.931 -9.470 1.00 82.69 464 HIS A O 1
ATOM 3662 N N . PRO A 1 465 ? 0.660 23.977 -10.095 1.00 87.06 465 PRO A N 1
ATOM 3663 C CA . PRO A 1 465 ? -0.245 24.690 -9.202 1.00 87.06 465 PRO A CA 1
ATOM 3664 C C . PRO A 1 465 ? -1.711 24.455 -9.575 1.00 87.06 465 PRO A C 1
ATOM 3666 O O . PRO A 1 465 ? -2.086 24.655 -10.726 1.00 87.06 465 PRO A O 1
ATOM 3669 N N . VAL A 1 466 ? -2.527 24.108 -8.581 1.00 94.25 466 VAL A N 1
ATOM 3670 C CA . VAL A 1 466 ? -3.986 23.982 -8.692 1.00 94.25 466 VAL A CA 1
ATOM 3671 C C . VAL A 1 466 ? -4.608 25.151 -7.932 1.00 94.25 466 VAL A C 1
ATOM 3673 O O . VAL A 1 466 ? -4.558 25.197 -6.703 1.00 94.25 466 VAL A O 1
ATOM 3676 N N . ASN A 1 467 ? -5.139 26.136 -8.654 1.00 93.31 467 ASN A N 1
ATOM 3677 C CA . ASN A 1 467 ? -5.587 27.407 -8.079 1.00 93.31 467 ASN A CA 1
ATOM 3678 C C . ASN A 1 467 ? -7.081 27.657 -8.257 1.00 93.31 467 ASN A C 1
ATOM 3680 O O . ASN A 1 467 ? -7.663 28.336 -7.407 1.00 93.31 467 ASN A O 1
ATOM 3684 N N . THR A 1 468 ? -7.684 27.129 -9.323 1.00 95.31 468 THR A N 1
ATOM 3685 C CA . THR A 1 468 ? -9.042 27.490 -9.731 1.00 95.31 468 THR A CA 1
ATOM 3686 C C . THR A 1 468 ? -9.970 26.280 -9.709 1.00 95.31 468 THR A C 1
ATOM 3688 O O . THR A 1 468 ? -9.761 25.305 -10.426 1.00 95.31 468 THR A O 1
ATOM 3691 N N . GLY A 1 469 ? -11.030 26.351 -8.909 1.00 96.75 469 GLY A N 1
ATOM 3692 C CA . GLY A 1 469 ? -12.062 25.321 -8.813 1.00 96.75 469 GLY A CA 1
ATOM 3693 C C . GLY A 1 469 ? -13.416 25.822 -9.299 1.00 96.75 469 GLY A C 1
ATOM 3694 O O . GLY A 1 469 ? -13.789 26.964 -9.047 1.00 96.75 469 GLY A O 1
ATOM 3695 N N . LEU A 1 470 ? -14.176 24.956 -9.958 1.00 96.88 470 LEU A N 1
ATOM 3696 C CA . LEU A 1 470 ? -15.541 25.200 -10.405 1.00 96.88 470 LEU A CA 1
ATOM 3697 C C . LEU A 1 470 ? -16.488 24.171 -9.789 1.00 96.88 470 LEU A C 1
ATOM 3699 O O . LEU A 1 470 ? -16.289 22.973 -9.952 1.00 96.88 470 LEU A O 1
ATOM 3703 N N . VAL A 1 471 ? -17.572 24.633 -9.171 1.00 97.81 471 VAL A N 1
ATOM 3704 C CA . VAL A 1 471 ? -18.707 23.801 -8.755 1.00 97.81 471 VAL A CA 1
ATOM 3705 C C . VAL A 1 471 ? -19.933 24.130 -9.605 1.00 97.81 471 VAL A C 1
ATOM 3707 O O . VAL A 1 471 ? -20.301 25.296 -9.748 1.00 97.81 471 VAL A O 1
ATOM 3710 N N . ILE A 1 472 ? -20.588 23.107 -10.158 1.00 95.88 472 ILE A N 1
ATOM 3711 C CA . ILE A 1 472 ? -21.794 23.247 -10.987 1.00 95.88 472 ILE A CA 1
ATOM 3712 C C . ILE A 1 472 ? -23.009 22.744 -10.202 1.00 95.88 472 ILE A C 1
ATOM 3714 O O . ILE A 1 472 ? -23.083 21.561 -9.861 1.00 95.88 472 ILE A O 1
ATOM 3718 N N . GLY A 1 473 ? -23.974 23.631 -9.948 1.00 93.81 473 GLY A N 1
ATOM 3719 C CA . GLY A 1 473 ? -25.194 23.389 -9.167 1.00 93.81 473 GLY A CA 1
ATOM 3720 C C . GLY A 1 473 ? -25.229 24.165 -7.844 1.00 93.81 473 GLY A C 1
ATOM 3721 O O . GLY A 1 473 ? -24.201 24.606 -7.351 1.00 93.81 473 GLY A O 1
ATOM 3722 N N . ALA A 1 474 ? -26.415 24.336 -7.250 1.00 92.69 474 ALA A N 1
ATOM 3723 C CA . ALA A 1 474 ? -26.622 25.122 -6.018 1.00 92.69 474 ALA A CA 1
ATOM 3724 C C . ALA A 1 474 ? -27.352 24.344 -4.892 1.00 92.69 474 ALA A C 1
ATOM 3726 O O . ALA A 1 474 ? -28.093 24.923 -4.100 1.00 92.69 474 ALA A O 1
ATOM 3727 N N . GLY A 1 475 ? -27.197 23.015 -4.850 1.00 90.12 475 GLY A N 1
ATOM 3728 C CA . GLY A 1 475 ? -27.841 22.135 -3.863 1.00 90.12 475 GLY A CA 1
ATOM 3729 C C . GLY A 1 475 ? -27.000 21.847 -2.609 1.00 90.12 475 GLY A C 1
ATOM 3730 O O . GLY A 1 475 ? -25.924 22.394 -2.401 1.00 90.12 475 GLY A O 1
ATOM 3731 N N . GLY A 1 476 ? -27.458 20.913 -1.767 1.00 91.31 476 GLY A N 1
ATOM 3732 C CA . GLY A 1 476 ? -26.696 20.489 -0.577 1.00 91.31 476 GLY A CA 1
ATOM 3733 C C . GLY A 1 476 ? -25.314 19.899 -0.905 1.00 91.31 476 GLY A C 1
ATOM 3734 O O . GLY A 1 476 ? -24.358 20.119 -0.170 1.00 91.31 476 GLY A O 1
ATOM 3735 N N . ALA A 1 477 ? -25.196 19.200 -2.038 1.00 93.75 477 ALA A N 1
ATOM 3736 C CA . ALA A 1 477 ? -23.928 18.652 -2.521 1.00 93.75 477 ALA A CA 1
ATOM 3737 C C . ALA A 1 477 ? -22.956 19.743 -3.014 1.00 93.75 477 ALA A C 1
ATOM 3739 O O . ALA A 1 477 ? -21.756 19.639 -2.777 1.00 93.75 477 ALA A O 1
ATOM 3740 N N . SER A 1 478 ? -23.458 20.823 -3.627 1.00 95.88 478 SER A N 1
ATOM 3741 C CA . SER A 1 478 ? -22.601 21.924 -4.088 1.00 95.88 478 SER A CA 1
ATOM 3742 C C . SER A 1 478 ? -21.961 22.673 -2.924 1.00 95.88 478 SER A C 1
ATOM 3744 O O . SER A 1 478 ? -20.786 23.016 -2.987 1.00 95.88 478 SER A O 1
ATOM 3746 N N . ARG A 1 479 ? -22.697 22.853 -1.821 1.00 96.62 479 ARG A N 1
ATOM 3747 C CA . ARG A 1 479 ? -22.170 23.432 -0.576 1.00 96.62 479 ARG A CA 1
ATOM 3748 C C . ARG A 1 479 ? -20.993 22.618 -0.030 1.00 96.62 479 ARG A C 1
ATOM 3750 O O . ARG A 1 479 ? -19.961 23.188 0.315 1.00 96.62 479 ARG A O 1
ATOM 3757 N N . ALA A 1 480 ? -21.121 21.291 -0.010 1.00 97.12 480 ALA A N 1
ATOM 3758 C CA . ALA A 1 480 ? -20.042 20.398 0.406 1.00 97.12 480 ALA A CA 1
ATOM 3759 C C . ALA A 1 480 ? -18.827 20.469 -0.539 1.00 97.12 480 ALA A C 1
ATOM 3761 O O . ALA A 1 480 ? -17.693 20.518 -0.070 1.00 97.12 480 ALA A O 1
ATOM 3762 N N . ALA A 1 481 ? -19.056 20.544 -1.854 1.00 98.19 481 ALA A N 1
ATOM 3763 C CA . ALA A 1 481 ? -17.998 20.681 -2.855 1.00 98.19 481 ALA A CA 1
ATOM 3764 C C . ALA A 1 481 ? -17.222 22.004 -2.738 1.00 98.19 481 ALA A C 1
ATOM 3766 O O . ALA A 1 481 ? -15.993 21.998 -2.771 1.00 98.19 481 ALA A O 1
ATOM 3767 N N . LEU A 1 482 ? -17.919 23.129 -2.539 1.00 98.25 482 LEU A N 1
ATOM 3768 C CA . LEU A 1 482 ? -17.292 24.437 -2.312 1.00 98.25 482 LEU A CA 1
ATOM 3769 C C . LEU A 1 482 ? -16.397 24.407 -1.068 1.00 98.25 482 LEU A C 1
ATOM 3771 O O . LEU A 1 482 ? -15.242 24.829 -1.119 1.00 98.25 482 LEU A O 1
ATOM 3775 N N . TYR A 1 483 ? -16.914 23.855 0.033 1.00 97.69 483 TYR A N 1
ATOM 3776 C CA . TYR A 1 483 ? -16.157 23.715 1.273 1.00 97.69 483 TYR A CA 1
ATOM 3777 C C . TYR A 1 483 ? -14.938 22.793 1.103 1.00 97.69 483 TYR A C 1
ATOM 3779 O O . TYR A 1 483 ? -13.853 23.118 1.583 1.00 97.69 483 TYR A O 1
ATOM 3787 N N . ALA A 1 484 ? -15.078 21.683 0.370 1.00 97.94 484 ALA A N 1
ATOM 3788 C CA . ALA A 1 484 ? -13.978 20.765 0.078 1.00 97.94 484 ALA A CA 1
ATOM 3789 C C . ALA A 1 484 ? -12.844 21.441 -0.711 1.00 97.94 484 ALA A C 1
ATOM 3791 O O . ALA A 1 484 ? -11.683 21.320 -0.323 1.00 97.94 484 ALA A O 1
ATOM 3792 N N . LEU A 1 485 ? -13.163 22.205 -1.763 1.00 98.12 485 LEU A N 1
ATOM 3793 C CA . LEU A 1 485 ? -12.169 22.961 -2.537 1.00 98.12 485 LEU A CA 1
ATOM 3794 C C . LEU A 1 485 ? -11.437 23.989 -1.664 1.00 98.12 485 LEU A C 1
ATOM 3796 O O . LEU A 1 485 ? -10.207 24.057 -1.683 1.00 98.12 485 LEU A O 1
ATOM 3800 N N . HIS A 1 486 ? -12.178 24.733 -0.838 1.00 96.94 486 HIS A N 1
ATOM 3801 C CA . HIS A 1 486 ? -11.593 25.699 0.090 1.00 96.94 486 HIS A CA 1
ATOM 3802 C C . HIS A 1 486 ? -10.626 25.027 1.076 1.00 96.94 486 HIS A C 1
ATOM 3804 O O . HIS A 1 486 ? -9.478 25.451 1.215 1.00 96.94 486 HIS A O 1
ATOM 3810 N N . ARG A 1 487 ? -11.050 23.928 1.714 1.00 96.19 487 ARG A N 1
ATOM 3811 C CA . ARG A 1 487 ? -10.212 23.157 2.649 1.00 96.19 487 ARG A CA 1
ATOM 3812 C C . ARG A 1 487 ? -9.026 22.474 1.974 1.00 96.19 487 ARG A C 1
ATOM 3814 O O . ARG A 1 487 ? -8.052 22.151 2.652 1.00 96.19 487 ARG A O 1
ATOM 3821 N N . ALA A 1 488 ? -9.090 22.231 0.668 1.00 95.69 488 ALA A N 1
ATOM 3822 C CA . ALA A 1 488 ? -7.976 21.682 -0.093 1.00 95.69 488 ALA A CA 1
ATOM 3823 C C . ALA A 1 488 ? -6.899 22.728 -0.429 1.00 95.69 488 ALA A C 1
ATOM 3825 O O . ALA A 1 488 ? -5.781 22.343 -0.773 1.00 95.69 488 ALA A O 1
ATOM 3826 N N . GLY A 1 489 ? -7.202 24.022 -0.264 1.00 94.94 489 GLY A N 1
ATOM 3827 C CA . GLY A 1 489 ? -6.291 25.134 -0.542 1.00 94.94 489 GLY A CA 1
ATOM 3828 C C . GLY A 1 489 ? -6.488 25.784 -1.914 1.00 94.94 489 GLY A C 1
ATOM 3829 O O . GLY A 1 489 ? -5.633 26.562 -2.338 1.00 94.94 489 GLY A O 1
ATOM 3830 N N . VAL A 1 490 ? -7.596 25.494 -2.604 1.00 95.25 490 VAL A N 1
ATOM 3831 C CA . VAL A 1 490 ? -7.937 26.122 -3.889 1.00 95.25 490 VAL A CA 1
ATOM 3832 C C . VAL A 1 490 ? -8.264 27.598 -3.654 1.00 95.25 490 VAL A C 1
ATOM 3834 O O . VAL A 1 490 ? -9.125 27.932 -2.839 1.00 95.25 490 VAL A O 1
ATOM 3837 N N . ARG A 1 491 ? -7.546 28.492 -4.342 1.00 92.25 491 ARG A N 1
ATOM 3838 C CA . ARG A 1 491 ? -7.562 29.941 -4.071 1.00 92.25 491 ARG A CA 1
ATOM 3839 C C . ARG A 1 491 ? -8.782 30.645 -4.650 1.00 92.25 491 ARG A C 1
ATOM 3841 O O . ARG A 1 491 ? -9.360 31.503 -3.989 1.00 92.25 491 ARG A O 1
ATOM 3848 N N . THR A 1 492 ? -9.156 30.282 -5.871 1.00 95.00 492 THR A N 1
ATOM 3849 C CA . THR A 1 492 ? -10.260 30.894 -6.606 1.00 95.00 492 THR A CA 1
ATOM 3850 C C . THR A 1 492 ? -11.333 29.843 -6.835 1.00 95.00 492 THR A C 1
ATOM 3852 O O . THR A 1 492 ? -11.097 28.851 -7.518 1.00 95.00 492 THR A O 1
ATOM 3855 N N . ILE A 1 493 ? -12.517 30.042 -6.256 1.00 96.88 493 ILE A N 1
ATOM 3856 C CA . ILE A 1 493 ? -13.619 29.079 -6.343 1.00 96.88 493 ILE A CA 1
ATOM 3857 C C . ILE A 1 493 ? -14.816 29.744 -7.014 1.00 96.88 493 ILE A C 1
ATOM 3859 O O . ILE A 1 493 ? -15.307 30.777 -6.554 1.00 96.88 493 ILE A O 1
ATOM 3863 N N . TYR A 1 494 ? -15.293 29.126 -8.089 1.00 96.12 494 TYR A N 1
ATOM 3864 C CA . TYR A 1 494 ? -16.460 29.550 -8.843 1.00 96.12 494 TYR A CA 1
ATOM 3865 C C . TYR A 1 494 ? -17.652 28.623 -8.610 1.00 96.12 494 TYR A C 1
ATOM 3867 O O . TYR A 1 494 ? -17.510 27.404 -8.509 1.00 96.12 494 TYR A O 1
ATOM 3875 N N . LEU A 1 495 ? -18.845 29.211 -8.581 1.00 96.31 495 LEU A N 1
ATOM 3876 C CA . LEU A 1 495 ? -20.125 28.523 -8.530 1.00 96.31 495 LEU A CA 1
ATOM 3877 C C . LEU A 1 495 ? -20.939 28.872 -9.774 1.00 96.31 495 LEU A C 1
ATOM 3879 O O . LEU A 1 495 ? -21.314 30.029 -9.973 1.00 96.31 495 LEU A O 1
ATOM 3883 N N . ALA A 1 496 ? -21.251 27.865 -10.584 1.00 94.44 496 ALA A N 1
ATOM 3884 C CA . ALA A 1 496 ? -22.131 28.006 -11.733 1.00 94.44 496 ALA A CA 1
ATOM 3885 C C . ALA A 1 496 ? -23.499 27.389 -11.442 1.00 94.44 496 ALA A C 1
ATOM 3887 O O . ALA A 1 496 ? -23.610 26.223 -11.057 1.00 94.44 496 ALA A O 1
ATOM 3888 N N . ASN A 1 497 ? -24.565 28.154 -11.660 1.00 92.69 497 ASN A N 1
ATOM 3889 C CA . ASN A 1 497 ? -25.928 27.654 -11.541 1.00 92.69 497 ASN A CA 1
ATOM 3890 C C . ASN A 1 497 ? -26.870 28.415 -12.474 1.00 92.69 497 ASN A C 1
ATOM 3892 O O . ASN A 1 497 ? -26.750 29.626 -12.628 1.00 92.69 497 ASN A O 1
ATOM 3896 N N . ARG A 1 498 ? -27.865 27.717 -13.035 1.00 87.88 498 ARG A N 1
ATOM 3897 C CA . ARG A 1 498 ? -28.854 28.321 -13.946 1.00 87.88 498 ARG A CA 1
ATOM 3898 C C . ARG A 1 498 ? -29.692 29.414 -13.276 1.00 87.88 498 ARG A C 1
ATOM 3900 O O . ARG A 1 498 ? -30.086 30.374 -13.927 1.00 87.88 498 ARG A O 1
ATOM 3907 N N . THR A 1 499 ? -30.000 29.249 -11.991 1.00 90.62 499 THR A N 1
ATOM 3908 C CA . THR A 1 499 ? -30.781 30.222 -11.221 1.00 90.62 499 THR A CA 1
ATOM 3909 C C . THR A 1 499 ? -29.829 31.075 -10.393 1.00 90.62 499 THR A C 1
ATOM 3911 O O . THR A 1 499 ? -29.269 30.580 -9.412 1.00 90.62 499 THR A O 1
ATOM 3914 N N . LEU A 1 500 ? -29.664 32.343 -10.782 1.00 90.44 500 LEU A N 1
ATOM 3915 C CA . LEU A 1 500 ? -28.730 33.276 -10.145 1.00 90.44 500 LEU A CA 1
ATOM 3916 C C . LEU A 1 500 ? -28.997 33.433 -8.642 1.00 90.44 500 LEU A C 1
ATOM 3918 O O . LEU A 1 500 ? -28.092 33.218 -7.844 1.00 90.44 500 LEU A O 1
ATOM 3922 N N . SER A 1 501 ? -30.253 33.669 -8.255 1.00 92.88 501 SER A N 1
ATOM 3923 C CA . SER A 1 501 ? -30.633 33.841 -6.846 1.00 92.88 501 SER A CA 1
ATOM 3924 C C . SER A 1 501 ? -30.274 32.637 -5.969 1.00 92.88 501 SER A C 1
ATOM 3926 O O . SER A 1 501 ? -29.870 32.798 -4.824 1.00 92.88 501 SER A O 1
ATOM 3928 N N . ALA A 1 502 ? -30.345 31.414 -6.507 1.00 92.12 502 ALA A N 1
ATOM 3929 C CA . ALA A 1 502 ? -29.934 30.219 -5.773 1.00 92.12 502 ALA A CA 1
ATOM 3930 C C . ALA A 1 502 ? -28.407 30.140 -5.587 1.00 92.12 502 ALA A C 1
ATOM 3932 O O . ALA A 1 502 ? -27.949 29.674 -4.545 1.00 92.12 502 ALA A O 1
ATOM 3933 N N . ALA A 1 503 ? -27.615 30.601 -6.564 1.00 93.38 503 ALA A N 1
ATOM 3934 C CA . ALA A 1 503 ? -26.164 30.718 -6.403 1.00 93.38 503 ALA A CA 1
ATOM 3935 C C . ALA A 1 503 ? -25.796 31.811 -5.392 1.00 93.38 503 ALA A C 1
ATOM 3937 O O . ALA A 1 503 ? -24.898 31.601 -4.580 1.00 93.38 503 ALA A O 1
ATOM 3938 N N . GLU A 1 504 ? -26.515 32.936 -5.396 1.00 94.31 504 GLU A N 1
ATOM 3939 C CA . GLU A 1 504 ? -26.338 34.026 -4.430 1.00 94.31 504 GLU A CA 1
ATOM 3940 C C . GLU A 1 504 ? -26.594 33.550 -2.999 1.00 94.31 504 GLU A C 1
ATOM 3942 O O . GLU A 1 504 ? -25.729 33.728 -2.149 1.00 94.31 504 GLU A O 1
ATOM 3947 N N . THR A 1 505 ? -27.684 32.817 -2.751 1.00 93.50 505 THR A N 1
ATOM 3948 C CA . THR A 1 505 ? -27.960 32.224 -1.428 1.00 93.50 505 THR A CA 1
ATOM 3949 C C . THR A 1 505 ? -26.864 31.252 -0.966 1.00 93.50 505 THR A C 1
ATOM 3951 O O . THR A 1 505 ? -26.580 31.137 0.227 1.00 93.50 505 THR A O 1
ATOM 3954 N N . VAL A 1 506 ? -26.242 30.504 -1.885 1.00 94.44 506 VAL A N 1
ATOM 3955 C CA . VAL A 1 506 ? -25.103 29.636 -1.539 1.00 94.44 506 VAL A CA 1
ATOM 3956 C C . VAL A 1 506 ? -23.854 30.470 -1.247 1.00 94.44 506 VAL A C 1
ATOM 3958 O O . VAL A 1 506 ? -23.189 30.212 -0.247 1.00 94.44 506 VAL A O 1
ATOM 3961 N N . ARG A 1 507 ? -23.552 31.489 -2.058 1.00 94.69 507 ARG A N 1
ATOM 3962 C CA . ARG A 1 507 ? -22.425 32.408 -1.829 1.00 94.69 507 ARG A CA 1
ATOM 3963 C C . ARG A 1 507 ? -22.533 33.093 -0.465 1.00 94.69 507 ARG A C 1
ATOM 3965 O O . ARG A 1 507 ? -21.571 33.061 0.294 1.00 94.69 507 ARG A O 1
ATOM 3972 N N . GLU A 1 508 ? -23.704 33.637 -0.142 1.00 93.06 508 GLU A N 1
ATOM 3973 C CA . GLU A 1 508 ? -23.996 34.312 1.131 1.00 93.06 508 GLU A CA 1
ATOM 3974 C C . GLU A 1 508 ? -23.705 33.418 2.339 1.00 93.06 508 GLU A C 1
ATOM 3976 O O . GLU A 1 508 ? -23.123 33.863 3.324 1.00 93.06 508 GLU A O 1
ATOM 3981 N N . SER A 1 509 ? -24.015 32.121 2.244 1.00 90.75 509 SER A N 1
ATOM 3982 C CA . SER A 1 509 ? -23.755 31.188 3.346 1.00 90.75 509 SER A CA 1
ATOM 3983 C C . SER A 1 509 ? -22.274 30.927 3.643 1.00 90.75 509 SER A C 1
ATOM 3985 O O . SER A 1 509 ? -21.975 30.392 4.704 1.00 90.75 509 SER A O 1
ATOM 3987 N N . PHE A 1 510 ? -21.361 31.317 2.746 1.00 93.81 510 PHE A N 1
ATOM 3988 C CA . PHE A 1 510 ? -19.913 31.193 2.933 1.00 93.81 510 PHE A CA 1
ATOM 3989 C C . PHE A 1 510 ? -19.204 32.543 3.108 1.00 93.81 510 PHE A C 1
ATOM 3991 O O . PHE A 1 510 ? -17.984 32.548 3.247 1.00 93.81 510 PHE A O 1
ATOM 3998 N N . GLU A 1 511 ? -19.913 33.681 3.150 1.00 88.00 511 GLU A N 1
ATOM 3999 C CA . GLU A 1 511 ? -19.292 35.022 3.196 1.00 88.00 511 GLU A CA 1
ATOM 4000 C C . GLU A 1 511 ? -18.331 35.222 4.380 1.00 88.00 511 GLU A C 1
ATOM 4002 O O . GLU A 1 511 ? -17.354 35.962 4.268 1.00 88.00 511 GLU A O 1
ATOM 4007 N N . HIS A 1 512 ? -18.561 34.526 5.497 1.00 85.38 512 HIS A N 1
ATOM 4008 C CA . HIS A 1 512 ? -17.680 34.547 6.670 1.00 85.38 512 HIS A CA 1
ATOM 4009 C C . HIS A 1 512 ? -16.562 33.490 6.635 1.00 85.38 512 HIS A C 1
ATOM 4011 O O . HIS A 1 512 ? -15.694 33.494 7.507 1.00 85.38 512 HIS A O 1
ATOM 4017 N N . ASN A 1 513 ? -16.575 32.581 5.656 1.00 88.12 513 ASN A N 1
ATOM 4018 C CA . ASN A 1 513 ? -15.611 31.491 5.508 1.00 88.12 513 ASN A CA 1
ATOM 4019 C C . ASN A 1 513 ? -14.630 31.749 4.356 1.00 88.12 513 ASN A C 1
ATOM 4021 O O . ASN A 1 513 ? -13.420 31.722 4.569 1.00 88.12 513 ASN A O 1
ATOM 4025 N N . PHE A 1 514 ? -15.137 31.970 3.139 1.00 93.38 514 PHE A N 1
ATOM 4026 C CA . PHE A 1 514 ? -14.339 32.208 1.933 1.00 93.38 514 PHE A CA 1
ATOM 4027 C C . PHE A 1 514 ? -15.180 32.815 0.804 1.00 93.38 514 PHE A C 1
ATOM 4029 O O . PHE A 1 514 ? -16.400 32.683 0.762 1.00 93.38 514 PHE A O 1
ATOM 4036 N N . ASN A 1 515 ? -14.515 33.475 -0.146 1.00 92.94 515 ASN A N 1
ATOM 4037 C CA . ASN A 1 515 ? -15.190 34.088 -1.285 1.00 92.94 515 ASN A CA 1
ATOM 4038 C C . ASN A 1 515 ? -15.536 33.048 -2.365 1.00 92.94 515 ASN A C 1
ATOM 4040 O O . ASN A 1 515 ? -14.703 32.211 -2.714 1.00 92.94 515 ASN A O 1
ATOM 4044 N N . VAL A 1 516 ? -16.738 33.153 -2.933 1.00 95.50 516 VAL A N 1
ATOM 4045 C CA . VAL A 1 516 ? -17.209 32.323 -4.049 1.00 95.50 516 VAL A CA 1
ATOM 4046 C C . VAL A 1 516 ? -17.652 33.236 -5.188 1.00 95.50 516 VAL A C 1
ATOM 4048 O O . VAL A 1 516 ? -18.593 34.018 -5.041 1.00 95.50 516 VAL A O 1
ATOM 4051 N N . GLY A 1 517 ? -16.982 33.138 -6.336 1.00 94.06 517 GLY A N 1
ATOM 4052 C CA . GLY A 1 517 ? -17.362 33.870 -7.542 1.00 94.06 517 GLY A CA 1
ATOM 4053 C C . GLY A 1 517 ? -18.552 33.208 -8.234 1.00 94.06 517 GLY A C 1
ATOM 4054 O O . GLY A 1 517 ? -18.549 31.998 -8.439 1.00 94.06 517 GLY A O 1
ATOM 4055 N N . ILE A 1 518 ? -19.569 33.974 -8.625 1.00 93.81 518 ILE A N 1
ATOM 4056 C CA . ILE A 1 518 ? -20.726 33.425 -9.343 1.00 93.81 518 ILE A CA 1
ATOM 4057 C C . ILE A 1 518 ? -20.497 33.521 -10.848 1.00 93.81 518 ILE A C 1
ATOM 4059 O O . ILE A 1 518 ? -20.166 34.586 -11.367 1.00 93.81 518 ILE A O 1
ATOM 4063 N N . ILE A 1 519 ? -20.725 32.408 -11.543 1.00 89.19 519 ILE A N 1
ATOM 4064 C CA . ILE A 1 519 ? -20.665 32.314 -12.999 1.00 89.19 519 ILE A CA 1
ATOM 4065 C C . ILE A 1 519 ? -22.094 32.101 -13.534 1.00 89.19 519 ILE A C 1
ATOM 4067 O O . ILE A 1 519 ? -22.691 31.049 -13.281 1.00 89.19 519 ILE A O 1
ATOM 4071 N N . PRO A 1 520 ? -22.681 33.081 -14.250 1.00 79.19 520 PRO A N 1
ATOM 4072 C CA . PRO A 1 520 ? -24.085 33.028 -14.667 1.00 79.19 520 PRO A CA 1
ATOM 4073 C C . PRO A 1 520 ? -24.341 32.055 -15.829 1.00 79.19 520 PRO A C 1
ATOM 4075 O O . PRO A 1 520 ? -25.467 31.594 -16.007 1.00 79.19 520 PRO A O 1
ATOM 4078 N N . ASN A 1 521 ? -23.317 31.734 -16.626 1.00 80.06 521 ASN A N 1
ATOM 4079 C CA . ASN A 1 521 ? -23.373 30.730 -17.687 1.00 80.06 521 ASN A CA 1
ATOM 4080 C C . ASN A 1 521 ? -21.995 30.090 -17.907 1.00 80.06 521 ASN A C 1
ATOM 4082 O O . ASN A 1 521 ? -20.969 30.691 -17.615 1.00 80.06 521 ASN A O 1
ATOM 4086 N N . LEU A 1 522 ? -21.979 28.871 -18.445 1.00 82.75 522 LEU A N 1
ATOM 4087 C CA . LEU A 1 522 ? -20.760 28.086 -18.661 1.00 82.75 522 LEU A CA 1
ATOM 4088 C C . LEU A 1 522 ? -19.981 28.486 -19.935 1.00 82.75 522 LEU A C 1
ATOM 4090 O O . LEU A 1 522 ? -19.024 27.804 -20.298 1.00 82.75 522 LEU A O 1
ATOM 4094 N N . GLU A 1 523 ? -20.372 29.560 -20.627 1.00 73.25 523 GLU A N 1
ATOM 4095 C CA . GLU A 1 523 ? -19.767 29.979 -21.901 1.00 73.25 523 GLU A CA 1
ATOM 4096 C C . GLU A 1 523 ? -18.608 30.965 -21.704 1.00 73.25 523 GLU A C 1
ATOM 4098 O O . GLU A 1 523 ? -17.653 30.954 -22.483 1.00 73.25 523 GLU A O 1
ATOM 4103 N N . GLN A 1 524 ? -18.659 31.794 -20.657 1.00 70.50 524 GLN A N 1
ATOM 4104 C CA . GLN A 1 524 ? -17.659 32.826 -20.376 1.00 70.50 524 GLN A CA 1
ATOM 4105 C C . GLN A 1 524 ? -16.880 32.505 -19.099 1.00 70.50 524 GLN A C 1
ATOM 4107 O O . GLN A 1 524 ? -17.467 32.324 -18.034 1.00 70.50 524 GLN A O 1
ATOM 4112 N N . TRP A 1 525 ? -15.548 32.471 -19.209 1.00 73.06 525 TRP A N 1
ATOM 4113 C CA . TRP A 1 525 ? -14.644 32.132 -18.109 1.00 73.06 525 TRP A CA 1
ATOM 4114 C C . TRP A 1 525 ? -13.554 33.186 -17.956 1.00 73.06 525 TRP A C 1
ATOM 4116 O O . TRP A 1 525 ? -12.926 33.523 -18.960 1.00 73.06 525 TRP A O 1
ATOM 4126 N N . PRO A 1 526 ? -13.302 33.678 -16.730 1.00 72.69 526 PRO A N 1
ATOM 4127 C CA . PRO A 1 526 ? -12.142 34.521 -16.464 1.00 72.69 526 PRO A CA 1
ATOM 4128 C C . PRO A 1 526 ? -10.842 33.724 -16.643 1.00 72.69 526 PRO A C 1
ATOM 4130 O O . PRO A 1 526 ? -9.998 34.128 -17.431 1.00 72.69 526 PRO A O 1
ATOM 4133 N N . ASP A 1 527 ? -10.753 32.548 -16.014 1.00 81.31 527 ASP A N 1
ATOM 4134 C CA . ASP A 1 527 ? -9.670 31.573 -16.165 1.00 81.31 527 ASP A CA 1
ATOM 4135 C C . ASP A 1 527 ? -10.269 30.163 -16.277 1.00 81.31 527 ASP A C 1
ATOM 4137 O O . ASP A 1 527 ? -11.316 29.876 -15.684 1.00 81.31 527 ASP A O 1
ATOM 4141 N N . LYS A 1 528 ? -9.628 29.268 -17.044 1.00 88.88 528 LYS A N 1
ATOM 4142 C CA . LYS A 1 528 ? -10.060 27.862 -17.110 1.00 88.88 528 LYS A CA 1
ATOM 4143 C C . LYS A 1 528 ? -9.840 27.192 -15.744 1.00 88.88 528 LYS A C 1
ATOM 4145 O O . LYS A 1 528 ? -8.784 27.401 -15.149 1.00 88.88 528 LYS A O 1
ATOM 4150 N N . PRO A 1 529 ? -10.809 26.411 -15.235 1.00 93.50 529 PRO A N 1
ATOM 4151 C CA . PRO A 1 529 ? -10.665 25.728 -13.956 1.00 93.50 529 PRO A CA 1
ATOM 4152 C C . PRO A 1 529 ? -9.637 24.593 -14.035 1.00 93.50 529 PRO A C 1
ATOM 4154 O O . PRO A 1 529 ? -9.553 23.897 -15.045 1.00 93.50 529 PRO A O 1
ATOM 4157 N N . ASP A 1 530 ? -8.924 24.375 -12.932 1.00 95.81 530 ASP A N 1
ATOM 4158 C CA . ASP A 1 530 ? -8.057 23.214 -12.706 1.00 95.81 530 ASP A CA 1
ATOM 4159 C C . ASP A 1 530 ? -8.856 22.030 -12.136 1.00 95.81 530 ASP A C 1
ATOM 4161 O O . ASP A 1 530 ? -8.491 20.871 -12.322 1.00 95.81 530 ASP A O 1
ATOM 4165 N N . ILE A 1 531 ? -9.952 22.318 -11.420 1.00 97.81 531 ILE A N 1
ATOM 4166 C CA . ILE A 1 531 ? -10.874 21.316 -10.872 1.00 97.81 531 ILE A CA 1
ATOM 4167 C C . ILE A 1 531 ? -12.313 21.688 -11.230 1.00 97.81 531 ILE A C 1
ATOM 4169 O O . ILE A 1 531 ? -12.738 22.818 -11.001 1.00 97.81 531 ILE A O 1
ATOM 4173 N N . ILE A 1 532 ? -13.092 20.729 -11.725 1.00 97.88 532 ILE A N 1
ATOM 4174 C CA . ILE A 1 532 ? -14.528 20.866 -11.996 1.00 97.88 532 ILE A CA 1
ATOM 4175 C C . ILE A 1 532 ? -15.286 19.824 -11.172 1.00 97.88 532 ILE A C 1
ATOM 4177 O O . ILE A 1 532 ? -14.993 18.639 -11.279 1.00 97.88 532 ILE A O 1
ATOM 4181 N N . ILE A 1 533 ? -16.285 20.244 -10.392 1.00 98.44 533 ILE A N 1
ATOM 4182 C CA . ILE A 1 533 ? -17.163 19.363 -9.612 1.00 98.44 533 ILE A CA 1
ATOM 4183 C C . ILE A 1 533 ? -18.623 19.559 -10.042 1.00 98.44 533 ILE A C 1
ATOM 4185 O O . ILE A 1 533 ? -19.253 20.578 -9.745 1.00 98.44 533 ILE A O 1
ATOM 4189 N N . GLY A 1 534 ? -19.180 18.566 -10.730 1.00 97.38 534 GLY A N 1
ATOM 4190 C CA . GLY A 1 534 ? -20.599 18.473 -11.060 1.00 97.38 534 GLY A CA 1
ATOM 4191 C C . GLY A 1 534 ? -21.427 18.004 -9.865 1.00 97.38 534 GLY A C 1
ATOM 4192 O O . GLY A 1 534 ? -21.104 17.003 -9.231 1.00 97.38 534 GLY A O 1
ATOM 4193 N N . THR A 1 535 ? -22.504 18.724 -9.540 1.00 95.38 535 THR A N 1
ATOM 4194 C CA . THR A 1 535 ? -23.417 18.370 -8.429 1.00 95.38 535 THR A CA 1
ATOM 4195 C C . THR A 1 535 ? -24.894 18.368 -8.833 1.00 95.38 535 THR A C 1
ATOM 4197 O O . THR A 1 535 ? -25.790 18.330 -7.987 1.00 95.38 535 THR A O 1
ATOM 4200 N N . VAL A 1 536 ? -25.157 18.416 -10.140 1.00 91.50 536 VAL A N 1
ATOM 4201 C CA . VAL A 1 536 ? -26.498 18.396 -10.737 1.00 91.50 536 VAL A CA 1
ATOM 4202 C C . VAL A 1 536 ? -26.810 16.968 -11.200 1.00 91.50 536 VAL A C 1
ATOM 4204 O O . VAL A 1 536 ? -25.908 16.295 -11.694 1.00 91.50 536 VAL A O 1
ATOM 4207 N N . PRO A 1 537 ? -28.060 16.483 -11.079 1.00 89.25 537 PRO A N 1
ATOM 4208 C CA . PRO A 1 537 ? -28.449 15.203 -11.662 1.00 89.25 537 PRO A CA 1
ATOM 4209 C C . PRO A 1 537 ? -28.099 15.117 -13.155 1.00 89.25 537 PRO A C 1
ATOM 4211 O O . PRO A 1 537 ? -28.417 16.026 -13.927 1.00 89.25 537 PRO A O 1
ATOM 4214 N N . ALA A 1 538 ? -27.442 14.030 -13.560 1.00 88.94 538 ALA A N 1
ATOM 4215 C CA . ALA A 1 538 ? -26.926 13.858 -14.916 1.00 88.94 538 ALA A CA 1
ATOM 4216 C C . ALA A 1 538 ? -28.027 13.797 -15.992 1.00 88.94 538 ALA A C 1
ATOM 4218 O O . ALA A 1 538 ? -27.781 14.159 -17.137 1.00 88.94 538 ALA A O 1
ATOM 4219 N N . ASP A 1 539 ? -29.261 13.428 -15.634 1.00 87.12 539 ASP A N 1
ATOM 4220 C CA . ASP A 1 539 ? -30.429 13.455 -16.530 1.00 87.12 539 ASP A CA 1
ATOM 4221 C C . ASP A 1 539 ? -30.915 14.881 -16.862 1.00 87.12 539 ASP A C 1
ATOM 4223 O O . ASP A 1 539 ? -31.814 15.062 -17.686 1.00 87.12 539 ASP A O 1
ATOM 4227 N N . LYS A 1 540 ? -30.350 15.907 -16.213 1.00 87.62 540 LYS A N 1
ATOM 4228 C CA . LYS A 1 540 ? -30.652 17.327 -16.455 1.00 87.62 540 LYS A CA 1
ATOM 4229 C C . LYS A 1 540 ? -29.566 18.055 -17.243 1.00 87.62 540 LYS A C 1
ATOM 4231 O O . LYS A 1 540 ? -29.689 19.267 -17.436 1.00 87.62 540 LYS A O 1
ATOM 4236 N N . THR A 1 541 ? -28.516 17.357 -17.666 1.00 90.88 541 THR A N 1
ATOM 4237 C CA . THR A 1 541 ? -27.360 17.956 -18.336 1.00 90.88 541 THR A CA 1
ATOM 4238 C C . THR A 1 541 ? -27.107 17.326 -19.706 1.00 90.88 541 THR A C 1
ATOM 4240 O O . THR A 1 541 ? -27.653 16.280 -20.045 1.00 90.88 541 THR A O 1
ATOM 4243 N N . THR A 1 542 ? -26.317 18.001 -20.540 1.00 92.19 542 THR A N 1
ATOM 4244 C CA . THR A 1 542 ? -25.940 17.547 -21.888 1.00 92.19 542 THR A CA 1
ATOM 4245 C C . THR A 1 542 ? -24.468 17.853 -22.146 1.00 92.19 542 THR A C 1
ATOM 4247 O O . THR A 1 542 ? -23.927 18.802 -21.585 1.00 92.19 542 THR A O 1
ATOM 4250 N N . GLU A 1 543 ? -23.817 17.091 -23.027 1.00 93.00 543 GLU A N 1
ATOM 4251 C CA . GLU A 1 543 ? -22.394 17.292 -23.350 1.00 93.00 543 GLU A CA 1
ATOM 4252 C C . GLU A 1 543 ? -22.114 18.704 -23.895 1.00 93.00 543 GLU A C 1
ATOM 4254 O O . GLU A 1 543 ? -21.094 19.312 -23.576 1.00 93.00 543 GLU A O 1
ATOM 4259 N N . GLN A 1 544 ? -23.051 19.266 -24.670 1.00 90.06 544 GLN A N 1
ATOM 4260 C CA . GLN A 1 544 ? -22.920 20.601 -25.266 1.00 90.06 544 GLN A CA 1
ATOM 4261 C C . GLN A 1 544 ? -22.730 21.701 -24.215 1.00 90.06 544 GLN A C 1
ATOM 4263 O O . GLN A 1 544 ? -21.999 22.656 -24.460 1.00 90.06 544 GLN A O 1
ATOM 4268 N N . GLN A 1 545 ? -23.327 21.550 -23.029 1.00 89.38 545 GLN A N 1
ATOM 4269 C CA . GLN A 1 545 ? -23.188 22.518 -21.936 1.00 89.38 545 GLN A CA 1
ATOM 4270 C C . GLN A 1 545 ? -21.767 22.572 -21.361 1.00 89.38 545 GLN A C 1
ATOM 4272 O O . GLN A 1 545 ? -21.413 23.557 -20.716 1.00 89.38 545 GLN A O 1
ATOM 4277 N N . PHE A 1 546 ? -20.964 21.526 -21.573 1.00 92.19 546 PHE A N 1
ATOM 4278 C CA . PHE A 1 546 ? -19.651 21.365 -20.950 1.00 92.19 546 PHE A CA 1
ATOM 4279 C C . PHE A 1 546 ? -18.483 21.481 -21.934 1.00 92.19 546 PHE A C 1
ATOM 4281 O O . PHE A 1 546 ? -17.332 21.524 -21.504 1.00 92.19 546 PHE A O 1
ATOM 4288 N N . ALA A 1 547 ? -18.758 21.575 -23.239 1.00 84.88 547 ALA A N 1
ATOM 4289 C CA . ALA A 1 547 ? -17.752 21.521 -24.303 1.00 84.88 547 ALA A CA 1
ATOM 4290 C C . ALA A 1 547 ? -16.590 22.516 -24.125 1.00 84.88 547 ALA A C 1
ATOM 4292 O O . ALA A 1 547 ? -15.450 22.196 -24.446 1.00 84.88 547 ALA A O 1
ATOM 4293 N N . ASN A 1 548 ? -16.865 23.699 -23.568 1.00 86.56 548 ASN A N 1
ATOM 4294 C CA . ASN A 1 548 ? -15.892 24.785 -23.446 1.00 86.56 548 ASN A CA 1
ATOM 4295 C C . ASN A 1 548 ? -15.298 24.935 -22.037 1.00 86.56 548 ASN A C 1
ATOM 4297 O O . ASN A 1 548 ? -14.652 25.945 -21.768 1.00 86.56 548 ASN A O 1
ATOM 4301 N N . LEU A 1 549 ? -15.511 23.987 -21.120 1.00 90.12 549 LEU A N 1
ATOM 4302 C CA . LEU A 1 549 ? -15.052 24.131 -19.732 1.00 90.12 549 LEU A CA 1
ATOM 4303 C C . LEU A 1 549 ? -13.574 23.807 -19.524 1.00 90.12 549 LEU A C 1
ATOM 4305 O O . LEU A 1 549 ? -12.947 24.345 -18.616 1.00 90.12 549 LEU A O 1
ATOM 4309 N N . PHE A 1 550 ? -13.027 22.932 -20.354 1.00 92.69 550 PHE A N 1
ATOM 4310 C CA . PHE A 1 550 ? -11.772 22.258 -20.070 1.00 92.69 550 PHE A CA 1
ATOM 4311 C C . PHE A 1 550 ? -10.563 23.059 -20.575 1.00 92.69 550 PHE A C 1
ATOM 4313 O O . PHE A 1 550 ? -10.573 23.618 -21.673 1.00 92.69 550 PHE A O 1
ATOM 4320 N N . GLY A 1 551 ? -9.534 23.145 -19.732 1.00 89.81 551 GLY A N 1
ATOM 4321 C CA . GLY A 1 551 ? -8.193 23.617 -20.079 1.00 89.81 551 GLY A CA 1
ATOM 4322 C C . GLY A 1 551 ? -7.301 22.475 -20.577 1.00 89.81 551 GLY A C 1
ATOM 4323 O O . GLY A 1 551 ? -7.794 21.432 -20.995 1.00 89.81 551 GLY A O 1
ATOM 4324 N N . SER A 1 552 ? -5.980 22.643 -20.495 1.00 89.38 552 SER A N 1
ATOM 4325 C CA . SER A 1 552 ? -5.014 21.630 -20.958 1.00 89.38 552 SER A CA 1
ATOM 4326 C C . SER A 1 552 ? -4.888 20.405 -20.049 1.00 89.38 552 SER A C 1
ATOM 4328 O O . SER A 1 552 ? -4.426 19.365 -20.502 1.00 89.38 552 SER A O 1
ATOM 4330 N N . LYS A 1 553 ? -5.248 20.533 -18.771 1.00 93.56 553 LYS A N 1
ATOM 4331 C CA . LYS A 1 553 ? -5.238 19.463 -17.769 1.00 93.56 553 LYS A CA 1
ATOM 4332 C C . LYS A 1 553 ? -6.090 19.862 -16.573 1.00 93.56 553 LYS A C 1
ATOM 4334 O O . LYS A 1 553 ? -6.318 21.054 -16.371 1.00 93.56 553 LYS A O 1
ATOM 4339 N N . GLY A 1 554 ? -6.537 18.884 -15.797 1.00 96.00 554 GLY A N 1
ATOM 4340 C CA . GLY A 1 554 ? -7.359 19.141 -14.622 1.00 96.00 554 GLY A CA 1
ATOM 4341 C C . GLY A 1 554 ? -8.004 17.888 -14.045 1.00 96.00 554 GLY A C 1
ATOM 4342 O O . GLY A 1 554 ? -7.845 16.783 -14.563 1.00 96.00 554 GLY A O 1
ATOM 4343 N N . LEU A 1 555 ? -8.780 18.082 -12.985 1.00 97.88 555 LEU A N 1
ATOM 4344 C CA . LEU A 1 555 ? -9.598 17.050 -12.360 1.00 97.88 555 LEU A CA 1
ATOM 4345 C C . LEU A 1 555 ? -11.078 17.349 -12.587 1.00 97.88 555 LEU A C 1
ATOM 4347 O O . LEU A 1 555 ? -11.570 18.417 -12.229 1.00 97.88 555 LEU A O 1
ATOM 4351 N N . CYS A 1 556 ? -11.817 16.390 -13.126 1.00 98.12 556 CYS A N 1
ATOM 4352 C CA . CYS A 1 556 ? -13.261 16.463 -13.266 1.00 98.12 556 CYS A CA 1
ATOM 4353 C C . CYS A 1 556 ? -13.928 15.414 -12.377 1.00 98.12 556 CYS A C 1
ATOM 4355 O O . CYS A 1 556 ? -13.729 14.218 -12.557 1.00 98.12 556 CYS A O 1
ATOM 4357 N N . ILE A 1 557 ? -14.739 15.863 -11.427 1.00 98.38 557 ILE A N 1
ATOM 4358 C CA . ILE A 1 557 ? -15.529 15.023 -10.530 1.00 98.38 557 ILE A CA 1
ATOM 4359 C C . ILE A 1 557 ? -17.001 15.253 -10.862 1.00 98.38 557 ILE A C 1
ATOM 4361 O O . ILE A 1 557 ? -17.440 16.397 -10.943 1.00 98.38 557 ILE A O 1
ATOM 4365 N N . ASP A 1 558 ? -17.798 14.200 -10.993 1.00 96.56 558 ASP A N 1
ATOM 4366 C CA . ASP A 1 558 ? -19.257 14.334 -11.025 1.00 96.56 558 ASP A CA 1
ATOM 4367 C C . ASP A 1 558 ? -19.863 13.532 -9.878 1.00 96.56 558 ASP A C 1
ATOM 4369 O O . ASP A 1 558 ? -19.657 12.328 -9.767 1.00 96.56 558 ASP A O 1
ATOM 4373 N N . MET A 1 559 ? -20.602 14.203 -8.996 1.00 94.12 559 MET A N 1
ATOM 4374 C CA . MET A 1 559 ? -21.274 13.560 -7.868 1.00 94.12 559 MET A CA 1
ATOM 4375 C C . MET A 1 559 ? -22.525 12.788 -8.296 1.00 94.12 559 MET A C 1
ATOM 4377 O O . MET A 1 559 ? -23.096 12.055 -7.484 1.00 94.12 559 MET A O 1
ATOM 4381 N N . SER A 1 560 ? -22.991 12.956 -9.538 1.00 89.75 560 SER A N 1
ATOM 4382 C CA . SER A 1 560 ? -24.091 12.153 -10.050 1.00 89.75 560 SER A CA 1
ATOM 4383 C C . SER A 1 560 ? -23.658 10.693 -10.185 1.00 89.75 560 SER A C 1
ATOM 4385 O O . SER A 1 560 ? -22.703 10.353 -10.876 1.00 89.75 560 SER A O 1
ATOM 4387 N N . TYR A 1 561 ? -24.373 9.819 -9.480 1.00 77.81 561 TYR A N 1
ATOM 4388 C CA . TYR A 1 561 ? -24.073 8.390 -9.420 1.00 77.81 561 TYR A CA 1
ATOM 4389 C C . TYR A 1 561 ? -24.697 7.594 -10.586 1.00 77.81 561 TYR A C 1
ATOM 4391 O O . TYR A 1 561 ? -24.189 6.534 -10.952 1.00 77.81 561 TYR A O 1
ATOM 4399 N N . LYS A 1 562 ? -25.795 8.084 -11.185 1.00 80.00 562 LYS A N 1
ATOM 4400 C CA . LYS A 1 562 ? -26.455 7.448 -12.336 1.00 80.00 562 LYS A CA 1
ATOM 4401 C C . LYS A 1 562 ? -26.843 8.471 -13.415 1.00 80.00 562 LYS A C 1
ATOM 4403 O O . LYS A 1 562 ? -27.483 9.465 -13.070 1.00 80.00 562 LYS A O 1
ATOM 4408 N N . PRO A 1 563 ? -26.570 8.183 -14.705 1.00 83.75 563 PRO A N 1
ATOM 4409 C CA . PRO A 1 563 ? -25.734 7.077 -15.208 1.00 83.75 563 PRO A CA 1
ATOM 4410 C C . PRO A 1 563 ? -24.270 7.189 -14.742 1.00 83.75 563 PRO A C 1
ATOM 4412 O O . PRO A 1 563 ? -23.825 8.279 -14.402 1.00 83.75 563 PRO A O 1
ATOM 4415 N N . ARG A 1 564 ? -23.522 6.069 -14.727 1.00 81.75 564 ARG A N 1
ATOM 4416 C CA . ARG A 1 564 ? -22.086 6.062 -14.350 1.00 81.75 564 ARG A CA 1
ATOM 4417 C C . ARG A 1 564 ? -21.267 7.006 -15.230 1.00 81.75 564 ARG A C 1
ATOM 4419 O O . ARG A 1 564 ? -20.380 7.704 -14.754 1.00 81.75 564 ARG A O 1
ATOM 4426 N N . GLN A 1 565 ? -21.600 7.006 -16.516 1.00 88.25 565 GLN A N 1
ATOM 4427 C CA . GLN A 1 565 ? -21.022 7.878 -17.518 1.00 88.25 565 GLN A CA 1
ATOM 4428 C C . GLN A 1 565 ? -21.944 9.087 -17.702 1.00 88.25 565 GLN A C 1
ATOM 4430 O O . GLN A 1 565 ? -22.952 9.010 -18.405 1.00 88.25 565 GLN A O 1
ATOM 4435 N N . THR A 1 566 ? -21.639 10.190 -17.018 1.00 95.12 566 THR A N 1
ATOM 4436 C CA . THR A 1 566 ? -22.437 11.421 -17.104 1.00 95.12 566 THR A CA 1
ATOM 4437 C C . THR A 1 566 ? -22.024 12.249 -18.324 1.00 95.12 566 THR A C 1
ATOM 4439 O O . THR A 1 566 ? -20.912 12.080 -18.839 1.00 95.12 566 THR A O 1
ATOM 4442 N N . PRO A 1 567 ? -22.861 13.189 -18.798 1.00 95.94 567 PRO A N 1
ATOM 4443 C CA . PRO A 1 567 ? -22.457 14.084 -19.878 1.00 95.94 567 PRO A CA 1
ATOM 4444 C C . PRO A 1 567 ? -21.199 14.902 -19.539 1.00 95.94 567 PRO A C 1
ATOM 4446 O O . PRO A 1 567 ? -20.369 15.123 -20.416 1.00 95.94 567 PRO A O 1
ATOM 4449 N N . LEU A 1 568 ? -21.009 15.298 -18.272 1.00 96.50 568 LEU A N 1
ATOM 4450 C CA . LEU A 1 568 ? -19.811 16.019 -17.826 1.00 96.50 568 LEU A CA 1
ATOM 4451 C C . LEU A 1 568 ? -18.557 15.139 -17.916 1.00 96.50 568 LEU A C 1
ATOM 4453 O O . LEU A 1 568 ? -17.575 15.541 -18.541 1.00 96.50 568 LEU A O 1
ATOM 4457 N N . LEU A 1 569 ? -18.608 13.926 -17.356 1.00 96.12 569 LEU A N 1
ATOM 4458 C CA . LEU A 1 569 ? -17.480 12.988 -17.393 1.00 96.12 569 LEU A CA 1
ATOM 4459 C C . LEU A 1 569 ? -17.158 12.533 -18.819 1.00 96.12 569 LEU A C 1
ATOM 4461 O O . LEU A 1 569 ? -15.995 12.322 -19.150 1.00 96.12 569 LEU A O 1
ATOM 4465 N N . THR A 1 570 ? -18.167 12.446 -19.689 1.00 95.31 570 THR A N 1
ATOM 4466 C CA . THR A 1 570 ? -17.979 12.098 -21.105 1.00 95.31 570 THR A CA 1
ATOM 4467 C C . THR A 1 570 ? -17.188 13.160 -21.846 1.00 95.31 570 THR A C 1
ATOM 4469 O O . THR A 1 570 ? -16.300 12.828 -22.629 1.00 95.31 570 THR A O 1
ATOM 4472 N N . VAL A 1 571 ? -17.472 14.440 -21.594 1.00 95.38 571 VAL A N 1
ATOM 4473 C CA . VAL A 1 571 ? -16.667 15.515 -22.178 1.00 95.38 571 VAL A CA 1
ATOM 4474 C C . VAL A 1 571 ? -15.270 15.526 -21.562 1.00 95.38 571 VAL A C 1
ATOM 4476 O O . VAL A 1 571 ? -14.310 15.648 -22.315 1.00 95.38 571 VAL A O 1
ATOM 4479 N N . ALA A 1 572 ? -15.140 15.328 -20.245 1.00 95.56 572 ALA A N 1
ATOM 4480 C CA . ALA A 1 572 ? -13.851 15.309 -19.550 1.00 95.56 572 ALA A CA 1
ATOM 4481 C C . ALA A 1 572 ? -12.901 14.222 -20.073 1.00 95.56 572 ALA A C 1
ATOM 4483 O O . ALA A 1 572 ? -11.757 14.516 -20.396 1.00 95.56 572 ALA A O 1
ATOM 4484 N N . GLN A 1 573 ? -13.384 12.987 -20.237 1.00 94.00 573 GLN A N 1
ATOM 4485 C CA . GLN A 1 573 ? -12.583 11.856 -20.728 1.00 94.00 573 GLN A CA 1
ATOM 4486 C C . GLN A 1 573 ? -12.076 12.040 -22.165 1.00 94.00 573 GLN A C 1
ATOM 4488 O O . GLN A 1 573 ? -11.094 11.414 -22.554 1.00 94.00 573 GLN A O 1
ATOM 4493 N N . ARG A 1 574 ? -12.730 12.889 -22.970 1.00 94.25 574 ARG A N 1
ATOM 4494 C CA . ARG A 1 574 ? -12.256 13.233 -24.321 1.00 94.25 574 ARG A CA 1
ATOM 4495 C C . ARG A 1 574 ? -11.112 14.253 -24.302 1.00 94.25 574 ARG A C 1
ATOM 4497 O O . ARG A 1 574 ? -10.491 14.463 -25.341 1.00 94.25 574 ARG A O 1
ATOM 4504 N N . GLN A 1 575 ? -10.844 14.899 -23.166 1.00 93.19 575 GLN A N 1
ATOM 4505 C CA . GLN A 1 575 ? -9.779 15.889 -23.030 1.00 93.19 575 GLN A CA 1
ATOM 4506 C C . GLN A 1 575 ? -8.495 15.216 -22.553 1.00 93.19 575 GLN A C 1
ATOM 4508 O O . GLN A 1 575 ? -8.412 14.703 -21.437 1.00 93.19 575 GLN A O 1
ATOM 4513 N N . LEU A 1 576 ? -7.463 15.251 -23.395 1.00 88.88 576 LEU A N 1
ATOM 4514 C CA . LEU A 1 576 ? -6.142 14.757 -23.022 1.00 88.88 576 LEU A CA 1
ATOM 4515 C C . LEU A 1 576 ? -5.610 15.574 -21.831 1.00 88.88 576 LEU A C 1
ATOM 4517 O O . LEU A 1 576 ? -5.575 16.799 -21.899 1.00 88.88 576 LEU A O 1
ATOM 4521 N N . GLY A 1 577 ? -5.203 14.900 -20.751 1.00 91.44 577 GLY A N 1
ATOM 4522 C CA . GLY A 1 577 ? -4.682 15.541 -19.536 1.00 91.44 577 GLY A CA 1
ATOM 4523 C C . GLY A 1 577 ? -5.707 15.769 -18.420 1.00 91.44 577 GLY A C 1
ATOM 4524 O O . GLY A 1 577 ? -5.335 16.309 -17.378 1.00 91.44 577 GLY A O 1
ATOM 4525 N N . TRP A 1 578 ? -6.968 15.362 -18.604 1.00 95.25 578 TRP A N 1
ATOM 4526 C CA . TRP A 1 578 ? -7.991 15.432 -17.560 1.00 95.25 578 TRP A CA 1
ATOM 4527 C C . TRP A 1 578 ? -8.247 14.081 -16.891 1.00 95.25 578 TRP A C 1
ATOM 4529 O O . TRP A 1 578 ? -8.490 13.078 -17.559 1.00 95.25 578 TRP A O 1
ATOM 4539 N N . GLU A 1 579 ? -8.236 14.072 -15.560 1.00 95.88 579 GLU A N 1
ATOM 4540 C CA . GLU A 1 579 ? -8.651 12.926 -14.750 1.00 95.88 579 GLU A CA 1
ATOM 4541 C C . GLU A 1 579 ? -10.157 13.006 -14.475 1.00 95.88 579 GLU A C 1
ATOM 4543 O O . GLU A 1 579 ? -10.673 14.065 -14.116 1.00 95.88 579 GLU A O 1
ATOM 4548 N N . ALA A 1 580 ? -10.874 11.895 -14.650 1.00 96.25 580 ALA A N 1
ATOM 4549 C CA . ALA A 1 580 ? -12.317 11.817 -14.444 1.00 96.25 580 ALA A CA 1
ATOM 4550 C C . ALA A 1 580 ? -12.643 10.925 -13.237 1.00 96.25 580 ALA A C 1
ATOM 4552 O O . ALA A 1 580 ? -12.282 9.750 -13.217 1.00 96.25 580 ALA A O 1
ATOM 4553 N N . VAL A 1 581 ? -13.373 11.470 -12.262 1.00 96.00 581 VAL A N 1
ATOM 4554 C CA . VAL A 1 581 ? -13.815 10.772 -11.050 1.00 96.00 581 VAL A CA 1
ATOM 4555 C C . VAL A 1 581 ? -15.335 10.659 -11.040 1.00 96.00 581 VAL A C 1
ATOM 4557 O O . VAL A 1 581 ? -16.068 11.648 -11.097 1.00 96.00 581 VAL A O 1
ATOM 4560 N N . THR A 1 582 ? -15.810 9.422 -10.948 1.00 94.25 582 THR A N 1
ATOM 4561 C CA . THR A 1 582 ? -17.232 9.074 -10.995 1.00 94.25 582 THR A CA 1
ATOM 4562 C C . THR A 1 582 ? -17.943 9.304 -9.661 1.00 94.25 582 THR A C 1
ATOM 4564 O O . THR A 1 582 ? -17.338 9.254 -8.585 1.00 94.25 582 THR A O 1
ATOM 4567 N N . GLY A 1 583 ? -19.272 9.438 -9.706 1.00 91.50 583 GLY A N 1
ATOM 4568 C CA . GLY A 1 583 ? -20.091 9.552 -8.497 1.00 91.50 583 GLY A CA 1
ATOM 4569 C C . GLY A 1 583 ? -20.002 8.323 -7.586 1.00 91.50 583 GLY A C 1
ATOM 4570 O O . GLY A 1 583 ? -20.172 8.445 -6.376 1.00 91.50 583 GLY A O 1
ATOM 4571 N N . VAL A 1 584 ? -19.675 7.148 -8.140 1.00 90.88 584 VAL A N 1
ATOM 4572 C CA . VAL A 1 584 ? -19.405 5.911 -7.384 1.00 90.88 584 VAL A CA 1
ATOM 4573 C C . VAL A 1 584 ? -18.170 6.085 -6.497 1.00 90.88 584 VAL A C 1
ATOM 4575 O O . VAL A 1 584 ? -18.219 5.780 -5.307 1.00 90.88 584 VAL A O 1
ATOM 4578 N N . GLN A 1 585 ? -17.077 6.622 -7.047 1.00 92.50 585 GLN A N 1
ATOM 4579 C CA . GLN A 1 585 ? -15.837 6.855 -6.299 1.00 92.50 585 GLN A CA 1
ATOM 4580 C C . GLN A 1 585 ? -16.051 7.875 -5.173 1.00 92.50 585 GLN A C 1
ATOM 4582 O O . GLN A 1 585 ? -15.610 7.650 -4.047 1.00 92.50 585 GLN A O 1
ATOM 4587 N N . VAL A 1 586 ? -16.809 8.947 -5.435 1.00 94.06 586 VAL A N 1
ATOM 4588 C CA . VAL A 1 586 ? -17.189 9.927 -4.400 1.00 94.06 586 VAL A CA 1
ATOM 4589 C C . VAL A 1 586 ? -18.064 9.288 -3.317 1.00 94.06 586 VAL A C 1
ATOM 4591 O O . VAL A 1 586 ? -17.861 9.543 -2.129 1.00 94.06 586 VAL A O 1
ATOM 4594 N N . LEU A 1 587 ? -19.028 8.444 -3.703 1.00 93.69 587 LEU A N 1
ATOM 4595 C CA . LEU A 1 587 ? -19.903 7.722 -2.774 1.00 93.69 587 LEU A CA 1
ATOM 4596 C C . LEU A 1 587 ? -19.103 6.808 -1.835 1.00 93.69 587 LEU A C 1
ATOM 4598 O O . LEU A 1 587 ? -19.383 6.759 -0.640 1.00 93.69 587 LEU A O 1
ATOM 4602 N N . ILE A 1 588 ? -18.098 6.109 -2.358 1.00 94.56 588 ILE A N 1
ATOM 4603 C CA . ILE A 1 588 ? -17.228 5.237 -1.564 1.00 94.56 588 ILE A CA 1
ATOM 4604 C C . ILE A 1 588 ? -16.356 6.063 -0.612 1.00 94.56 588 ILE A C 1
ATOM 4606 O O . ILE A 1 588 ? -16.276 5.741 0.574 1.00 94.56 588 ILE A O 1
ATOM 4610 N N . ALA A 1 589 ? -15.758 7.155 -1.101 1.00 94.62 589 ALA A N 1
ATOM 4611 C CA . ALA A 1 589 ? -14.912 8.025 -0.289 1.00 94.62 589 ALA A CA 1
ATOM 4612 C C . ALA A 1 589 ? -15.665 8.576 0.935 1.00 94.62 589 ALA A C 1
ATOM 4614 O O . ALA A 1 589 ? -15.155 8.508 2.054 1.00 94.62 589 ALA A O 1
ATOM 4615 N N . GLN A 1 590 ? -16.910 9.039 0.758 1.00 95.44 590 GLN A N 1
ATOM 4616 C CA . GLN A 1 590 ? -17.731 9.482 1.891 1.00 95.44 590 GLN A CA 1
ATOM 4617 C C . GLN A 1 590 ? -18.195 8.325 2.791 1.00 95.44 590 GLN A C 1
ATOM 4619 O O . GLN A 1 590 ? -18.321 8.503 4.003 1.00 95.44 590 GLN A O 1
ATOM 4624 N N . ALA A 1 591 ? -18.438 7.135 2.231 1.00 96.75 591 ALA A N 1
ATOM 4625 C CA . ALA A 1 591 ? -18.911 5.985 2.996 1.00 96.75 591 ALA A CA 1
ATOM 4626 C C . ALA A 1 591 ? -17.869 5.495 4.009 1.00 96.75 591 ALA A C 1
ATOM 4628 O O . ALA A 1 591 ? -18.240 5.066 5.099 1.00 96.75 591 ALA A O 1
ATOM 4629 N N . PHE A 1 592 ? -16.575 5.606 3.696 1.00 95.81 592 PHE A N 1
ATOM 4630 C CA . PHE A 1 592 ? -15.504 5.303 4.648 1.00 95.81 592 PHE A CA 1
ATOM 4631 C C . PHE A 1 592 ? -15.566 6.182 5.895 1.00 95.81 592 PHE A C 1
ATOM 4633 O O . PHE A 1 592 ? -15.423 5.680 7.011 1.00 95.81 592 PHE A O 1
ATOM 4640 N N . GLU A 1 593 ? -15.830 7.474 5.719 1.00 93.44 593 GLU A N 1
ATOM 4641 C CA . GLU A 1 593 ? -15.944 8.388 6.849 1.00 93.44 593 GLU A CA 1
ATOM 4642 C C . GLU A 1 593 ? -17.238 8.153 7.637 1.00 93.44 593 GLU A C 1
ATOM 4644 O O . GLU A 1 593 ? -17.206 8.089 8.863 1.00 93.44 593 GLU A O 1
ATOM 4649 N N . GLN A 1 594 ? -18.364 7.919 6.957 1.00 97.19 594 GLN A N 1
ATOM 4650 C CA . GLN A 1 594 ? -19.621 7.532 7.612 1.00 97.19 594 GLN A CA 1
ATOM 4651 C C . GLN A 1 594 ? -19.458 6.278 8.471 1.00 97.19 594 GLN A C 1
ATOM 4653 O O . GLN A 1 594 ? -19.879 6.253 9.626 1.00 97.19 594 GLN A O 1
ATOM 4658 N N . TYR A 1 595 ? -18.796 5.256 7.927 1.00 96.06 595 TYR A N 1
ATOM 4659 C CA . TYR A 1 595 ? -18.524 4.016 8.639 1.00 96.06 595 TYR A CA 1
ATOM 4660 C C . TYR A 1 595 ? -17.735 4.273 9.926 1.00 96.06 595 TYR A C 1
ATOM 4662 O O . TYR A 1 595 ? -18.101 3.774 10.993 1.00 96.06 595 TYR A O 1
ATOM 4670 N N . ARG A 1 596 ? -16.684 5.099 9.843 1.00 88.69 596 ARG A N 1
ATOM 4671 C CA . ARG A 1 596 ? -15.865 5.490 10.994 1.00 88.69 596 ARG A CA 1
ATOM 4672 C C . ARG A 1 596 ? -16.684 6.235 12.045 1.00 88.69 596 ARG A C 1
ATOM 4674 O O . ARG A 1 596 ? -16.577 5.919 13.226 1.00 88.69 596 ARG A O 1
ATOM 4681 N N . LEU A 1 597 ? -17.522 7.182 11.625 1.00 87.81 597 LEU A N 1
ATOM 4682 C CA . LEU A 1 597 ? -18.373 7.977 12.516 1.00 87.81 597 LEU A CA 1
ATOM 4683 C C . LEU A 1 597 ? -19.433 7.130 13.234 1.00 87.81 597 LEU A C 1
ATOM 4685 O O . LEU A 1 597 ? -19.753 7.400 14.387 1.00 87.81 597 LEU A O 1
ATOM 4689 N N . TRP A 1 598 ? -19.967 6.100 12.581 1.00 93.00 598 TRP A N 1
ATOM 4690 C CA . TRP A 1 598 ? -21.002 5.240 13.158 1.00 93.00 598 TRP A CA 1
ATOM 4691 C C . TRP A 1 598 ? -20.472 4.124 14.050 1.00 93.00 598 TRP A C 1
ATOM 4693 O O . TRP A 1 598 ? -21.122 3.745 15.024 1.00 93.00 598 TRP A O 1
ATOM 4703 N N . THR A 1 599 ? -19.323 3.557 13.692 1.00 87.56 599 THR A N 1
ATOM 4704 C CA . THR A 1 599 ? -18.777 2.373 14.370 1.00 87.56 599 THR A CA 1
ATOM 4705 C C . THR A 1 599 ? -17.659 2.715 15.347 1.00 87.56 599 THR A C 1
ATOM 4707 O O . THR A 1 599 ? -17.381 1.925 16.245 1.00 87.56 599 THR A O 1
ATOM 4710 N N . GLY A 1 600 ? -16.996 3.863 15.170 1.00 81.94 600 GLY A N 1
ATOM 4711 C CA . GLY A 1 600 ? -15.737 4.193 15.841 1.00 81.94 600 GLY A CA 1
ATOM 4712 C C . GLY A 1 600 ? -14.538 3.378 15.338 1.00 81.94 600 GLY A C 1
ATOM 4713 O O . GLY A 1 600 ? -13.426 3.562 15.830 1.00 81.94 600 GLY A O 1
ATOM 4714 N N . LEU A 1 601 ? -14.741 2.483 14.366 1.00 81.00 601 LEU A N 1
ATOM 4715 C CA . LEU A 1 601 ? -13.727 1.584 13.824 1.00 81.00 601 LEU A CA 1
ATOM 4716 C C . LEU A 1 601 ? -13.189 2.112 12.494 1.00 81.00 601 LEU A C 1
ATOM 4718 O O . LEU A 1 601 ? -13.846 2.876 11.787 1.00 81.00 601 LEU A O 1
ATOM 4722 N N . GLN A 1 602 ? -11.986 1.672 12.124 1.00 81.56 602 GLN A N 1
ATOM 4723 C CA . GLN A 1 602 ? -11.483 1.927 10.777 1.00 81.56 602 GLN A CA 1
ATOM 4724 C C . GLN A 1 602 ? -12.341 1.163 9.755 1.00 81.56 602 GLN A C 1
ATOM 4726 O O . GLN A 1 602 ? -12.626 -0.022 9.976 1.00 81.56 602 GLN A O 1
ATOM 4731 N N . PRO A 1 603 ? -12.765 1.807 8.653 1.00 83.50 603 PRO A N 1
ATOM 4732 C CA . PRO A 1 603 ? -13.529 1.136 7.613 1.00 83.50 603 PRO A CA 1
ATOM 4733 C C . PRO A 1 603 ? -12.681 0.033 6.970 1.00 83.50 603 PRO A C 1
ATOM 4735 O O . PRO A 1 603 ? -11.538 0.303 6.588 1.00 83.50 603 PRO A O 1
ATOM 4738 N N . PRO A 1 604 ? -13.209 -1.194 6.802 1.00 87.75 604 PRO A N 1
ATOM 4739 C CA . PRO A 1 604 ? -12.527 -2.245 6.055 1.00 87.75 604 PRO A CA 1
ATOM 4740 C C . PRO A 1 604 ? -12.623 -1.936 4.554 1.00 87.75 604 PRO A C 1
ATOM 4742 O O . PRO A 1 604 ? -13.434 -2.525 3.834 1.00 87.75 604 PRO A O 1
ATOM 4745 N N . LYS A 1 605 ? -11.822 -0.960 4.101 1.00 90.00 605 LYS A N 1
ATOM 4746 C CA . LYS A 1 605 ? -11.919 -0.342 2.770 1.00 90.00 605 LYS A CA 1
ATOM 4747 C C . LYS A 1 605 ? -11.952 -1.380 1.653 1.00 90.00 605 LYS A C 1
ATOM 4749 O O . LYS A 1 605 ? -12.838 -1.305 0.811 1.00 90.00 605 LYS A O 1
ATOM 4754 N N . ASP A 1 606 ? -11.084 -2.387 1.710 1.00 86.12 606 ASP A N 1
ATOM 4755 C CA . ASP A 1 606 ? -11.011 -3.436 0.688 1.00 86.12 606 ASP A CA 1
ATOM 4756 C C . ASP A 1 606 ? -12.293 -4.266 0.624 1.00 86.12 606 ASP A C 1
ATOM 4758 O O . ASP A 1 606 ? -12.812 -4.526 -0.453 1.00 86.12 606 ASP A O 1
ATOM 4762 N N . ALA A 1 607 ? -12.865 -4.652 1.769 1.00 83.56 607 ALA A N 1
ATOM 4763 C CA . ALA A 1 607 ? -14.113 -5.416 1.793 1.00 83.56 607 ALA A CA 1
ATOM 4764 C C . ALA A 1 607 ? -15.284 -4.605 1.215 1.00 83.56 607 ALA A C 1
ATOM 4766 O O . ALA A 1 607 ? -16.094 -5.128 0.451 1.00 83.56 607 ALA A O 1
ATOM 4767 N N . MET A 1 608 ? -15.343 -3.317 1.555 1.00 91.69 608 MET A N 1
ATOM 4768 C CA . MET A 1 608 ? -16.351 -2.385 1.052 1.00 91.69 608 MET A CA 1
ATOM 4769 C C . MET A 1 608 ? -16.186 -2.136 -0.460 1.00 91.69 608 MET A C 1
ATOM 4771 O O . MET A 1 608 ? -17.176 -2.156 -1.188 1.00 91.69 608 MET A O 1
ATOM 4775 N N . LEU A 1 609 ? -14.950 -1.962 -0.944 1.00 87.88 609 LEU A N 1
ATOM 4776 C CA . LEU A 1 609 ? -14.612 -1.794 -2.365 1.00 87.88 609 LEU A CA 1
ATOM 4777 C C . LEU A 1 609 ? -14.928 -3.050 -3.179 1.00 87.88 609 LEU A C 1
ATOM 4779 O O . LEU A 1 609 ? -15.619 -2.965 -4.193 1.00 87.88 609 LEU A O 1
ATOM 4783 N N . HIS A 1 610 ? -14.491 -4.220 -2.710 1.00 85.44 610 HIS A N 1
ATOM 4784 C CA . HIS A 1 610 ? -14.758 -5.497 -3.366 1.00 85.44 610 HIS A CA 1
ATOM 4785 C C . HIS A 1 610 ? -16.253 -5.780 -3.484 1.00 85.44 610 HIS A C 1
ATOM 4787 O O . HIS A 1 610 ? -16.705 -6.262 -4.521 1.00 85.44 610 HIS A O 1
ATOM 4793 N N . ALA A 1 611 ? -17.044 -5.449 -2.459 1.00 88.75 611 ALA A N 1
ATOM 4794 C CA . ALA A 1 611 ? -18.492 -5.613 -2.518 1.00 88.75 611 ALA A CA 1
ATOM 4795 C C . ALA A 1 611 ? -19.128 -4.750 -3.618 1.00 88.75 611 ALA A C 1
ATOM 4797 O O . ALA A 1 611 ? -20.033 -5.221 -4.314 1.00 88.75 611 ALA A O 1
ATOM 4798 N N . VAL A 1 612 ? -18.631 -3.522 -3.813 1.00 88.75 612 VAL A N 1
ATOM 4799 C CA . VAL A 1 612 ? -19.047 -2.671 -4.934 1.00 88.75 612 VAL A CA 1
ATOM 4800 C C . VAL A 1 612 ? -18.626 -3.306 -6.251 1.00 88.75 612 VAL A C 1
ATOM 4802 O O . VAL A 1 612 ? -19.503 -3.617 -7.047 1.00 88.75 612 VAL A O 1
ATOM 4805 N N . MET A 1 613 ? -17.340 -3.598 -6.453 1.00 84.50 613 MET A N 1
ATOM 4806 C CA . MET A 1 613 ? -16.830 -4.187 -7.701 1.00 84.50 613 MET A CA 1
ATOM 4807 C C . MET A 1 613 ? -17.572 -5.477 -8.090 1.00 84.50 613 MET A C 1
ATOM 4809 O O . MET A 1 613 ? -17.991 -5.638 -9.233 1.00 84.50 613 MET A O 1
ATOM 4813 N N . ALA A 1 614 ? -17.827 -6.373 -7.132 1.00 80.44 614 ALA A N 1
ATOM 4814 C CA . ALA A 1 614 ? -18.582 -7.605 -7.357 1.00 80.44 614 ALA A CA 1
ATOM 4815 C C . ALA A 1 614 ? -20.062 -7.351 -7.691 1.00 80.44 614 ALA A C 1
ATOM 4817 O O . ALA A 1 614 ? -20.704 -8.138 -8.389 1.00 80.44 614 ALA A O 1
ATOM 4818 N N . HIS A 1 615 ? -20.656 -6.278 -7.169 1.00 85.25 615 HIS A N 1
ATOM 4819 C CA . HIS A 1 615 ? -21.981 -5.843 -7.598 1.00 85.25 615 HIS A CA 1
ATOM 4820 C C . HIS A 1 615 ? -21.952 -5.278 -9.024 1.00 85.25 615 HIS A C 1
ATOM 4822 O O . HIS A 1 615 ? -22.830 -5.602 -9.820 1.00 85.25 615 HIS A O 1
ATOM 4828 N N . GLU A 1 616 ? -20.928 -4.498 -9.367 1.00 80.62 616 GLU A N 1
ATOM 4829 C CA . GLU A 1 616 ? -20.780 -3.899 -10.693 1.00 80.62 616 GLU A CA 1
ATOM 4830 C C . GLU A 1 616 ? -20.574 -4.951 -11.787 1.00 80.62 616 GLU A C 1
ATOM 4832 O O . GLU A 1 616 ? -21.307 -4.935 -12.776 1.00 80.62 616 GLU A O 1
ATOM 4837 N N . ALA A 1 617 ? -19.685 -5.920 -11.559 1.00 74.81 617 ALA A N 1
ATOM 4838 C CA . ALA A 1 617 ? -19.434 -7.023 -12.485 1.00 74.81 617 ALA A CA 1
ATOM 4839 C C . ALA A 1 617 ? -20.701 -7.854 -12.765 1.00 74.81 617 ALA A C 1
ATOM 4841 O O . ALA A 1 617 ? -20.953 -8.256 -13.900 1.00 74.81 617 ALA A O 1
ATOM 4842 N N . ARG A 1 618 ? -21.549 -8.068 -11.747 1.00 79.44 618 ARG A N 1
ATOM 4843 C CA . ARG A 1 618 ? -22.833 -8.775 -11.910 1.00 79.44 618 ARG A CA 1
ATOM 4844 C C . ARG A 1 618 ? -23.824 -8.007 -12.783 1.00 79.44 618 ARG A C 1
ATOM 4846 O O . ARG A 1 618 ? -24.549 -8.626 -13.557 1.00 79.44 618 ARG A O 1
ATOM 4853 N N . LEU A 1 619 ? -23.870 -6.679 -12.669 1.00 74.81 619 LEU A N 1
ATOM 4854 C CA . LEU A 1 619 ? -24.740 -5.846 -13.506 1.00 74.81 619 LEU A CA 1
ATOM 4855 C C . LEU A 1 619 ? -24.277 -5.828 -14.967 1.00 74.81 619 LEU A C 1
ATOM 4857 O O . LEU A 1 619 ? -25.109 -5.868 -15.870 1.00 74.81 619 LEU A O 1
ATOM 4861 N N . GLU A 1 620 ? -22.966 -5.810 -15.205 1.00 70.19 620 GLU A N 1
ATOM 4862 C CA . GLU A 1 620 ? -22.396 -5.878 -16.554 1.00 70.19 620 GLU A CA 1
ATOM 4863 C C . GLU A 1 620 ? -22.679 -7.228 -17.219 1.00 70.19 620 GLU A C 1
ATOM 4865 O O . GLU A 1 620 ? -23.151 -7.258 -18.354 1.00 70.19 620 GLU A O 1
ATOM 4870 N N . GLN A 1 621 ? -22.520 -8.335 -16.489 1.00 64.19 621 GLN A N 1
ATOM 4871 C CA . GLN A 1 621 ? -22.900 -9.669 -16.969 1.00 64.19 621 GLN A CA 1
ATOM 4872 C C . GLN A 1 621 ? -24.401 -9.768 -17.284 1.00 64.19 621 GLN A C 1
ATOM 4874 O O . GLN A 1 621 ? -24.776 -10.262 -18.344 1.00 64.19 621 GLN A O 1
ATOM 4879 N N . ALA A 1 622 ? -25.272 -9.243 -16.416 1.00 65.62 622 ALA A N 1
ATOM 4880 C CA . ALA A 1 622 ? -26.719 -9.255 -16.643 1.00 65.62 622 ALA A CA 1
ATOM 4881 C C . ALA A 1 622 ? -27.159 -8.386 -17.841 1.00 65.62 622 ALA A C 1
ATOM 4883 O O . ALA A 1 622 ? -28.126 -8.732 -18.525 1.00 65.62 622 ALA A O 1
ATOM 4884 N N . SER A 1 623 ? -26.436 -7.294 -18.117 1.00 59.25 623 SER A N 1
ATOM 4885 C CA . SER A 1 623 ? -26.629 -6.445 -19.301 1.00 59.25 623 SER A CA 1
ATOM 4886 C C . SER A 1 623 ? -26.204 -7.160 -20.592 1.00 59.25 623 SER A C 1
ATOM 4888 O O . SER A 1 623 ? -26.936 -7.145 -21.580 1.00 59.25 623 SER A O 1
ATOM 4890 N N . VAL A 1 624 ? -25.065 -7.867 -20.570 1.00 53.94 624 VAL A N 1
ATOM 4891 C CA . VAL A 1 624 ? -24.569 -8.671 -21.705 1.00 53.94 624 VAL A CA 1
ATOM 4892 C C . VAL A 1 624 ? -25.475 -9.879 -21.994 1.00 53.94 624 VAL A C 1
ATOM 4894 O O . VAL A 1 624 ? -25.657 -10.248 -23.151 1.00 53.94 624 VAL A O 1
ATOM 4897 N N . GLU A 1 625 ? -26.102 -10.463 -20.969 1.00 54.09 625 GLU A N 1
ATOM 4898 C CA . GLU A 1 625 ? -27.064 -11.569 -21.107 1.00 54.09 625 GLU A CA 1
ATOM 4899 C C . GLU A 1 625 ? -28.497 -11.133 -21.481 1.00 54.09 625 GLU A C 1
ATOM 4901 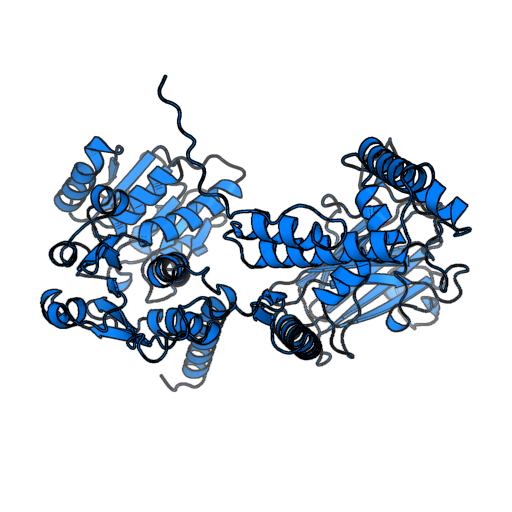O O . GLU A 1 625 ? -29.371 -11.989 -21.635 1.00 54.09 625 GLU A O 1
ATOM 4906 N N . GLY A 1 626 ? -28.771 -9.829 -21.620 1.00 40.44 626 GLY A N 1
ATOM 4907 C CA . GLY A 1 626 ? -30.094 -9.311 -21.994 1.00 40.44 626 GLY A CA 1
ATOM 4908 C C . GLY A 1 626 ? -31.191 -9.522 -20.939 1.00 40.44 626 GLY A C 1
ATOM 4909 O O . GLY A 1 626 ? -32.358 -9.672 -21.296 1.00 40.44 626 GLY A O 1
ATOM 4910 N N . LYS A 1 627 ? -30.833 -9.578 -19.647 1.00 46.41 627 LYS A N 1
ATOM 4911 C CA . LYS A 1 627 ? -31.759 -9.870 -18.530 1.00 46.41 627 LYS A CA 1
ATOM 4912 C C . LYS A 1 627 ? -32.170 -8.648 -17.693 1.00 46.41 627 LYS A C 1
ATOM 4914 O O . LYS A 1 627 ? -32.765 -8.838 -16.630 1.00 46.41 627 LYS A O 1
ATOM 4919 N N . LEU A 1 628 ? -31.870 -7.425 -18.133 1.00 42.84 628 LEU A N 1
ATOM 4920 C CA . LEU A 1 628 ? -32.209 -6.180 -17.426 1.00 42.84 628 LEU A CA 1
ATOM 4921 C C . LEU A 1 628 ? -32.990 -5.200 -18.297 1.00 42.84 628 LEU A C 1
ATOM 4923 O O . LEU A 1 628 ? -32.576 -4.994 -19.459 1.00 42.84 628 LEU A O 1
#

Radius of gyration: 30.14 Å; Cα contacts (8 Å, |Δi|>4): 1141; chains: 1; bounding box: 76×60×78 Å

Nearest PDB structures (foldseek):
  8r2v-assembly1_B  TM=9.039E-01  e=4.744E-38  Gelatoporia subvermispora
  8r2w-assembly1_B  TM=9.108E-01  e=2.549E-34  Trametes versicolor
  3n9t-assembly1_A-2  TM=9.239E-01  e=8.132E-32  Pseudomonas putida
  5swv-assembly1_C  TM=7.788E-01  e=1.336E-27  Schizosaccharomyces pombe 972h-
  2azq-assembly1_A-2  TM=8.255E-01  e=5.968E-23  Pseudomonas putida

Foldseek 3Di:
DDDPDPPPAQDADDDDLVCPLVRVLSRLVPPPPQFVSVVVNVVSVVVSVVCVVVVQDPVNVVVVVVLVVQQVVVDDPQRNSVVVLCLLVLNQQVVCCLQQPDDPLADDAFHQDRQDDPQAAADEFLEAQAPAPPFQKEKEKEAEAASVRAGDFFKKKKKAAAHPVRDALSVDPPRDHHGRIHIYTAHPRRMGMYMYGFFAKHFDDQPTSSVVVCVVVVAGRIAAGKMWMWIDDPQWDTGTAIAGEPPTPCLPPGSRPGHDPSRYDYKDFLLVDPPSCVVSVHDSRGIYHYYYGYIYGPVVSQVVLQVVQVVVCVVVPVQWDAASSHTGGNPDPPVVVVCVVPDAAAEEEEEEAPCPVPCLQLLQVLQCVSVVNSYGYYYDHDPAPVVCLVVLPDPRHLKYFYDPPCFQPCCVQFPEEDPQCQLLNGFGIWGWDDDPNDIGIYTYDLLLVLLLVVLLVCCVPDPDDAAEEEEEDLHSNSSSNQNSCVVSPHNAYEYEYCDPVSVVVSQVSCVVPHGYHYDNAQPDDPDQHQEYEADDALVVDALVRQQPRDDQAHEYEYLHQPPQCGSNQVNQVVHPHYHYHTNVSSVLSSSQVSSCSRPVDGGPSVSSVVSVVVVVVVVVVCVVVVND

InterPro domains:
  IPR000627 Intradiol ring-cleavage dioxygenase, C-terminal [PF00775] (130-294)
  IPR006151 Quinate/shikimate 5-dehydrogenase/glutamyl-tRNA reductase [PF01488] (468-539)
  IPR007535 Catechol dioxygenase, N-terminal [PF04444] (33-103)
  IPR010110 Shikimate dehydrogenase, AroM-type [TIGR01809] (346-612)
  IPR013708 Shikimate dehydrogenase substrate binding, N-terminal [PF08501] (350-430)
  IPR015889 Intradiol ring-cleavage dioxygenase, core [G3DSA:2.60.130.10] (10-296)
  IPR015889 Intradiol ring-cleavage dioxygenase, core [SSF49482] (10-296)
  IPR036291 NAD(P)-binding domain superfamily [SSF51735] (447-614)
  IPR041121 SDH, C-terminal [PF18317] (583-613)
  IPR046346 Aminoacid dehydrogenase-like, N-terminal domain superfamily [SSF53223] (345-446)
  IPR050770 Intradiol Ring-Cleavage Dioxygenase [PTHR33711] (20-303)

Solvent-accessible surface area (backbone atoms only — not comparable to full-atom values): 33979 Å² total; per-residue (Å²): 141,79,89,88,71,92,71,91,68,71,85,69,70,88,82,43,94,87,44,46,68,56,41,54,45,54,64,49,61,75,50,84,50,59,53,61,38,42,53,50,49,50,48,50,50,54,54,52,47,51,40,62,75,68,60,63,46,69,70,59,50,51,52,51,52,53,50,55,49,50,31,56,71,70,36,51,100,84,39,58,45,63,58,52,46,32,26,60,70,40,47,48,45,52,51,48,49,59,78,55,37,66,57,95,79,33,54,71,67,33,59,77,68,87,80,74,69,92,74,47,51,79,49,64,70,63,44,70,37,50,86,61,87,84,34,52,53,22,38,40,44,35,36,33,22,36,84,87,70,48,54,40,52,64,32,38,35,39,37,41,36,42,43,69,85,34,45,45,48,89,74,44,93,81,61,85,68,79,43,31,31,32,28,37,56,20,39,84,73,4,37,42,36,34,31,41,49,56,52,42,58,30,62,53,90,49,90,49,59,62,25,52,50,32,53,76,71,72,47,68,53,36,34,38,20,38,42,39,41,35,43,46,44,94,74,38,45,72,43,37,26,53,44,29,48,66,87,36,98,28,52,92,59,28,37,47,64,57,70,48,82,91,35,50,40,73,75,45,43,28,56,80,42,87,67,46,22,74,74,69,72,52,57,43,81,27,31,23,43,70,49,77,43,23,46,48,35,43,63,60,33,46,53,48,22,36,53,54,31,48,53,51,25,53,74,64,70,63,54,37,40,69,58,99,38,38,74,31,59,36,75,71,76,70,75,56,54,80,43,54,88,66,57,71,61,31,41,28,36,38,39,22,49,92,48,91,84,60,58,62,38,50,33,50,34,35,33,28,58,75,69,70,45,78,50,48,43,42,83,44,75,30,98,47,65,72,77,50,45,66,52,73,70,36,89,40,42,38,33,32,42,37,36,59,83,34,17,67,60,51,55,82,73,30,77,42,64,40,73,66,16,59,60,44,63,23,30,31,31,41,33,62,46,71,58,96,92,45,77,44,31,36,24,27,46,34,61,21,56,16,47,24,52,55,52,41,54,51,54,73,72,38,95,58,93,64,43,33,36,34,32,35,35,65,50,53,60,25,37,24,50,55,50,15,42,50,76,58,61,38,74,43,39,36,39,31,30,89,50,59,70,48,39,47,58,56,35,61,62,27,65,92,77,52,80,56,46,80,36,77,52,69,86,72,69,97,66,67,38,33,31,39,37,40,46,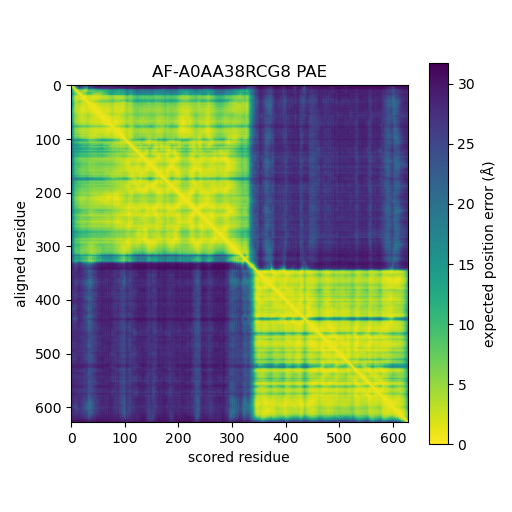48,63,36,90,78,58,51,46,81,70,47,70,75,50,74,53,75,42,33,42,37,36,32,60,30,56,60,54,72,78,28,36,64,50,54,52,37,64,72,38,73,62,38,48,68,43,43,12,61,59,43,52,52,44,16,44,42,52,49,44,24,70,63,68,76,42,84,52,51,58,65,52,22,49,49,41,45,53,57,50,51,54,52,52,52,51,36,55,76,70,70,73,114

Organism: NCBI:txid41990

pLDDT: mean 88.67, std 13.12, range [27.78, 98.62]

Secondary structure (DSSP, 8-state):
--------PPPPPPP-TTTHHHHHHHHHTT-S-HHHHHHHHHHHHHHHHHHHHHT--HHHHHHHHHHHHHHHHH--SS--HHHHHHHHTTHHHHHHHHHS---TTSPPP----TT--TTPPB--TT-B----TTSPEEEEEEEEEETTS-B--S-EEEEE---TTS--GGG-TT--S--SEEEEE--TTSEEEEEEE----EEPP-SSHHHHHHHHTT---EEPSEEEEEEE-TTB--EEEEEEETT-TTTTT-TT----GGGEE--EEGGGSTTHHHHHT--TTSEEEEEEEEE-BHHHHHHHHHHHHHHHHHHTTT-EEEETTEEEEPPP--SSSTTTTS----EEEEEESS-TT--HHHHHHHHHHHTT---EEEEEE-SSSGGGHHHHTSTTEEEEEE-TTGGGTGGGG-SEE-HHHHHHT---EEEEEEETTEEEEEEE--HHHHHHHHHHHHHHH-SS---EEEEE--SHHHHHHHHHHHHHT-SEEEEE-SSHHHHHHHHHTTTTT---EEES-TT--SS--SEEEE-S-GGG--GGGTTT---SSEEEEE---SSSS-HHHHHHHTSTTEEEE-HHHHHHHHHHHHHHHHHSSPP-HHHHHHHHHHHHHHHHHHHHTT--

Mean predicted aligned error: 16.33 Å

Sequence (628 aa):
MSDQSTRDFPPMKDLTIENITENVHIINSKCSDPRMRFLLERLVNHLHDFARETRLSIPEWEAAIEFLVEVGKISTNVRHEFVLLSDVLGLSLLVDAIDHPKLPSATEGTVLGPFHTSDAHHVVSGANISHDPDGEPLLAVCSIKDTQGRPIPGVSVDVWETDSKGFYDVQYADRTTPDCRTILESDEEGMIYFKAIVPVPYPIPHDGPVGQLLQKLKRHPYRPSHMHFMFKKLGYDRLITALYLRGDPYETSDAVFGVKQSLIIDLYRVGDVEGLAEKHGVSAETKLLRHDFVLITENEALEVRKQEAWKEAARQGGRLNVLGGVLVPAQKESAALENSSRSPLKAFHIFGSGIAFSISPIIHNAGFQHQGLPYQYDIRESPTIDDVAHLIRADSFGGASVTMPHKLQVQRYCDQLTETARAIGAVNTLIVNAEDEKRFIIGDNTDWSGLHSIVREYIERSHHPVNTGLVIGAGGASRAALYALHRAGVRTIYLANRTLSAAETVRESFEHNFNVGIIPNLEQWPDKPDIIIGTVPADKTTEQQFANLFGSKGLCIDMSYKPRQTPLLTVAQRQLGWEAVTGVQVLIAQAFEQYRLWTGLQPPKDAMLHAVMAHEARLEQASVEGKL